Protein AF-A0A1A8ZFX8-F1 (afdb_monomer)

Structure (mmCIF, N/CA/C/O backbone):
data_AF-A0A1A8ZFX8-F1
#
_entry.id   AF-A0A1A8ZFX8-F1
#
loop_
_atom_site.group_PDB
_atom_site.id
_atom_site.type_symbol
_atom_site.label_atom_id
_atom_site.label_alt_id
_atom_site.label_comp_id
_atom_site.label_asym_id
_atom_site.label_entity_id
_atom_site.label_seq_id
_atom_site.pdbx_PDB_ins_code
_atom_site.Cartn_x
_atom_site.Cartn_y
_atom_site.Cartn_z
_atom_site.occupancy
_atom_site.B_iso_or_equiv
_atom_site.auth_seq_id
_atom_site.auth_comp_id
_atom_site.auth_asym_id
_atom_site.auth_atom_id
_atom_site.pdbx_PDB_model_num
ATOM 1 N N . MET A 1 1 ? 15.932 -38.582 -48.845 1.00 49.03 1 MET A N 1
ATOM 2 C CA . MET A 1 1 ? 16.356 -39.029 -47.496 1.00 49.03 1 MET A CA 1
ATOM 3 C C . MET A 1 1 ? 17.459 -38.163 -46.868 1.00 49.03 1 MET A C 1
ATOM 5 O O . MET A 1 1 ? 17.591 -38.204 -45.653 1.00 49.03 1 MET A O 1
ATOM 9 N N . ASP A 1 2 ? 18.178 -37.322 -47.624 1.00 56.41 2 ASP A N 1
ATOM 10 C CA . ASP A 1 2 ? 19.329 -36.543 -47.117 1.00 56.41 2 ASP A CA 1
ATOM 11 C C . ASP A 1 2 ? 19.004 -35.335 -46.215 1.00 56.41 2 ASP A C 1
ATOM 13 O O . ASP A 1 2 ? 19.776 -34.988 -45.321 1.00 56.41 2 ASP A O 1
ATOM 17 N N . PHE A 1 3 ? 17.844 -34.693 -46.388 1.00 50.22 3 PHE A N 1
ATOM 18 C CA . PHE A 1 3 ? 17.509 -33.466 -45.647 1.00 50.22 3 PHE A CA 1
ATOM 19 C C . PHE A 1 3 ? 17.249 -33.721 -44.150 1.00 50.22 3 PHE A C 1
ATOM 21 O O . PHE A 1 3 ? 17.708 -32.981 -43.280 1.00 50.22 3 PHE A O 1
ATOM 28 N N . LEU A 1 4 ? 16.576 -34.831 -43.829 1.00 50.62 4 LEU A N 1
ATOM 29 C CA . LEU A 1 4 ? 16.278 -35.223 -42.446 1.00 50.62 4 LEU A CA 1
ATOM 30 C C . LEU A 1 4 ? 17.517 -35.755 -41.709 1.00 50.62 4 LEU A C 1
ATOM 32 O O . LEU A 1 4 ? 17.640 -35.566 -40.497 1.00 50.62 4 LEU A O 1
ATOM 36 N N . GLN A 1 5 ? 18.473 -36.352 -42.429 1.00 54.62 5 GLN A N 1
ATOM 37 C CA . GLN A 1 5 ? 19.780 -36.701 -41.866 1.00 54.62 5 GLN A CA 1
ATOM 38 C C . GLN A 1 5 ? 20.629 -35.452 -41.594 1.00 54.62 5 GLN A C 1
ATOM 40 O O . GLN A 1 5 ? 21.258 -35.381 -40.538 1.00 54.62 5 GLN A O 1
ATOM 45 N N . GLN A 1 6 ? 20.580 -34.429 -42.456 1.00 50.56 6 GLN A N 1
ATOM 46 C CA . GLN A 1 6 ? 21.235 -33.136 -42.211 1.00 50.56 6 GLN A CA 1
ATOM 47 C C . GLN A 1 6 ? 20.677 -32.410 -40.975 1.00 50.56 6 GLN A C 1
ATOM 49 O O . GLN A 1 6 ? 21.450 -31.855 -40.190 1.00 50.56 6 GLN A O 1
ATOM 54 N N . ILE A 1 7 ? 19.359 -32.459 -40.750 1.00 52.75 7 ILE A N 1
ATOM 55 C CA . ILE A 1 7 ? 18.718 -31.878 -39.557 1.00 52.75 7 ILE A CA 1
ATOM 56 C C . ILE A 1 7 ? 19.105 -32.654 -38.287 1.00 52.75 7 ILE A C 1
ATOM 58 O O . ILE A 1 7 ? 19.490 -32.038 -37.291 1.00 52.75 7 ILE A O 1
ATOM 62 N N . ARG A 1 8 ? 19.114 -33.997 -38.329 1.00 48.16 8 ARG A N 1
ATOM 63 C CA . ARG A 1 8 ? 19.584 -34.828 -37.201 1.00 48.16 8 ARG A CA 1
ATOM 64 C C . ARG A 1 8 ? 21.070 -34.629 -36.888 1.00 48.16 8 ARG A C 1
ATOM 66 O O . ARG A 1 8 ? 21.449 -34.703 -35.721 1.00 48.16 8 ARG A O 1
ATOM 73 N N . LYS A 1 9 ? 21.908 -34.336 -37.891 1.00 48.03 9 LYS A N 1
ATOM 74 C CA . LYS A 1 9 ? 23.333 -34.011 -37.695 1.00 48.03 9 LYS A CA 1
ATOM 75 C C . LYS A 1 9 ? 23.522 -32.615 -37.078 1.00 48.03 9 LYS A C 1
ATOM 77 O O . LYS A 1 9 ? 24.379 -32.461 -36.217 1.00 48.03 9 LYS A O 1
ATOM 82 N N . ARG A 1 10 ? 22.683 -31.625 -37.430 1.00 46.66 10 ARG A N 1
ATOM 83 C CA . ARG A 1 10 ? 22.698 -30.271 -36.826 1.00 46.66 10 ARG A CA 1
ATOM 84 C C . ARG A 1 10 ? 22.196 -30.227 -35.378 1.00 46.66 10 ARG A C 1
ATOM 86 O O . ARG A 1 10 ? 22.658 -29.383 -34.619 1.00 46.66 10 ARG A O 1
ATOM 93 N N . GLN A 1 11 ? 21.292 -31.122 -34.975 1.00 46.84 11 GLN A N 1
ATOM 94 C CA . GLN A 1 11 ? 20.794 -31.184 -33.591 1.00 46.84 11 GLN A CA 1
ATOM 95 C C . GLN A 1 11 ? 21.779 -31.827 -32.595 1.00 46.84 11 GLN A C 1
ATOM 97 O O . GLN A 1 11 ? 21.601 -31.667 -31.391 1.00 46.84 11 GLN A O 1
ATOM 102 N N . LYS A 1 12 ? 22.831 -32.521 -33.060 1.00 44.03 12 LYS A N 1
ATOM 103 C CA . LYS A 1 12 ? 23.765 -33.272 -32.198 1.00 44.03 12 LYS A CA 1
ATOM 104 C C . LYS A 1 12 ? 25.040 -32.533 -31.761 1.00 44.03 12 LYS A C 1
ATOM 106 O O . LYS A 1 12 ? 25.867 -33.138 -31.092 1.00 44.03 12 LYS A O 1
ATOM 111 N N . GLU A 1 13 ? 25.190 -31.236 -32.035 1.00 47.28 13 GLU A N 1
ATOM 112 C CA . GLU A 1 13 ? 26.327 -30.446 -31.521 1.00 47.28 13 GLU A CA 1
ATOM 113 C C . GLU A 1 13 ? 25.918 -29.087 -30.924 1.00 47.28 13 GLU A C 1
ATOM 115 O O . GLU A 1 13 ? 26.490 -28.044 -31.241 1.00 47.28 13 GLU A O 1
ATOM 120 N N . ILE A 1 14 ? 24.982 -29.074 -29.971 1.00 48.88 14 ILE A N 1
ATOM 121 C CA . ILE A 1 14 ? 25.003 -28.015 -28.947 1.00 48.88 14 ILE A CA 1
ATOM 122 C C . ILE A 1 14 ? 26.004 -28.464 -27.881 1.00 48.88 14 ILE A C 1
ATOM 124 O O . ILE A 1 14 ? 25.645 -29.026 -26.849 1.00 48.88 14 ILE A O 1
ATOM 128 N N . LYS A 1 15 ? 27.298 -28.272 -28.156 1.00 42.44 15 LYS A N 1
ATOM 129 C CA . LYS A 1 15 ? 28.329 -28.407 -27.122 1.00 42.44 15 LYS A CA 1
ATOM 130 C C . LYS A 1 15 ? 28.086 -27.306 -26.090 1.00 42.44 15 LYS A C 1
ATOM 132 O O . LYS A 1 15 ? 28.212 -26.128 -26.418 1.00 42.44 15 LYS A O 1
ATOM 137 N N . LEU A 1 16 ? 27.756 -27.679 -24.852 1.00 42.53 16 LEU A N 1
ATOM 138 C CA . LEU A 1 16 ? 27.553 -26.747 -23.732 1.00 42.53 16 LEU A CA 1
ATOM 139 C C . LEU A 1 16 ? 28.787 -25.842 -23.506 1.00 42.53 16 LEU A C 1
ATOM 141 O O . LEU A 1 16 ? 28.659 -24.706 -23.065 1.00 42.53 16 LEU A O 1
ATOM 145 N N . SER A 1 17 ? 29.978 -26.295 -23.915 1.00 39.62 17 SER A N 1
ATOM 146 C CA . SER A 1 17 ? 31.216 -25.505 -23.919 1.00 39.62 17 SER A CA 1
ATOM 147 C C . SER A 1 17 ? 31.215 -24.319 -24.896 1.00 39.62 17 SER A C 1
ATOM 149 O O . SER A 1 17 ? 31.956 -23.364 -24.685 1.00 39.62 17 SER A O 1
ATOM 151 N N . ASN A 1 18 ? 30.361 -24.311 -25.926 1.00 42.50 18 ASN A N 1
ATOM 152 C CA . ASN A 1 18 ? 30.194 -23.165 -26.829 1.00 42.50 18 ASN A CA 1
ATOM 153 C C . ASN A 1 18 ? 29.265 -22.078 -26.266 1.00 42.50 18 ASN A C 1
ATOM 155 O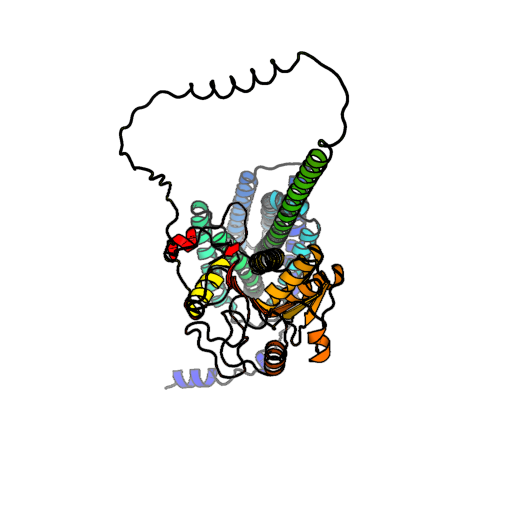 O . ASN A 1 18 ? 29.302 -20.953 -26.762 1.00 42.50 18 ASN A O 1
ATOM 159 N N . VAL A 1 19 ? 28.475 -22.389 -25.230 1.00 45.53 19 VAL A N 1
ATOM 160 C CA . VAL A 1 19 ? 27.639 -21.420 -24.495 1.00 45.53 19 VAL A CA 1
ATOM 161 C C . VAL A 1 19 ? 28.504 -20.520 -23.604 1.00 45.53 19 VAL A C 1
ATOM 163 O O . VAL A 1 19 ? 28.205 -19.343 -23.450 1.00 45.53 19 VAL A O 1
ATOM 166 N N . PHE A 1 20 ? 29.627 -21.043 -23.104 1.00 40.22 20 PHE A N 1
ATOM 167 C CA . PHE A 1 20 ? 30.601 -20.318 -22.274 1.00 40.22 20 PHE A CA 1
ATOM 168 C C . PHE A 1 20 ? 31.845 -19.858 -23.039 1.00 40.22 20 PHE A C 1
ATOM 170 O O . PHE A 1 20 ? 32.847 -19.464 -22.446 1.00 40.22 20 PHE A O 1
ATOM 177 N N . ASN A 1 21 ? 31.819 -19.914 -24.369 1.00 37.97 21 ASN A N 1
ATOM 178 C CA . ASN A 1 21 ? 32.955 -19.494 -25.169 1.00 37.97 21 ASN A CA 1
ATOM 179 C C . ASN A 1 21 ? 32.856 -17.978 -25.410 1.00 37.97 21 ASN A C 1
ATOM 181 O O . ASN A 1 21 ? 32.356 -17.542 -26.443 1.00 37.97 21 ASN A O 1
ATOM 185 N N . PHE A 1 22 ? 33.293 -17.177 -24.441 1.00 45.84 22 PHE A N 1
ATOM 186 C CA . PHE A 1 22 ? 33.405 -15.721 -24.548 1.00 45.84 22 PHE A CA 1
ATOM 187 C C . PHE A 1 22 ? 34.560 -15.367 -25.494 1.00 45.84 22 PHE A C 1
ATOM 189 O O . PHE A 1 22 ? 35.696 -15.184 -25.067 1.00 45.84 22 PHE A O 1
ATOM 196 N N . SER A 1 23 ? 34.308 -15.326 -26.805 1.00 48.19 23 SER A N 1
ATOM 197 C CA . SER A 1 23 ? 35.336 -14.864 -27.743 1.00 48.19 23 SER A CA 1
ATOM 198 C C . SER A 1 23 ? 35.649 -13.390 -27.439 1.00 48.19 23 SER A C 1
ATOM 200 O O . SER A 1 23 ? 34.717 -12.585 -27.419 1.00 48.19 23 SER A O 1
ATOM 202 N N . PRO A 1 24 ? 36.914 -13.025 -27.168 1.00 58.88 24 PRO A N 1
ATOM 203 C CA . PRO A 1 24 ? 37.264 -11.677 -26.747 1.00 58.88 24 PRO A CA 1
ATOM 204 C C . PRO A 1 24 ? 37.009 -10.670 -27.870 1.00 58.88 24 PRO A C 1
ATOM 206 O O . PRO A 1 24 ? 37.294 -10.938 -29.037 1.00 58.88 24 PRO A O 1
ATOM 209 N N . VAL A 1 25 ? 36.483 -9.502 -27.494 1.00 66.31 25 VAL A N 1
ATOM 210 C CA . VAL A 1 25 ? 36.339 -8.333 -28.372 1.00 66.31 25 VAL A CA 1
ATOM 211 C C . VAL A 1 25 ? 37.696 -8.022 -29.004 1.00 66.31 25 VAL A C 1
ATOM 213 O O . VAL A 1 25 ? 38.692 -7.859 -28.293 1.00 66.31 25 VAL A O 1
ATOM 216 N N . THR A 1 26 ? 37.741 -7.943 -30.332 1.00 76.69 26 THR A N 1
ATOM 217 C CA . THR A 1 26 ? 38.959 -7.602 -31.076 1.00 76.69 26 THR A CA 1
ATOM 218 C C . THR A 1 26 ? 39.418 -6.176 -30.747 1.00 76.69 26 THR A C 1
ATOM 220 O O . THR A 1 26 ? 38.623 -5.317 -30.358 1.00 76.69 26 THR A O 1
ATOM 223 N N . ASN A 1 27 ? 40.711 -5.880 -30.922 1.00 77.81 27 ASN A N 1
ATOM 224 C CA . ASN A 1 27 ? 41.240 -4.534 -30.660 1.00 77.81 27 ASN A CA 1
ATOM 225 C C . ASN A 1 27 ? 40.559 -3.453 -31.531 1.00 77.81 27 ASN A C 1
ATOM 227 O O . ASN A 1 27 ? 40.373 -2.326 -31.073 1.00 77.81 27 ASN A O 1
ATOM 231 N N . GLU A 1 28 ? 40.125 -3.794 -32.751 1.00 79.62 28 GLU A N 1
ATOM 232 C CA . GLU A 1 28 ? 39.368 -2.877 -33.614 1.00 79.62 28 GLU A CA 1
ATOM 233 C C . GLU A 1 28 ? 37.943 -2.611 -33.104 1.00 79.62 28 GLU A C 1
ATOM 235 O O . GLU A 1 28 ? 37.520 -1.454 -33.065 1.00 79.62 28 GLU A O 1
ATOM 240 N N . GLU A 1 29 ? 37.221 -3.650 -32.669 1.00 79.06 29 GLU A N 1
ATOM 241 C CA . GLU A 1 29 ? 35.887 -3.509 -32.065 1.00 79.06 29 GLU A CA 1
ATOM 242 C C . GLU A 1 29 ? 35.957 -2.661 -30.785 1.00 79.06 29 GLU A C 1
ATOM 244 O O . GLU A 1 29 ? 35.121 -1.783 -30.572 1.00 79.06 29 GLU A O 1
ATOM 249 N N . ARG A 1 30 ? 36.999 -2.851 -29.961 1.00 78.69 30 ARG A N 1
ATOM 250 C CA . ARG A 1 30 ? 37.230 -2.042 -28.754 1.00 78.69 30 ARG A CA 1
ATOM 251 C C . ARG A 1 30 ? 37.424 -0.564 -29.091 1.00 78.69 30 ARG A C 1
ATOM 253 O O . ARG A 1 30 ? 36.798 0.286 -28.465 1.00 78.69 30 ARG A O 1
ATOM 260 N N . ASN A 1 31 ? 38.247 -0.250 -30.091 1.00 79.19 31 ASN A N 1
ATOM 261 C CA . ASN A 1 31 ? 38.482 1.133 -30.515 1.00 79.19 31 ASN A CA 1
ATOM 262 C C . ASN A 1 31 ? 37.212 1.800 -31.066 1.00 79.19 31 ASN A C 1
ATOM 264 O O . ASN A 1 31 ? 37.011 3.000 -30.874 1.00 79.19 31 ASN A O 1
ATOM 268 N N . HIS A 1 32 ? 36.341 1.035 -31.729 1.00 84.75 32 HIS A N 1
ATOM 269 C CA . HIS A 1 32 ? 35.035 1.516 -32.182 1.00 84.75 32 HIS A CA 1
ATOM 270 C C . HIS A 1 32 ? 34.094 1.809 -31.011 1.00 84.75 32 HIS A C 1
ATOM 272 O O . HIS A 1 32 ? 33.529 2.899 -30.935 1.00 84.75 32 HIS A O 1
ATOM 278 N N . LEU A 1 33 ? 33.995 0.881 -30.055 1.00 83.44 33 LEU A N 1
ATOM 279 C CA . LEU A 1 33 ? 33.203 1.058 -28.837 1.00 83.44 33 LEU A CA 1
ATOM 280 C C . LEU A 1 33 ? 33.673 2.256 -28.007 1.00 83.44 33 LEU A C 1
ATOM 282 O O . LEU A 1 33 ? 32.839 3.012 -27.523 1.00 83.44 33 LEU A O 1
ATOM 286 N N . ILE A 1 34 ? 34.986 2.484 -27.883 1.00 84.50 34 ILE A N 1
ATOM 287 C CA . ILE A 1 34 ? 35.520 3.660 -27.177 1.00 84.50 34 ILE A CA 1
ATOM 288 C C . ILE A 1 34 ? 34.973 4.948 -27.802 1.00 84.50 34 ILE A C 1
ATOM 290 O O . ILE A 1 34 ? 34.453 5.788 -27.077 1.00 84.50 34 ILE A O 1
ATOM 294 N N . LYS A 1 35 ? 34.996 5.088 -29.136 1.00 87.44 35 LYS A N 1
ATOM 295 C CA . LYS A 1 35 ? 34.440 6.275 -29.818 1.00 87.44 35 LYS A CA 1
ATOM 296 C C . LYS A 1 35 ? 32.947 6.458 -29.542 1.00 87.44 35 LYS A C 1
ATOM 298 O O . LYS A 1 35 ? 32.502 7.585 -29.340 1.00 87.44 35 LYS A O 1
ATOM 303 N N . ILE A 1 36 ? 32.196 5.358 -29.527 1.00 89.38 36 ILE A N 1
ATOM 304 C CA . ILE A 1 36 ? 30.759 5.347 -29.239 1.00 89.38 36 ILE A CA 1
ATOM 305 C C . ILE A 1 36 ? 30.495 5.826 -27.810 1.00 89.38 36 ILE A C 1
ATOM 307 O O . ILE A 1 36 ? 29.755 6.786 -27.615 1.00 89.38 36 ILE A O 1
ATOM 311 N N . TYR A 1 37 ? 31.138 5.214 -26.814 1.00 90.19 37 TYR A N 1
ATOM 312 C CA . TYR A 1 37 ? 30.942 5.565 -25.407 1.00 90.19 37 TYR A CA 1
ATOM 313 C C . TYR A 1 37 ? 31.498 6.954 -25.057 1.00 90.19 37 TYR A C 1
ATOM 315 O O . TYR A 1 37 ? 30.923 7.646 -24.220 1.00 90.19 37 TYR A O 1
ATOM 323 N N . SER A 1 38 ? 32.560 7.418 -25.724 1.00 89.94 38 SER A N 1
ATOM 324 C CA . SER A 1 38 ? 33.024 8.806 -25.596 1.00 89.94 38 SER A CA 1
ATOM 325 C C . SER A 1 38 ? 31.985 9.801 -26.116 1.00 89.94 38 SER A C 1
ATOM 327 O O . SER A 1 38 ? 31.740 10.822 -25.474 1.00 89.94 38 SER A O 1
ATOM 329 N N . LEU A 1 39 ? 31.346 9.508 -27.255 1.00 92.00 39 LEU A N 1
ATOM 330 C CA . LEU A 1 39 ? 30.291 10.361 -27.802 1.00 92.00 39 LEU A CA 1
ATOM 331 C C . LEU A 1 39 ? 29.012 10.304 -26.951 1.00 92.00 39 LEU A C 1
ATOM 333 O O . LEU A 1 39 ? 28.379 11.335 -26.745 1.00 92.00 39 LEU A O 1
ATOM 337 N N . LEU A 1 40 ? 28.685 9.136 -26.390 1.00 92.31 40 LEU A N 1
ATOM 338 C CA . LEU A 1 40 ? 27.618 8.952 -25.404 1.00 92.31 40 LEU A CA 1
ATOM 339 C C . LEU A 1 40 ? 27.836 9.849 -24.178 1.00 92.31 40 LEU A C 1
ATOM 341 O O . LEU A 1 40 ? 26.948 10.617 -23.813 1.00 92.31 40 LEU A O 1
ATOM 345 N N . ALA A 1 41 ? 29.034 9.805 -23.584 1.00 92.56 41 ALA A N 1
ATOM 346 C CA . ALA A 1 41 ? 29.398 10.639 -22.441 1.00 92.56 41 ALA A CA 1
ATOM 347 C C . ALA A 1 41 ? 29.278 12.136 -22.775 1.00 92.56 41 ALA A C 1
ATOM 349 O O . ALA A 1 41 ? 28.639 12.887 -22.036 1.00 92.56 41 ALA A O 1
ATOM 350 N N . LEU A 1 42 ? 29.795 12.562 -23.932 1.00 94.88 42 LEU A N 1
ATOM 351 C CA . LEU A 1 42 ? 29.647 13.941 -24.401 1.00 94.88 42 LEU A CA 1
ATOM 352 C C . LEU A 1 42 ? 28.170 14.339 -24.561 1.00 94.88 42 LEU A C 1
ATOM 354 O O . LEU A 1 42 ? 27.775 15.414 -24.114 1.00 94.88 42 LEU A O 1
ATOM 358 N N . GLY A 1 43 ? 27.342 13.470 -25.147 1.00 95.69 43 GLY A N 1
ATOM 359 C CA . GLY A 1 43 ? 25.899 13.683 -25.279 1.00 95.69 43 GLY A CA 1
ATOM 360 C C . GLY A 1 43 ? 25.223 13.880 -23.925 1.00 95.69 43 GLY A C 1
ATOM 361 O O . GLY A 1 43 ? 24.493 14.851 -23.741 1.00 95.69 43 GLY A O 1
ATOM 362 N N . THR A 1 44 ? 25.537 13.034 -22.938 1.00 95.19 44 THR A N 1
ATOM 363 C CA . THR A 1 44 ? 24.995 13.177 -21.575 1.00 95.19 44 THR A CA 1
ATOM 364 C C . THR A 1 44 ? 25.415 14.486 -20.901 1.00 95.19 44 THR A C 1
ATOM 366 O O . THR A 1 44 ? 24.591 15.116 -20.240 1.00 95.19 44 THR A O 1
ATOM 369 N N . MET A 1 45 ? 26.650 14.955 -21.120 1.00 96.75 45 MET A N 1
ATOM 370 C CA . MET A 1 45 ? 27.105 16.257 -20.617 1.00 96.75 45 MET A CA 1
ATOM 371 C C . MET A 1 45 ? 26.349 17.418 -21.270 1.00 96.75 45 MET A C 1
ATOM 373 O O . MET A 1 45 ? 25.943 18.349 -20.578 1.00 96.75 45 MET A O 1
ATOM 377 N N . ILE A 1 46 ? 26.114 17.356 -22.586 1.00 97.44 46 ILE A N 1
ATOM 378 C CA . ILE A 1 46 ? 25.321 18.359 -23.313 1.00 97.44 46 ILE A CA 1
ATOM 379 C C . ILE A 1 46 ? 23.876 18.378 -22.796 1.00 97.44 46 ILE A C 1
ATOM 381 O O . ILE A 1 46 ? 23.315 19.452 -22.576 1.00 97.44 46 ILE A O 1
ATOM 385 N N . THR A 1 47 ? 23.272 17.214 -22.556 1.00 96.88 47 THR A N 1
ATOM 386 C CA . THR A 1 47 ? 21.927 17.099 -21.969 1.00 96.88 47 THR A CA 1
ATOM 387 C C . THR A 1 47 ? 21.864 17.694 -20.565 1.00 96.88 47 THR A C 1
ATOM 389 O O . THR A 1 47 ? 20.943 18.446 -20.260 1.00 96.88 47 THR A O 1
ATOM 392 N N . ALA A 1 48 ? 22.859 17.421 -19.718 1.00 95.62 48 ALA A N 1
ATOM 393 C CA . ALA A 1 48 ? 22.926 17.999 -18.378 1.00 95.62 48 ALA A CA 1
ATOM 394 C C . ALA A 1 48 ? 23.088 19.529 -18.421 1.00 95.62 48 ALA A C 1
ATOM 396 O O . ALA A 1 48 ? 22.368 20.246 -17.727 1.00 95.62 48 ALA A O 1
ATOM 397 N N . LEU A 1 49 ? 23.984 20.036 -19.276 1.00 96.88 49 LEU A N 1
ATOM 398 C CA . LEU A 1 49 ? 24.224 21.471 -19.436 1.00 96.88 49 LEU A CA 1
ATOM 399 C C . LEU A 1 49 ? 22.990 22.201 -19.980 1.00 96.88 49 LEU A C 1
ATOM 401 O O . LEU A 1 49 ? 22.606 23.234 -19.444 1.00 96.88 49 LEU A O 1
ATOM 405 N N . SER A 1 50 ? 22.349 21.663 -21.018 1.00 96.19 50 SER A N 1
ATOM 406 C CA . SER A 1 50 ? 21.128 22.245 -21.598 1.00 96.19 50 SER A CA 1
ATOM 407 C C . SER A 1 50 ? 19.963 22.252 -20.609 1.00 96.19 50 SER A C 1
ATOM 409 O O . SER A 1 50 ? 19.271 23.262 -20.502 1.00 96.19 50 SER A O 1
ATOM 411 N N . CYS A 1 51 ? 19.793 21.185 -19.823 1.00 94.62 51 CYS A N 1
ATOM 412 C CA . CYS A 1 51 ? 18.822 21.145 -18.731 1.00 94.62 51 CYS A CA 1
ATOM 413 C C . CYS A 1 51 ? 19.108 22.229 -17.679 1.00 94.62 51 CYS A C 1
ATOM 415 O O . CYS A 1 51 ? 18.195 22.936 -17.260 1.00 94.62 51 CYS A O 1
ATOM 417 N N . TYR A 1 52 ? 20.367 22.384 -17.258 1.00 94.88 52 TYR A N 1
ATOM 418 C CA . TYR A 1 52 ? 20.767 23.418 -16.301 1.00 94.88 52 TYR A CA 1
ATOM 419 C C . TYR A 1 52 ? 20.498 24.831 -16.842 1.00 94.88 52 TYR A C 1
ATOM 421 O O . TYR A 1 52 ? 19.927 25.671 -16.146 1.00 94.88 52 TYR A O 1
ATOM 429 N N . VAL A 1 53 ? 20.847 25.084 -18.106 1.00 95.69 53 VAL A N 1
ATOM 430 C CA . VAL A 1 53 ? 20.596 26.371 -18.766 1.00 95.69 53 VAL A CA 1
ATOM 431 C C . VAL A 1 53 ? 19.097 26.671 -18.868 1.00 95.69 53 VAL A C 1
ATOM 433 O O . VAL A 1 53 ? 18.703 27.803 -18.587 1.00 95.69 53 VAL A O 1
ATOM 436 N N . ASP A 1 54 ? 18.255 25.688 -19.208 1.00 94.75 54 ASP A N 1
ATOM 437 C CA . ASP A 1 54 ? 16.802 25.902 -19.309 1.00 94.75 54 ASP A CA 1
ATOM 438 C C . ASP A 1 54 ? 16.146 26.200 -17.954 1.00 94.75 54 ASP A C 1
ATOM 440 O O . ASP A 1 54 ? 15.276 27.067 -17.864 1.00 94.75 54 ASP A O 1
ATOM 444 N N . ILE A 1 55 ? 16.600 25.536 -16.884 1.00 92.00 55 ILE A N 1
ATOM 445 C CA . ILE A 1 55 ? 16.062 25.740 -15.531 1.00 92.00 55 ILE A CA 1
ATOM 446 C C . ILE A 1 55 ? 16.391 27.142 -15.000 1.00 92.00 55 ILE A C 1
ATOM 448 O O . ILE A 1 55 ? 15.518 27.786 -14.413 1.00 92.00 55 ILE A O 1
ATOM 452 N N . TYR A 1 56 ? 17.630 27.614 -15.183 1.00 92.38 56 TYR A N 1
ATOM 453 C CA . TYR A 1 56 ? 18.124 28.813 -14.492 1.00 92.38 56 TYR A CA 1
ATOM 454 C C . TYR A 1 56 ? 18.225 30.073 -15.357 1.00 92.38 56 TYR A C 1
ATOM 456 O O . TYR A 1 56 ? 18.127 31.170 -14.813 1.00 92.38 56 TYR A O 1
ATOM 464 N N . PHE A 1 57 ? 18.422 29.950 -16.672 1.00 92.50 57 PHE A N 1
ATOM 465 C CA . PHE A 1 57 ? 18.774 31.094 -17.523 1.00 92.50 57 PHE A CA 1
ATOM 466 C C . PHE A 1 57 ? 17.772 31.353 -18.649 1.00 92.50 57 PHE A C 1
ATOM 468 O O . PHE A 1 57 ? 17.363 32.495 -18.845 1.00 92.50 57 PHE A O 1
ATOM 475 N N . LEU A 1 58 ? 17.381 30.325 -19.409 1.00 87.31 58 LEU A N 1
ATOM 476 C CA . LEU A 1 58 ? 16.621 30.489 -20.652 1.00 87.31 58 LEU A CA 1
ATOM 477 C C . LEU A 1 58 ? 15.479 29.480 -20.747 1.00 87.31 58 LEU A C 1
ATOM 479 O O . LEU A 1 58 ? 15.689 28.364 -21.201 1.00 87.31 58 LEU A O 1
ATOM 483 N N . LYS A 1 59 ? 14.250 29.884 -20.411 1.00 88.38 59 LYS A N 1
ATOM 484 C CA . LYS A 1 59 ? 13.072 29.023 -20.597 1.00 88.38 59 LYS A CA 1
ATOM 485 C C . LYS A 1 59 ? 12.687 28.931 -22.071 1.00 88.38 59 LYS A C 1
ATOM 487 O O . LYS A 1 59 ? 11.969 29.787 -22.590 1.00 88.38 59 LYS A O 1
ATOM 492 N N . ILE A 1 60 ? 13.152 27.885 -22.746 1.00 89.31 60 ILE A N 1
ATOM 493 C CA . ILE A 1 60 ? 12.889 27.661 -24.170 1.00 89.31 60 ILE A CA 1
ATOM 494 C C . ILE A 1 60 ? 11.531 26.963 -24.336 1.00 89.31 60 ILE A C 1
ATOM 496 O O . ILE A 1 60 ? 11.305 25.912 -23.738 1.00 89.31 60 ILE A O 1
ATOM 500 N N . PRO A 1 61 ? 10.603 27.457 -25.174 1.00 90.38 61 PRO A N 1
ATOM 501 C CA . PRO A 1 61 ? 9.329 26.776 -25.387 1.00 90.38 61 PRO A CA 1
ATOM 502 C C . PRO A 1 61 ? 9.521 25.326 -25.860 1.00 90.38 61 PRO A C 1
ATOM 504 O O . PRO A 1 61 ? 10.265 25.052 -26.800 1.00 90.38 61 PRO A O 1
ATOM 507 N N . ARG A 1 62 ? 8.818 24.377 -25.232 1.00 89.44 62 ARG A N 1
ATOM 508 C CA . ARG A 1 62 ? 9.080 22.933 -25.402 1.00 89.44 62 ARG A CA 1
ATOM 509 C C . ARG A 1 62 ? 8.777 22.450 -26.829 1.00 89.44 62 ARG A C 1
ATOM 511 O O . ARG A 1 62 ? 9.431 21.537 -27.334 1.00 89.44 62 ARG A O 1
ATOM 518 N N . PHE A 1 63 ? 7.854 23.117 -27.527 1.00 90.25 63 PHE A N 1
ATOM 519 C CA . PHE A 1 63 ? 7.587 22.853 -28.944 1.00 90.25 63 PHE A CA 1
ATOM 520 C C . PHE A 1 63 ? 8.785 23.213 -29.842 1.00 90.25 63 PHE A C 1
ATOM 522 O O . PHE A 1 63 ? 9.040 22.506 -30.812 1.00 90.25 63 PHE A O 1
ATOM 529 N N . VAL A 1 64 ? 9.565 24.250 -29.501 1.00 92.38 64 VAL A N 1
ATOM 530 C CA . VAL A 1 64 ? 10.779 24.629 -30.246 1.00 92.38 64 VAL A CA 1
ATOM 531 C C . VAL A 1 64 ? 11.834 23.539 -30.100 1.00 92.38 64 VAL A C 1
ATOM 533 O O . VAL A 1 64 ? 12.356 23.065 -31.104 1.00 92.38 64 VAL A O 1
ATOM 536 N N . ALA A 1 65 ? 12.086 23.073 -28.872 1.00 92.19 65 ALA A N 1
ATOM 537 C CA . ALA A 1 65 ? 12.998 21.954 -28.627 1.00 92.19 65 ALA A CA 1
ATOM 538 C C . ALA A 1 65 ? 12.557 20.677 -29.369 1.00 92.19 65 ALA A C 1
ATOM 540 O O . ALA A 1 65 ? 13.383 19.974 -29.947 1.00 92.19 65 ALA A O 1
ATOM 541 N N . SER A 1 66 ? 11.248 20.413 -29.436 1.00 89.44 66 SER A N 1
ATOM 542 C CA . SER A 1 66 ? 10.695 19.275 -30.187 1.00 89.44 66 SER A CA 1
ATOM 543 C C . SER A 1 66 ? 10.957 19.386 -31.695 1.00 89.44 66 SER A C 1
ATOM 545 O O . SER A 1 66 ? 11.382 18.417 -32.321 1.00 89.44 66 SER A O 1
ATOM 547 N N . ILE A 1 67 ? 10.754 20.573 -32.281 1.00 94.06 67 ILE A N 1
ATOM 548 C CA . ILE A 1 67 ? 11.020 20.833 -33.705 1.00 94.06 67 ILE A CA 1
ATOM 549 C C . ILE A 1 67 ? 12.516 20.699 -34.009 1.00 94.06 67 ILE A C 1
ATOM 551 O O . ILE A 1 67 ? 12.882 20.043 -34.983 1.00 94.06 67 ILE A O 1
ATOM 555 N N . VAL A 1 68 ? 13.385 21.273 -33.171 1.00 94.38 68 VAL A N 1
ATOM 556 C CA . VAL A 1 68 ? 14.844 21.169 -33.337 1.00 94.38 68 VAL A CA 1
ATOM 557 C C . VAL A 1 68 ? 15.288 19.709 -33.269 1.00 94.38 68 VAL A C 1
ATOM 559 O O . VAL A 1 68 ? 16.018 19.257 -34.150 1.00 94.38 68 VAL A O 1
ATOM 562 N N . SER A 1 69 ? 14.797 18.947 -32.287 1.00 92.75 69 SER A N 1
ATOM 563 C CA . SER A 1 69 ? 15.074 17.514 -32.176 1.00 92.75 69 SER A CA 1
ATOM 564 C C . SER A 1 69 ? 14.649 16.754 -33.436 1.00 92.75 69 SER A C 1
ATOM 566 O O . SER A 1 69 ? 15.442 15.988 -33.979 1.00 92.75 69 SER A O 1
ATOM 568 N N . LEU A 1 70 ? 13.447 17.016 -33.963 1.00 92.19 70 LEU A N 1
ATOM 569 C CA . LEU A 1 70 ? 12.941 16.369 -35.175 1.00 92.19 70 LEU A CA 1
ATOM 570 C C . LEU A 1 70 ? 13.798 16.692 -36.408 1.00 92.19 70 LEU A C 1
ATOM 572 O O . LEU A 1 70 ? 14.173 15.784 -37.151 1.00 92.19 70 LEU A O 1
ATOM 576 N N . ILE A 1 71 ? 14.146 17.969 -36.607 1.00 94.38 71 ILE A N 1
ATOM 577 C CA . ILE A 1 71 ? 14.993 18.418 -37.720 1.00 94.38 71 ILE A CA 1
ATOM 578 C C . ILE A 1 71 ? 16.376 17.770 -37.631 1.00 94.38 71 ILE A C 1
ATOM 580 O O . ILE A 1 71 ? 16.872 17.243 -38.627 1.00 94.38 71 ILE A O 1
ATOM 584 N N . CYS A 1 72 ? 17.001 17.773 -36.450 1.00 93.50 72 CYS A N 1
ATOM 585 C CA . CYS A 1 72 ? 18.318 17.172 -36.261 1.00 93.50 72 CYS A CA 1
ATOM 586 C C . CYS A 1 72 ? 18.289 15.649 -36.448 1.00 93.50 72 CYS A C 1
ATOM 588 O O . CYS A 1 72 ? 19.190 15.114 -37.091 1.00 93.50 72 CYS A O 1
ATOM 590 N N . SER A 1 73 ? 17.253 14.959 -35.964 1.00 89.50 73 SER A N 1
ATOM 591 C CA . SER A 1 73 ? 17.063 13.518 -36.175 1.00 89.50 73 SER A CA 1
ATOM 592 C C . SER A 1 73 ? 16.885 13.176 -37.654 1.00 89.50 73 SER A C 1
ATOM 594 O O . SER A 1 73 ? 17.551 12.271 -38.158 1.00 89.50 73 SER A O 1
ATOM 596 N N . PHE A 1 74 ? 16.061 13.934 -38.386 1.00 88.25 74 PHE A N 1
ATOM 597 C CA . PHE A 1 74 ? 15.882 13.747 -39.828 1.00 88.25 74 PHE A CA 1
ATOM 598 C C . PHE A 1 74 ? 17.168 14.037 -40.615 1.00 88.25 74 PHE A C 1
ATOM 600 O O . PHE A 1 74 ? 17.537 13.273 -41.511 1.00 88.25 74 PHE A O 1
ATOM 607 N N . ALA A 1 75 ? 17.887 15.109 -40.266 1.00 89.62 75 ALA A N 1
ATOM 608 C CA . ALA A 1 75 ? 19.158 15.467 -40.890 1.00 89.62 75 ALA A CA 1
ATOM 609 C C . ALA A 1 75 ? 20.240 14.407 -40.631 1.00 89.62 75 ALA A C 1
ATOM 611 O O . ALA A 1 75 ? 20.979 14.038 -41.548 1.00 89.62 75 ALA A O 1
ATOM 612 N N . LEU A 1 76 ? 20.307 13.869 -39.408 1.00 86.94 76 LEU A N 1
ATOM 613 C CA . LEU A 1 76 ? 21.231 12.798 -39.054 1.00 86.94 76 LEU A CA 1
ATOM 614 C C . LEU A 1 76 ? 20.892 11.511 -39.817 1.00 86.94 76 LEU A C 1
ATOM 616 O O . LEU A 1 76 ? 21.779 10.968 -40.473 1.00 86.94 76 LEU A O 1
ATOM 620 N N . ALA A 1 77 ? 19.627 11.082 -39.835 1.00 82.81 77 ALA A N 1
ATOM 621 C CA . ALA A 1 77 ? 19.184 9.904 -40.587 1.00 82.81 77 ALA A CA 1
ATOM 622 C C . ALA A 1 77 ? 19.476 10.034 -42.095 1.00 82.81 77 ALA A C 1
ATOM 624 O O . ALA A 1 77 ? 20.078 9.145 -42.698 1.00 82.81 77 ALA A O 1
ATOM 625 N N . SER A 1 78 ? 19.155 11.186 -42.690 1.00 81.69 78 SER A N 1
ATOM 626 C CA . SER A 1 78 ? 19.419 11.466 -44.110 1.00 81.69 78 SER A CA 1
ATOM 627 C C . SER A 1 78 ? 20.917 11.475 -44.436 1.00 81.69 78 SER A C 1
ATOM 629 O O . SER A 1 78 ? 21.336 10.991 -45.489 1.00 81.69 78 SER A O 1
ATOM 631 N N . SER A 1 79 ? 21.755 11.969 -43.517 1.00 80.94 79 SER A N 1
ATOM 632 C CA . SER A 1 79 ? 23.214 11.989 -43.691 1.00 80.94 79 SER A CA 1
ATOM 633 C C . SER A 1 79 ? 23.855 10.595 -43.701 1.00 80.94 79 SER A C 1
ATOM 635 O O . SER A 1 79 ? 24.948 10.433 -44.246 1.00 80.94 79 SER A O 1
ATOM 637 N N . CYS A 1 80 ? 23.180 9.583 -43.149 1.00 71.00 80 CYS A N 1
ATOM 638 C CA . CYS A 1 80 ? 23.686 8.209 -43.106 1.00 71.00 80 CYS A CA 1
ATOM 639 C C . CYS A 1 80 ? 23.617 7.543 -44.476 1.00 71.00 80 CYS A C 1
ATOM 641 O O . CYS A 1 80 ? 24.602 6.953 -44.921 1.00 71.00 80 CYS A O 1
ATOM 643 N N . ASN A 1 81 ? 22.509 7.748 -45.194 1.00 64.06 81 ASN A N 1
ATOM 644 C CA . ASN A 1 81 ? 22.356 7.297 -46.578 1.00 64.06 81 ASN A CA 1
ATOM 645 C C . ASN A 1 81 ? 23.424 7.927 -47.491 1.00 64.06 81 ASN A C 1
ATOM 647 O O . ASN A 1 81 ? 23.997 7.253 -48.344 1.00 64.06 81 ASN A O 1
ATOM 651 N N . TYR A 1 82 ? 23.757 9.201 -47.259 1.00 59.91 82 TYR A N 1
ATOM 652 C CA . TYR A 1 82 ? 24.797 9.912 -48.008 1.00 59.91 82 TYR A CA 1
ATOM 653 C C . TYR A 1 82 ? 26.224 9.442 -47.660 1.00 59.91 82 TYR A C 1
ATOM 655 O O . TYR A 1 82 ? 27.073 9.303 -48.542 1.00 59.91 82 TYR A O 1
ATOM 663 N N . SER A 1 83 ? 26.499 9.156 -46.382 1.00 57.75 83 SER A N 1
ATOM 664 C CA . SER A 1 83 ? 27.806 8.665 -45.919 1.00 57.75 83 SER A CA 1
ATOM 665 C C . SER A 1 83 ? 28.120 7.242 -46.390 1.00 57.75 83 SER A C 1
ATOM 667 O O . SER A 1 83 ? 29.294 6.907 -46.537 1.00 57.75 83 SER A O 1
ATOM 669 N N . HIS A 1 84 ? 27.103 6.408 -46.627 1.00 57.53 84 HIS A N 1
ATOM 670 C CA . HIS A 1 84 ? 27.285 5.067 -47.188 1.00 57.53 84 HIS A CA 1
ATOM 671 C C . HIS A 1 84 ? 27.735 5.115 -48.660 1.00 57.53 84 HIS A C 1
ATOM 673 O O . HIS A 1 84 ? 28.506 4.266 -49.100 1.00 57.53 84 HIS A O 1
ATOM 679 N N . TYR A 1 85 ? 27.308 6.145 -49.398 1.00 54.09 85 TYR A N 1
ATOM 680 C CA . TYR A 1 85 ? 27.621 6.330 -50.816 1.00 54.09 85 TYR A CA 1
ATOM 681 C C . TYR A 1 85 ? 28.972 7.024 -51.063 1.00 54.09 85 TYR A C 1
ATOM 683 O O . TYR A 1 85 ? 29.632 6.752 -52.062 1.00 54.09 85 TYR A O 1
ATOM 691 N N . ASN A 1 86 ? 29.422 7.902 -50.157 1.00 55.69 86 ASN A N 1
ATOM 692 C CA . ASN A 1 86 ? 30.604 8.740 -50.378 1.00 55.69 86 ASN A CA 1
ATOM 693 C C . ASN A 1 86 ? 31.623 8.610 -49.223 1.00 55.69 86 ASN A C 1
ATOM 695 O O . ASN A 1 86 ? 31.550 9.319 -48.219 1.00 55.69 86 ASN A O 1
ATOM 699 N N . ARG A 1 87 ? 32.586 7.683 -49.364 1.00 53.28 87 ARG A N 1
ATOM 700 C CA . ARG A 1 87 ? 33.547 7.250 -48.318 1.00 53.28 87 ARG A CA 1
ATOM 701 C C . ARG A 1 87 ? 34.507 8.338 -47.786 1.00 53.28 87 ARG A C 1
ATOM 703 O O . ARG A 1 87 ? 35.105 8.125 -46.736 1.00 53.28 87 ARG A O 1
ATOM 710 N N . ASN A 1 88 ? 34.642 9.489 -48.455 1.00 49.16 88 ASN A N 1
ATOM 711 C CA . ASN A 1 88 ? 35.708 10.476 -48.202 1.00 49.16 88 ASN A CA 1
ATOM 712 C C . ASN A 1 88 ? 35.203 11.876 -47.796 1.00 49.16 88 ASN A C 1
ATOM 714 O O . ASN A 1 88 ? 35.483 12.856 -48.481 1.00 49.16 88 ASN A O 1
ATOM 718 N N . SER A 1 89 ? 34.491 12.033 -46.674 1.00 49.72 89 SER A N 1
ATOM 719 C CA . SER A 1 89 ? 34.123 13.387 -46.222 1.00 49.72 89 SER A CA 1
ATOM 720 C C . SER A 1 89 ? 34.195 13.587 -44.709 1.00 49.72 89 SER A C 1
ATOM 722 O O . SER A 1 89 ? 33.252 13.337 -43.957 1.00 49.72 89 SER A O 1
ATOM 724 N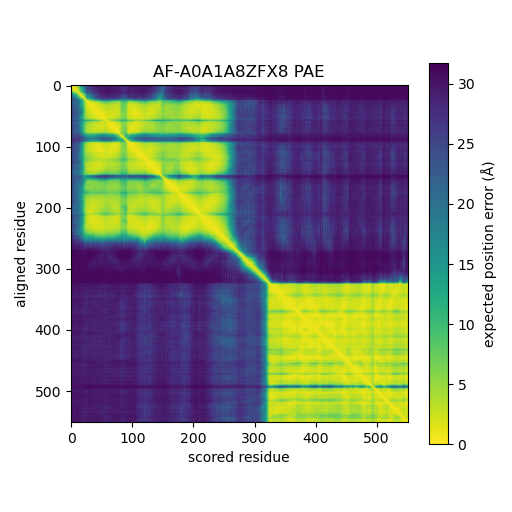 N . VAL A 1 90 ? 35.319 14.158 -44.271 1.00 49.38 90 VAL A N 1
ATOM 725 C CA . VAL A 1 90 ? 35.528 14.718 -42.922 1.00 49.38 90 VAL A CA 1
ATOM 726 C C . VAL A 1 90 ? 34.503 15.829 -42.607 1.00 49.38 90 VAL A C 1
ATOM 728 O O . VAL A 1 90 ? 34.108 16.000 -41.453 1.00 49.38 90 VAL A O 1
ATOM 731 N N . SER A 1 91 ? 34.003 16.543 -43.629 1.00 47.44 91 SER A N 1
ATOM 732 C CA . SER A 1 91 ? 32.949 17.571 -43.505 1.00 47.44 91 SER A CA 1
ATOM 733 C C . SER A 1 91 ? 31.593 16.974 -43.095 1.00 47.44 91 SER A C 1
ATOM 735 O O . SER A 1 91 ? 30.864 17.566 -42.294 1.00 47.44 91 SER A O 1
ATOM 737 N N . THR A 1 92 ? 31.291 15.753 -43.550 1.00 57.62 92 THR A N 1
ATOM 738 C CA . THR A 1 92 ? 30.089 15.007 -43.145 1.00 57.62 92 THR A CA 1
ATOM 739 C C . THR A 1 92 ? 30.148 14.622 -41.661 1.00 57.62 92 THR A C 1
ATOM 741 O O . THR A 1 92 ? 29.126 14.668 -40.987 1.00 57.62 92 THR A O 1
ATOM 744 N N . SER A 1 93 ? 31.333 14.345 -41.102 1.00 69.06 93 SER A N 1
ATOM 745 C CA . SER A 1 93 ? 31.490 14.008 -39.674 1.00 69.06 93 SER A CA 1
ATOM 746 C C . SER A 1 93 ? 31.178 15.191 -38.739 1.00 69.06 93 SER A C 1
ATOM 748 O O . SER A 1 93 ? 30.407 15.045 -37.791 1.00 69.06 93 SER A O 1
ATOM 750 N N . LYS A 1 94 ? 31.673 16.404 -39.044 1.00 82.38 94 LYS A N 1
ATOM 751 C CA . LYS A 1 94 ? 31.430 17.602 -38.209 1.00 82.38 94 LYS A CA 1
ATOM 752 C C . LYS A 1 94 ? 29.955 18.022 -38.174 1.00 82.38 94 LYS A C 1
ATOM 754 O O . LYS A 1 94 ? 29.434 18.325 -37.104 1.00 82.38 94 LYS A O 1
ATOM 759 N N . LYS A 1 95 ? 29.261 18.000 -39.321 1.00 86.94 95 LYS A N 1
ATOM 760 C CA . LYS A 1 95 ? 27.817 18.308 -39.388 1.00 86.94 95 LYS A CA 1
ATOM 761 C C . LYS A 1 95 ? 26.981 17.303 -38.589 1.00 86.94 95 LYS A C 1
ATOM 763 O O . LYS A 1 95 ? 26.039 17.689 -37.909 1.00 86.94 95 LYS A O 1
ATOM 768 N N . ARG A 1 96 ? 27.357 16.023 -38.615 1.00 88.69 96 ARG A N 1
ATOM 769 C CA . ARG A 1 96 ? 26.671 14.960 -37.864 1.00 88.69 96 ARG A CA 1
ATOM 770 C C . ARG A 1 96 ? 26.863 15.082 -36.356 1.00 88.69 96 ARG A C 1
ATOM 772 O O . ARG A 1 96 ? 25.902 14.894 -35.618 1.00 88.69 96 ARG A O 1
ATOM 779 N N . LEU A 1 97 ? 28.055 15.476 -35.905 1.00 91.75 97 LEU A N 1
ATOM 780 C CA . LEU A 1 97 ? 28.292 15.819 -34.499 1.00 91.75 97 LEU A CA 1
ATOM 781 C C . LEU A 1 97 ? 27.438 17.014 -34.052 1.00 91.75 97 LEU A C 1
ATOM 783 O O . LEU A 1 97 ? 26.911 17.001 -32.943 1.00 91.75 97 LEU A O 1
ATOM 787 N N . PHE A 1 98 ? 27.240 18.009 -34.923 1.00 92.62 98 PHE A N 1
ATOM 788 C CA . PHE A 1 98 ? 26.330 19.122 -34.648 1.00 92.62 98 PHE A CA 1
ATOM 789 C C . PHE A 1 98 ? 24.872 18.658 -34.515 1.00 92.62 98 PHE A C 1
ATOM 791 O O . PHE A 1 98 ? 24.199 19.041 -33.562 1.00 92.62 98 PHE A O 1
ATOM 798 N N . TYR A 1 99 ? 24.388 17.784 -35.406 1.00 93.69 99 TYR A N 1
ATOM 799 C CA . TYR A 1 99 ? 23.041 17.214 -35.281 1.00 93.69 99 TYR A CA 1
ATOM 800 C C . TYR A 1 99 ? 22.883 16.379 -34.003 1.00 93.69 99 TYR A C 1
ATOM 802 O O . TYR A 1 99 ? 21.883 16.525 -33.306 1.00 93.69 99 TYR A O 1
ATOM 810 N N . PHE A 1 100 ? 23.884 15.569 -33.645 1.00 94.06 100 PHE A N 1
ATOM 811 C CA . PHE A 1 100 ? 23.908 14.819 -32.385 1.00 94.06 100 PHE A CA 1
ATOM 812 C C . PHE A 1 100 ? 23.833 15.743 -31.157 1.00 94.06 100 PHE A C 1
ATOM 814 O O . PHE A 1 100 ? 23.040 15.502 -30.244 1.00 94.06 100 PHE A O 1
ATOM 821 N N . ALA A 1 101 ? 24.603 16.835 -31.148 1.00 95.94 101 ALA A N 1
ATOM 822 C CA . ALA A 1 101 ? 24.546 17.843 -30.092 1.00 95.94 101 ALA A CA 1
ATOM 823 C C . ALA A 1 101 ? 23.179 18.550 -30.040 1.00 95.94 101 ALA A C 1
ATOM 825 O O . ALA A 1 101 ? 22.647 18.771 -28.954 1.00 95.94 101 ALA A O 1
ATOM 826 N N . GLY A 1 102 ? 22.582 18.851 -31.199 1.00 95.62 102 GLY A N 1
ATOM 827 C CA . GLY A 1 102 ? 21.240 19.427 -31.306 1.00 95.62 102 GLY A CA 1
ATOM 828 C C . GLY A 1 102 ? 20.156 18.520 -30.720 1.00 95.62 102 GLY A C 1
ATOM 829 O O . GLY A 1 102 ? 19.324 18.990 -29.941 1.00 95.62 102 GLY A O 1
ATOM 830 N N . ILE A 1 103 ? 20.207 17.215 -31.011 1.00 95.12 103 ILE A N 1
ATOM 831 C CA . ILE A 1 103 ? 19.322 16.211 -30.397 1.00 95.12 103 ILE A CA 1
ATOM 832 C C . ILE A 1 103 ? 19.545 16.177 -28.880 1.00 95.12 103 ILE A C 1
ATOM 834 O O . ILE A 1 103 ? 18.588 16.314 -28.119 1.00 95.12 103 ILE A O 1
ATOM 838 N N . SER A 1 104 ? 20.804 16.072 -28.444 1.00 96.31 104 SER A N 1
ATOM 839 C CA . SER A 1 104 ? 21.153 15.924 -27.024 1.00 96.31 104 SER A CA 1
ATOM 840 C C . SER A 1 104 ? 20.754 17.134 -26.174 1.00 96.31 104 SER A C 1
ATOM 842 O O . SER A 1 104 ? 20.287 16.978 -25.044 1.00 96.31 104 SER A O 1
ATOM 844 N N . SER A 1 105 ? 20.913 18.340 -26.728 1.00 96.88 105 SER A N 1
ATOM 845 C CA . SER A 1 105 ? 20.509 19.602 -26.102 1.00 96.88 105 SER A CA 1
ATOM 846 C C . SER A 1 105 ? 18.986 19.734 -26.030 1.00 96.88 105 SER A C 1
ATOM 848 O O . SER A 1 105 ? 18.426 20.050 -24.981 1.00 96.88 105 SER A O 1
ATOM 850 N N . SER A 1 106 ? 18.292 19.406 -27.126 1.00 95.75 106 SER A N 1
ATOM 851 C CA . SER A 1 106 ? 16.827 19.458 -27.177 1.00 95.75 106 SER A CA 1
ATOM 852 C C . SER A 1 106 ? 16.191 18.518 -26.158 1.00 95.75 106 SER A C 1
ATOM 854 O O . SER A 1 106 ? 15.232 18.894 -25.492 1.00 95.75 106 SER A O 1
ATOM 856 N N . ILE A 1 107 ? 16.746 17.316 -25.984 1.00 94.75 107 ILE A N 1
ATOM 857 C CA . ILE A 1 107 ? 16.250 16.367 -24.986 1.00 94.75 107 ILE A CA 1
ATOM 858 C C . ILE A 1 107 ? 16.454 16.892 -23.556 1.00 94.75 107 ILE A C 1
ATOM 860 O O . ILE A 1 107 ? 15.553 16.754 -22.730 1.00 94.75 107 ILE A O 1
ATOM 864 N N . GLY A 1 108 ? 17.577 17.559 -23.267 1.00 94.31 108 GLY A N 1
ATOM 865 C CA . GLY A 1 108 ? 17.795 18.199 -21.965 1.00 94.31 108 GLY A CA 1
ATOM 866 C C . GLY A 1 108 ? 16.738 19.257 -21.644 1.00 94.31 108 GLY A C 1
ATOM 867 O O . GLY A 1 108 ? 16.209 19.275 -20.535 1.00 94.31 108 GLY A O 1
ATOM 868 N N . ILE A 1 109 ? 16.355 20.066 -22.636 1.00 94.75 109 ILE A N 1
ATOM 869 C CA . ILE A 1 109 ? 15.269 21.055 -22.516 1.00 94.75 109 ILE A CA 1
ATOM 870 C C . ILE A 1 109 ? 13.897 20.379 -22.347 1.00 94.75 109 ILE A C 1
ATOM 872 O O . ILE A 1 109 ? 13.051 20.876 -21.614 1.00 94.75 109 ILE A O 1
ATOM 876 N N . LEU A 1 110 ? 13.640 19.246 -23.007 1.00 93.12 110 LEU A N 1
ATOM 877 C CA . LEU A 1 110 ? 12.346 18.554 -22.903 1.00 93.12 110 LEU A CA 1
ATOM 878 C C . LEU A 1 110 ? 12.114 17.915 -21.526 1.00 93.12 110 LEU A C 1
ATOM 880 O O . LEU A 1 110 ? 10.970 17.811 -21.087 1.00 93.12 110 LEU A O 1
ATOM 884 N N . ILE A 1 111 ? 13.179 17.480 -20.849 1.00 93.25 111 ILE A N 1
ATOM 885 C CA . ILE A 1 111 ? 13.097 16.800 -19.545 1.00 93.25 111 ILE A CA 1
ATOM 886 C C . ILE A 1 111 ? 13.233 17.801 -18.375 1.00 93.25 111 ILE A C 1
ATOM 888 O O . ILE A 1 111 ? 12.895 17.468 -17.236 1.00 93.25 111 ILE A O 1
ATOM 892 N N . SER A 1 112 ? 13.682 19.035 -18.630 1.00 92.38 112 SER A N 1
ATOM 893 C CA . SER A 1 112 ? 14.066 20.019 -17.605 1.00 92.38 112 SER A CA 1
ATOM 894 C C . SER A 1 112 ? 12.980 20.309 -16.561 1.00 92.38 112 SER A C 1
ATOM 896 O O . SER A 1 112 ? 13.270 20.272 -15.366 1.00 92.38 112 SER A O 1
ATOM 898 N N . ASP A 1 113 ? 11.725 20.518 -16.977 1.00 89.88 113 ASP A N 1
ATOM 899 C CA . ASP A 1 113 ? 10.597 20.773 -16.065 1.00 89.88 113 ASP A CA 1
ATOM 900 C C . ASP A 1 113 ? 10.381 19.614 -15.096 1.00 89.88 113 ASP A C 1
ATOM 902 O O . ASP A 1 113 ? 10.120 19.809 -13.907 1.00 89.88 113 ASP A O 1
ATOM 906 N N . TYR A 1 114 ? 10.509 18.390 -15.608 1.00 90.62 114 TYR A N 1
ATOM 907 C CA . TYR A 1 114 ? 10.323 17.201 -14.799 1.00 90.62 114 TYR A CA 1
ATOM 908 C C . TYR A 1 114 ? 11.475 17.012 -13.812 1.00 90.62 114 TYR A C 1
ATOM 910 O O . TYR A 1 114 ? 11.236 16.709 -12.644 1.00 90.62 114 TYR A O 1
ATOM 918 N N . ILE A 1 115 ? 12.718 17.254 -14.242 1.00 93.00 115 ILE A N 1
ATOM 919 C CA . ILE A 1 115 ? 13.878 17.251 -13.342 1.00 93.00 115 ILE A CA 1
ATOM 920 C C . ILE A 1 115 ? 13.717 18.315 -12.252 1.00 93.00 115 ILE A C 1
ATOM 922 O O . ILE A 1 115 ? 13.940 18.009 -11.082 1.00 93.00 115 ILE A O 1
ATOM 926 N N . ALA A 1 116 ? 13.281 19.530 -12.596 1.00 92.06 116 ALA A N 1
ATOM 927 C CA . ALA A 1 116 ? 13.038 20.593 -11.623 1.00 92.06 116 ALA A CA 1
ATOM 928 C C . ALA A 1 116 ? 11.955 20.198 -10.603 1.00 92.06 116 ALA A C 1
ATOM 930 O O . ALA A 1 116 ? 12.138 20.394 -9.400 1.00 92.06 116 ALA A O 1
ATOM 931 N N . TYR A 1 117 ? 10.865 19.578 -11.066 1.00 92.31 117 TYR A N 1
ATOM 932 C CA . TYR A 1 117 ? 9.804 19.060 -10.203 1.00 92.31 117 TYR A CA 1
ATOM 933 C C . TYR A 1 117 ? 10.304 17.960 -9.253 1.00 92.31 117 TYR A C 1
ATOM 935 O O . TYR A 1 117 ? 10.066 18.026 -8.048 1.00 92.31 117 TYR A O 1
ATOM 943 N N . VAL A 1 118 ? 11.041 16.969 -9.761 1.00 91.75 118 VAL A N 1
ATOM 944 C CA . VAL A 1 118 ? 11.581 15.880 -8.932 1.00 91.75 118 VAL A CA 1
ATOM 945 C C . VAL A 1 118 ? 12.624 16.397 -7.939 1.00 91.75 118 VAL A C 1
ATOM 947 O O . VAL A 1 118 ? 12.629 15.970 -6.787 1.00 91.75 118 VAL A O 1
ATOM 950 N N . ASN A 1 119 ? 13.457 17.357 -8.343 1.00 91.75 119 ASN A N 1
ATOM 951 C CA . ASN A 1 119 ? 14.423 18.002 -7.456 1.00 91.75 119 ASN A CA 1
ATOM 952 C C . ASN A 1 119 ? 13.735 18.780 -6.320 1.00 91.75 119 ASN A C 1
ATOM 954 O O . ASN A 1 119 ? 14.220 18.775 -5.192 1.00 91.75 119 ASN A O 1
ATOM 958 N N . TYR A 1 120 ? 12.580 19.397 -6.597 1.00 91.44 120 TYR A N 1
ATOM 959 C CA . TYR A 1 120 ? 11.741 20.029 -5.576 1.00 91.44 120 TYR A CA 1
ATOM 960 C C . TYR A 1 120 ? 11.100 19.011 -4.619 1.00 91.44 120 TYR A C 1
ATOM 962 O O . TYR A 1 120 ? 10.943 19.295 -3.431 1.00 91.44 120 TYR A O 1
ATOM 970 N N . LEU A 1 121 ? 10.725 17.825 -5.112 1.00 88.94 121 LEU A N 1
ATOM 971 C CA . LEU A 1 121 ? 10.197 16.757 -4.260 1.00 88.94 121 LEU A CA 1
ATOM 972 C C . LEU A 1 121 ? 11.269 16.204 -3.321 1.00 88.94 121 LEU A C 1
ATOM 974 O O . LEU A 1 121 ? 11.063 16.175 -2.109 1.00 88.94 121 LEU A O 1
ATOM 978 N N . ASN A 1 122 ? 12.386 15.740 -3.883 1.00 91.25 122 ASN A N 1
ATOM 979 C CA . ASN A 1 122 ? 13.510 15.203 -3.131 1.00 91.25 122 ASN A CA 1
ATOM 980 C C . ASN A 1 122 ? 14.784 15.205 -4.007 1.00 91.25 122 ASN A C 1
ATOM 982 O O . ASN A 1 122 ? 14.861 14.443 -4.978 1.00 91.25 122 ASN A O 1
ATOM 986 N N . PRO A 1 123 ? 15.823 15.984 -3.647 1.00 93.12 123 PRO A N 1
ATOM 987 C CA . PRO A 1 123 ? 17.034 16.119 -4.458 1.00 93.12 123 PRO A CA 1
ATOM 988 C C . PRO A 1 123 ? 17.850 14.821 -4.568 1.00 93.12 123 PRO A C 1
ATOM 990 O O . PRO A 1 123 ? 18.647 14.680 -5.491 1.00 93.12 123 PRO A O 1
ATOM 993 N N . SER A 1 124 ? 17.643 13.839 -3.679 1.00 93.56 124 SER A N 1
ATOM 994 C CA . SER A 1 124 ? 18.346 12.544 -3.736 1.00 93.56 124 SER A CA 1
ATOM 995 C C . SER A 1 124 ? 17.885 11.635 -4.883 1.00 93.56 124 SER A C 1
ATOM 997 O O . SER A 1 124 ? 18.610 10.718 -5.273 1.00 93.56 124 SER A O 1
ATOM 999 N N . ILE A 1 125 ? 16.709 11.893 -5.466 1.00 94.06 125 ILE A N 1
ATOM 1000 C CA . ILE A 1 125 ? 16.154 11.062 -6.542 1.00 94.06 125 ILE A CA 1
ATOM 1001 C C . ILE A 1 125 ? 16.959 11.211 -7.834 1.00 94.06 125 ILE A C 1
ATOM 1003 O O . ILE A 1 125 ? 17.179 10.225 -8.534 1.00 94.06 125 ILE A O 1
ATOM 1007 N N . LEU A 1 126 ? 17.415 12.424 -8.149 1.00 93.06 126 LEU A N 1
ATOM 1008 C CA . LEU A 1 126 ? 18.160 12.705 -9.374 1.00 93.06 126 LEU A CA 1
ATOM 1009 C C . LEU A 1 126 ? 19.475 11.901 -9.477 1.00 93.06 126 LEU A C 1
ATOM 1011 O O . LEU A 1 126 ? 19.637 11.183 -10.469 1.00 93.06 126 LEU A O 1
ATOM 1015 N N . PRO A 1 127 ? 20.392 11.931 -8.483 1.00 94.00 127 PRO A N 1
ATOM 1016 C CA . PRO A 1 127 ? 21.595 11.104 -8.525 1.00 94.00 127 PRO A CA 1
ATOM 1017 C C . PRO A 1 127 ? 21.267 9.605 -8.476 1.00 94.00 127 PRO A C 1
ATOM 1019 O O . PRO A 1 127 ? 21.925 8.824 -9.160 1.00 94.00 127 PRO A O 1
ATOM 1022 N N . LEU A 1 128 ? 20.225 9.188 -7.745 1.00 92.44 128 LEU A N 1
ATOM 1023 C CA . LEU A 1 128 ? 19.799 7.786 -7.699 1.00 92.44 128 LEU A CA 1
ATOM 1024 C C . LEU A 1 128 ? 19.333 7.276 -9.072 1.00 92.44 128 LEU A C 1
ATOM 1026 O O . LEU A 1 128 ? 19.732 6.191 -9.494 1.00 92.44 128 LEU A O 1
ATOM 1030 N N . ALA A 1 129 ? 18.522 8.059 -9.785 1.00 93.62 129 ALA A N 1
ATOM 1031 C CA . ALA A 1 129 ? 18.075 7.734 -11.135 1.00 93.62 129 ALA A CA 1
ATOM 1032 C C . ALA A 1 129 ? 19.251 7.702 -12.121 1.00 93.62 129 ALA A C 1
ATOM 1034 O O . ALA A 1 129 ? 19.348 6.785 -12.935 1.00 93.62 129 ALA A O 1
ATOM 1035 N N . PHE A 1 130 ? 20.177 8.659 -12.018 1.00 94.12 130 PHE A N 1
ATOM 1036 C CA . PHE A 1 130 ? 21.365 8.711 -12.866 1.00 94.12 130 PHE A CA 1
ATOM 1037 C C . PHE A 1 130 ? 22.256 7.475 -12.676 1.00 94.12 130 PHE A C 1
ATOM 1039 O O . PHE A 1 130 ? 22.440 6.702 -13.618 1.00 94.12 130 PHE A O 1
ATOM 1046 N N . PHE A 1 131 ? 22.740 7.217 -11.457 1.00 93.62 131 PHE A N 1
ATOM 1047 C CA . PHE A 1 131 ? 23.618 6.072 -11.191 1.00 93.62 131 PHE A CA 1
ATOM 1048 C C . PHE A 1 131 ? 22.905 4.727 -11.367 1.00 93.62 131 PHE A C 1
ATOM 1050 O O . PHE A 1 131 ? 23.523 3.765 -11.827 1.00 93.62 131 PHE A O 1
ATOM 1057 N N . GLY A 1 132 ? 21.605 4.656 -11.069 1.00 89.75 132 GLY A N 1
ATOM 1058 C CA . GLY A 1 132 ? 20.785 3.478 -11.340 1.00 89.75 132 GLY A CA 1
ATOM 1059 C C . GLY A 1 132 ? 20.698 3.170 -12.836 1.00 89.75 132 GLY A C 1
ATOM 1060 O O . GLY A 1 132 ? 20.966 2.041 -13.244 1.00 89.75 132 GLY A O 1
ATOM 1061 N N . SER A 1 133 ? 20.408 4.178 -13.667 1.00 92.62 133 SER A N 1
ATOM 1062 C CA . SER A 1 133 ? 20.364 4.015 -15.127 1.00 92.62 133 SER A CA 1
ATOM 1063 C C . SER A 1 133 ? 21.727 3.636 -15.710 1.00 92.62 133 SER A C 1
ATOM 1065 O O . SER A 1 133 ? 21.790 2.726 -16.531 1.00 92.62 133 SER A O 1
ATOM 1067 N N . LEU A 1 134 ? 22.823 4.229 -15.220 1.00 91.81 134 LEU A N 1
ATOM 1068 C CA . LEU A 1 134 ? 24.183 3.894 -15.647 1.00 91.81 134 LEU A CA 1
ATOM 1069 C C . LEU A 1 134 ? 24.570 2.459 -15.267 1.00 91.81 134 LEU A C 1
ATOM 1071 O O . LEU A 1 134 ? 25.189 1.756 -16.065 1.00 91.81 134 LEU A O 1
ATOM 1075 N N . SER A 1 135 ? 24.184 2.012 -14.069 1.00 87.81 135 SER A N 1
ATOM 1076 C CA . SER A 1 135 ? 24.433 0.645 -13.598 1.00 87.81 135 SER A CA 1
ATOM 1077 C C . SER A 1 135 ? 23.688 -0.375 -14.457 1.00 87.81 135 SER A C 1
ATOM 1079 O O . SER A 1 135 ? 24.293 -1.323 -14.952 1.00 87.81 135 SER A O 1
ATOM 1081 N N . ILE A 1 136 ? 22.391 -0.152 -14.696 1.00 89.31 136 ILE A N 1
ATOM 1082 C CA . ILE A 1 136 ? 21.573 -1.006 -15.566 1.00 89.31 136 ILE A CA 1
ATOM 1083 C C . ILE A 1 136 ? 22.163 -1.011 -16.980 1.00 89.31 136 ILE A C 1
ATOM 1085 O O . ILE A 1 136 ? 22.488 -2.074 -17.504 1.00 89.31 136 ILE A O 1
ATOM 1089 N N . PHE A 1 137 ? 22.381 0.163 -17.571 1.00 91.31 137 PHE A N 1
ATOM 1090 C CA . PHE A 1 137 ? 22.936 0.293 -18.915 1.00 91.31 137 PHE A CA 1
ATOM 1091 C C . PHE A 1 137 ? 24.272 -0.447 -19.061 1.00 91.31 137 PHE A C 1
ATOM 1093 O O . PHE A 1 137 ? 24.450 -1.203 -20.014 1.00 91.31 137 PHE A O 1
ATOM 1100 N N . SER A 1 138 ? 25.183 -0.306 -18.093 1.00 84.00 138 SER A N 1
ATOM 1101 C CA . SER A 1 138 ? 26.486 -0.984 -18.099 1.00 84.00 138 SER A CA 1
ATOM 1102 C C . SER A 1 138 ? 26.344 -2.503 -18.001 1.00 84.00 138 SER A C 1
ATOM 1104 O O . SER A 1 138 ? 26.960 -3.224 -18.783 1.00 84.00 138 SER A O 1
ATOM 1106 N N . CYS A 1 139 ? 25.501 -3.005 -17.092 1.00 82.38 139 CYS A N 1
ATOM 1107 C CA . CYS A 1 139 ? 25.250 -4.439 -16.934 1.00 82.38 139 CYS A CA 1
ATOM 1108 C C . CYS A 1 139 ? 24.682 -5.069 -18.212 1.00 82.38 139 CYS A C 1
ATOM 1110 O O . CYS A 1 139 ? 25.166 -6.110 -18.662 1.00 82.38 139 CYS A O 1
ATOM 1112 N N . PHE A 1 140 ? 23.677 -4.434 -18.819 1.00 83.25 140 PHE A N 1
ATOM 1113 C CA . PHE A 1 140 ? 23.054 -4.934 -20.043 1.00 83.25 140 PHE A CA 1
ATOM 1114 C C . PHE A 1 140 ? 23.989 -4.797 -21.254 1.00 83.25 140 PHE A C 1
ATOM 1116 O O . PHE A 1 140 ? 24.118 -5.751 -22.019 1.00 83.25 140 PHE A O 1
ATOM 1123 N N . SER A 1 141 ? 24.734 -3.695 -21.377 1.00 84.44 141 SER A N 1
ATOM 1124 C CA . SER A 1 141 ? 25.735 -3.522 -22.440 1.00 84.44 141 SER A CA 1
ATOM 1125 C C . SER A 1 141 ? 26.856 -4.565 -22.347 1.00 84.44 141 SER A C 1
ATOM 1127 O O . SER A 1 141 ? 27.206 -5.189 -23.347 1.00 84.44 141 SER A O 1
ATOM 1129 N N . LEU A 1 142 ? 27.389 -4.831 -21.147 1.00 80.81 142 LEU A N 1
ATOM 1130 C CA . LEU A 1 142 ? 28.398 -5.876 -20.928 1.00 80.81 142 LEU A CA 1
ATOM 1131 C C . LEU A 1 142 ? 27.845 -7.265 -21.270 1.00 80.81 142 LEU A C 1
ATOM 1133 O O . LEU A 1 142 ? 28.483 -8.015 -22.006 1.00 80.81 142 LEU A O 1
ATOM 1137 N N . SER A 1 143 ? 26.638 -7.590 -20.803 1.00 78.69 143 SER A N 1
ATOM 1138 C CA . SER A 1 143 ? 25.964 -8.854 -21.130 1.00 78.69 143 SER A CA 1
ATOM 1139 C C . SER A 1 143 ? 25.793 -9.044 -22.644 1.00 78.69 143 SER A C 1
ATOM 1141 O O . SER A 1 143 ? 26.102 -10.108 -23.184 1.00 78.69 143 SER A O 1
ATOM 1143 N N . ALA A 1 144 ? 25.383 -7.990 -23.355 1.00 79.62 144 ALA A N 1
ATOM 1144 C CA . ALA A 1 144 ? 25.266 -7.993 -24.809 1.00 79.62 144 ALA A CA 1
ATOM 1145 C C . ALA A 1 144 ? 26.614 -8.217 -25.513 1.00 79.62 144 ALA A C 1
ATOM 1147 O O . ALA A 1 144 ? 26.669 -9.015 -26.450 1.00 79.62 144 ALA A O 1
ATOM 1148 N N . ILE A 1 145 ? 27.689 -7.569 -25.046 1.00 74.81 145 ILE A N 1
ATOM 1149 C CA . ILE A 1 145 ? 29.052 -7.717 -25.586 1.00 74.81 145 ILE A CA 1
ATOM 1150 C C . ILE A 1 145 ? 29.571 -9.154 -25.425 1.00 74.81 145 ILE A C 1
ATOM 1152 O O . ILE A 1 145 ? 30.223 -9.680 -26.327 1.00 74.81 145 ILE A O 1
ATOM 1156 N N . PHE A 1 146 ? 29.277 -9.798 -24.295 1.00 71.62 146 PHE A N 1
ATOM 1157 C CA . PHE A 1 146 ? 29.763 -11.143 -23.979 1.00 71.62 146 PHE A CA 1
ATOM 1158 C C . PHE A 1 146 ? 28.893 -12.281 -24.548 1.00 71.62 146 PHE A C 1
ATOM 1160 O O . PHE A 1 146 ? 29.332 -13.432 -24.578 1.00 71.62 146 PHE A O 1
ATOM 1167 N N . SER A 1 147 ? 27.683 -11.990 -25.032 1.00 69.00 147 SER A N 1
ATOM 1168 C CA . SER A 1 147 ? 26.751 -12.994 -25.560 1.00 69.00 147 SER A CA 1
ATOM 1169 C C . SER A 1 147 ? 27.052 -13.378 -27.018 1.00 69.00 147 SER A C 1
ATOM 1171 O O . SER A 1 147 ? 27.227 -12.524 -27.890 1.00 69.00 147 SER A O 1
ATOM 1173 N N . LYS A 1 148 ? 27.088 -14.685 -27.328 1.00 59.03 148 LYS A N 1
ATOM 1174 C CA . LYS A 1 148 ? 27.324 -15.184 -28.695 1.00 59.03 148 LYS A CA 1
ATOM 1175 C C . LYS A 1 148 ? 26.050 -15.170 -29.553 1.00 59.03 148 LYS A C 1
ATOM 1177 O O . LYS A 1 148 ? 25.083 -15.870 -29.272 1.00 59.03 148 LYS A O 1
ATOM 1182 N N . ASN A 1 149 ? 26.126 -14.400 -30.644 1.00 62.84 149 ASN A N 1
ATOM 1183 C CA . ASN A 1 149 ? 25.219 -14.269 -31.795 1.00 62.84 149 ASN A CA 1
ATOM 1184 C C . ASN A 1 149 ? 24.144 -15.366 -31.936 1.00 62.84 149 ASN A C 1
ATOM 1186 O O . ASN A 1 149 ? 24.473 -16.469 -32.378 1.00 62.84 149 ASN A O 1
ATOM 1190 N N . ARG A 1 150 ? 22.869 -15.021 -31.669 1.00 53.12 150 ARG A N 1
ATOM 1191 C CA . ARG A 1 150 ? 21.671 -15.555 -32.374 1.00 53.12 150 ARG A CA 1
ATOM 1192 C C . ARG A 1 150 ? 20.307 -15.008 -31.905 1.00 53.12 150 ARG A C 1
ATOM 1194 O O . ARG A 1 150 ? 19.310 -15.326 -32.542 1.00 53.12 150 ARG A O 1
ATOM 1201 N N . ILE A 1 151 ? 20.239 -14.189 -30.849 1.00 55.88 151 ILE A N 1
ATOM 1202 C CA . ILE A 1 151 ? 18.954 -13.704 -30.289 1.00 55.88 151 ILE A CA 1
ATOM 1203 C C . ILE A 1 151 ? 18.491 -12.367 -30.908 1.00 55.88 151 ILE A C 1
ATOM 1205 O O . ILE A 1 151 ? 17.300 -12.061 -30.889 1.00 55.88 151 ILE A O 1
ATOM 1209 N N . SER A 1 152 ? 19.397 -11.596 -31.523 1.00 57.34 152 SER A N 1
ATOM 1210 C CA . SER A 1 152 ? 19.142 -10.204 -31.921 1.00 57.34 152 SER A CA 1
ATOM 1211 C C . SER A 1 152 ? 17.970 -10.023 -32.895 1.00 57.34 152 SER A C 1
ATOM 1213 O O . SER A 1 152 ? 17.132 -9.164 -32.662 1.00 57.34 152 SER A O 1
ATOM 1215 N N . ILE A 1 153 ? 17.829 -10.849 -33.938 1.00 56.34 153 ILE A N 1
ATOM 1216 C CA . ILE A 1 153 ? 16.797 -10.623 -34.976 1.00 56.34 153 ILE A CA 1
ATOM 1217 C C . ILE A 1 153 ? 15.366 -10.802 -34.433 1.00 56.34 153 ILE A C 1
ATOM 1219 O O . ILE A 1 153 ? 14.492 -9.995 -34.741 1.00 56.34 153 ILE A O 1
ATOM 1223 N N . PHE A 1 154 ? 15.118 -11.827 -33.607 1.00 61.88 154 PHE A N 1
ATOM 1224 C CA . PHE A 1 154 ? 13.789 -12.052 -33.020 1.00 61.88 154 PHE A CA 1
ATOM 1225 C C . PHE A 1 154 ? 13.466 -11.003 -31.950 1.00 61.88 154 PHE A C 1
ATOM 1227 O O . PHE A 1 154 ? 12.342 -10.508 -31.885 1.00 61.88 154 PHE A O 1
ATOM 1234 N N . LEU A 1 155 ? 14.469 -10.616 -31.155 1.00 72.44 155 LEU A N 1
ATOM 1235 C CA . LEU A 1 155 ? 14.314 -9.602 -30.118 1.00 72.44 155 LEU A CA 1
ATOM 1236 C C . LEU A 1 155 ? 13.943 -8.231 -30.708 1.00 72.44 155 LEU A C 1
ATOM 1238 O O . LEU A 1 155 ? 13.053 -7.574 -30.179 1.00 72.44 155 LEU A O 1
ATOM 1242 N N . GLY A 1 156 ? 14.538 -7.839 -31.840 1.00 68.25 156 GLY A N 1
ATOM 1243 C CA . GLY A 1 156 ? 14.216 -6.581 -32.521 1.00 68.25 156 GLY A CA 1
ATOM 1244 C C . GLY A 1 156 ? 12.760 -6.493 -32.984 1.00 68.25 156 GLY A C 1
ATOM 1245 O O . GLY A 1 156 ? 12.087 -5.506 -32.706 1.00 68.25 156 GLY A O 1
ATOM 1246 N N . ALA A 1 157 ? 12.231 -7.543 -33.623 1.00 69.69 157 ALA A N 1
ATOM 1247 C CA . ALA A 1 157 ? 10.837 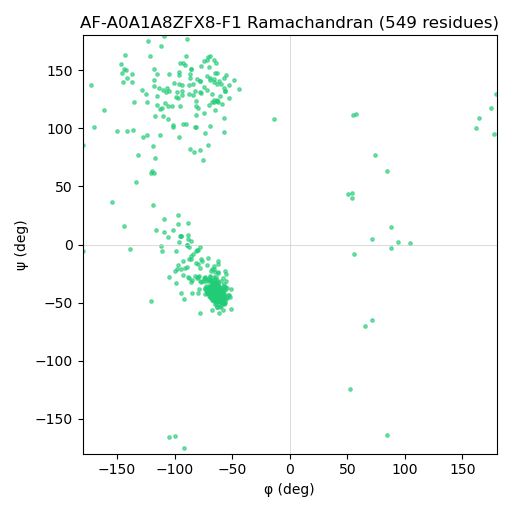-7.562 -34.079 1.00 69.69 157 ALA A CA 1
ATOM 1248 C C . ALA A 1 157 ? 9.841 -7.460 -32.910 1.00 69.69 157 ALA A C 1
ATOM 1250 O O . ALA A 1 157 ? 8.852 -6.727 -32.996 1.00 69.69 157 ALA A O 1
ATOM 1251 N N . VAL A 1 158 ? 10.124 -8.151 -31.801 1.00 77.56 158 VAL A N 1
ATOM 1252 C CA . VAL A 1 158 ? 9.314 -8.073 -30.578 1.00 77.56 158 VAL A CA 1
ATOM 1253 C C . VAL A 1 158 ? 9.374 -6.666 -29.981 1.00 77.56 158 VAL A C 1
ATOM 1255 O O . VAL A 1 158 ? 8.326 -6.081 -29.719 1.00 77.56 158 VAL A O 1
ATOM 1258 N N . LEU A 1 159 ? 10.566 -6.085 -29.822 1.00 80.06 159 LEU A N 1
ATOM 1259 C CA . LEU A 1 159 ? 10.732 -4.746 -29.247 1.00 80.06 159 LEU A CA 1
ATOM 1260 C C . LEU A 1 159 ? 10.103 -3.650 -30.117 1.00 80.06 159 LEU A C 1
ATOM 1262 O O . LEU A 1 159 ? 9.408 -2.784 -29.592 1.00 80.06 159 LEU A O 1
ATOM 1266 N N . CYS A 1 160 ? 10.258 -3.709 -31.442 1.00 74.62 160 CYS A N 1
ATOM 1267 C CA . CYS A 1 160 ? 9.601 -2.777 -32.361 1.00 74.62 160 CYS A CA 1
ATOM 1268 C C . CYS A 1 160 ? 8.070 -2.909 -32.323 1.00 74.62 160 CYS A C 1
ATOM 1270 O O . CYS A 1 160 ? 7.364 -1.899 -32.377 1.00 74.62 160 CYS A O 1
ATOM 1272 N N . SER A 1 161 ? 7.546 -4.132 -32.182 1.00 78.94 161 SER A N 1
ATOM 1273 C CA . SER A 1 161 ? 6.105 -4.366 -32.020 1.00 78.94 161 SER A CA 1
ATOM 1274 C C . SER A 1 161 ? 5.599 -3.774 -30.704 1.00 78.94 161 SER A C 1
ATOM 1276 O O . SER A 1 161 ? 4.619 -3.033 -30.701 1.00 78.94 161 SER A O 1
ATOM 1278 N N . VAL A 1 162 ? 6.300 -4.028 -29.593 1.00 84.38 162 VAL A N 1
ATOM 1279 C CA . VAL A 1 162 ? 5.981 -3.448 -28.277 1.00 84.38 162 VAL A CA 1
ATOM 1280 C C . VAL A 1 162 ? 6.028 -1.922 -28.331 1.00 84.38 162 VAL A C 1
ATOM 1282 O O . VAL A 1 162 ? 5.082 -1.284 -27.885 1.00 84.38 162 VAL A O 1
ATOM 1285 N N . CYS A 1 163 ? 7.057 -1.332 -28.941 1.00 79.00 163 CYS A N 1
ATOM 1286 C CA . CYS A 1 163 ? 7.173 0.116 -29.123 1.00 79.00 163 CYS A CA 1
ATOM 1287 C C . CYS A 1 163 ? 5.984 0.692 -29.911 1.00 79.00 163 CYS A C 1
ATOM 1289 O O . CYS A 1 163 ? 5.396 1.695 -29.507 1.00 79.00 163 CYS A O 1
ATOM 1291 N N . SER A 1 164 ? 5.560 0.009 -30.978 1.00 77.94 164 SER A N 1
ATOM 1292 C CA . SER A 1 164 ? 4.397 0.409 -31.782 1.00 77.94 164 SER A CA 1
ATOM 1293 C C . SER A 1 164 ? 3.095 0.371 -30.971 1.00 77.94 164 SER A C 1
ATOM 1295 O O . SER A 1 164 ? 2.305 1.314 -31.025 1.00 77.94 164 SER A O 1
ATOM 1297 N N . TYR A 1 165 ? 2.883 -0.675 -30.164 1.00 85.31 165 TYR A N 1
ATOM 1298 C CA . TYR A 1 165 ? 1.731 -0.758 -29.260 1.00 85.31 165 TYR A CA 1
ATOM 1299 C C . TYR A 1 165 ? 1.785 0.291 -28.148 1.00 85.31 165 TYR A C 1
ATOM 1301 O O . TYR A 1 165 ? 0.767 0.911 -27.854 1.00 85.31 165 TYR A O 1
ATOM 1309 N N . VAL A 1 166 ? 2.955 0.531 -27.555 1.00 85.44 166 VAL A N 1
ATOM 1310 C CA . VAL A 1 166 ? 3.160 1.582 -26.549 1.00 85.44 166 VAL A CA 1
ATOM 1311 C C . VAL A 1 166 ? 2.821 2.950 -27.137 1.00 85.44 166 VAL A C 1
ATOM 1313 O O . VAL A 1 166 ? 2.103 3.714 -26.494 1.00 85.44 166 VAL A O 1
ATOM 1316 N N . ALA A 1 167 ? 3.253 3.250 -28.365 1.00 77.00 167 ALA A N 1
ATOM 1317 C CA . ALA A 1 167 ? 2.915 4.495 -29.051 1.00 77.00 167 ALA A CA 1
ATOM 1318 C C . ALA A 1 167 ? 1.404 4.625 -29.305 1.00 77.00 167 ALA A C 1
ATOM 1320 O O . ALA A 1 167 ? 0.815 5.666 -29.007 1.00 77.00 167 ALA A O 1
ATOM 1321 N N . LEU A 1 168 ? 0.758 3.555 -29.781 1.00 87.12 168 LEU A N 1
ATOM 1322 C CA . LEU A 1 168 ? -0.688 3.530 -30.011 1.00 87.12 168 LEU A CA 1
ATOM 1323 C C . LEU A 1 168 ? -1.477 3.729 -28.709 1.00 87.12 168 LEU A C 1
ATOM 1325 O O . LEU A 1 168 ? -2.372 4.569 -28.647 1.00 87.12 168 LEU A O 1
ATOM 1329 N N . ILE A 1 169 ? -1.133 2.990 -27.653 1.00 86.31 169 ILE A N 1
ATOM 1330 C CA . ILE A 1 169 ? -1.791 3.095 -26.347 1.00 86.31 169 ILE A CA 1
ATOM 1331 C C . ILE A 1 169 ? -1.521 4.470 -25.727 1.00 86.31 169 ILE A C 1
ATOM 1333 O O . ILE A 1 169 ? -2.427 5.035 -25.127 1.00 86.31 169 ILE A O 1
ATOM 1337 N N . SER A 1 170 ? -0.333 5.055 -25.915 1.00 83.44 170 SER A N 1
ATOM 1338 C CA . SER A 1 170 ? -0.034 6.427 -25.472 1.00 83.44 170 SER A CA 1
ATOM 1339 C C . SER A 1 170 ? -0.916 7.455 -26.182 1.00 83.44 170 SER A C 1
ATOM 1341 O O . SER A 1 170 ? -1.457 8.352 -25.538 1.00 83.44 170 SER A O 1
ATOM 1343 N N . PHE A 1 171 ? -1.120 7.298 -27.494 1.00 84.94 171 PHE A N 1
ATOM 1344 C CA . PHE A 1 171 ? -2.027 8.145 -28.268 1.00 84.94 171 PHE A CA 1
ATOM 1345 C C . PHE A 1 171 ? -3.480 8.000 -27.806 1.00 84.94 171 PHE A C 1
ATOM 1347 O O . PHE A 1 171 ? -4.175 8.994 -27.628 1.00 84.94 171 PHE A O 1
ATOM 1354 N N . VAL A 1 172 ? -3.941 6.777 -27.542 1.00 87.62 172 VAL A N 1
ATOM 1355 C CA . VAL A 1 172 ? -5.283 6.544 -26.990 1.00 87.62 172 VAL A CA 1
ATOM 1356 C C . VAL A 1 172 ? -5.401 7.132 -25.576 1.00 87.62 172 VAL A C 1
ATOM 1358 O O . VAL A 1 172 ? -6.387 7.803 -25.259 1.00 87.62 172 VAL A O 1
ATOM 1361 N N . ASN A 1 173 ? -4.382 6.955 -24.730 1.00 89.94 173 ASN A N 1
ATOM 1362 C CA . ASN A 1 173 ? -4.395 7.456 -23.359 1.00 89.94 173 ASN A CA 1
ATOM 1363 C C . ASN A 1 173 ? -4.338 8.983 -23.277 1.00 89.94 173 ASN A C 1
ATOM 1365 O O . ASN A 1 173 ? -4.810 9.552 -22.298 1.00 89.94 173 ASN A O 1
ATOM 1369 N N . PHE A 1 174 ? -3.841 9.663 -24.309 1.00 82.75 174 PHE A N 1
ATOM 1370 C CA . PHE A 1 174 ? -3.931 11.119 -24.406 1.00 82.75 174 PHE A CA 1
ATOM 1371 C C . PHE A 1 174 ? -5.388 11.618 -24.321 1.00 82.75 174 PHE A C 1
ATOM 1373 O O . PHE A 1 174 ? -5.658 12.640 -23.684 1.00 82.75 174 PHE A O 1
ATOM 1380 N N . PHE A 1 175 ? -6.338 10.871 -24.897 1.00 88.56 175 PHE A N 1
ATOM 1381 C CA . PHE A 1 175 ? -7.768 11.187 -24.831 1.00 88.56 175 PHE A CA 1
ATOM 1382 C C . PHE A 1 175 ? -8.431 10.649 -23.560 1.00 88.56 175 PHE A C 1
ATOM 1384 O O . PHE A 1 175 ? -9.226 11.355 -22.943 1.00 88.56 175 PHE A O 1
ATOM 1391 N N . ILE A 1 176 ? -8.095 9.419 -23.154 1.00 88.69 176 ILE A N 1
ATOM 1392 C CA . ILE A 1 176 ? -8.728 8.739 -22.007 1.00 88.69 176 ILE A CA 1
ATOM 1393 C C . ILE A 1 176 ? -8.232 9.291 -20.659 1.00 88.69 176 ILE A C 1
ATOM 1395 O O . ILE A 1 176 ? -8.987 9.325 -19.690 1.00 88.69 176 ILE A O 1
ATOM 1399 N N . ARG A 1 177 ? -6.974 9.747 -20.590 1.00 90.25 177 ARG A N 1
ATOM 1400 C CA . ARG A 1 177 ? -6.294 10.267 -19.388 1.00 90.25 177 ARG A CA 1
ATOM 1401 C C . ARG A 1 177 ? -6.334 9.305 -18.194 1.00 90.25 177 ARG A C 1
ATOM 1403 O O . ARG A 1 177 ? -6.514 9.722 -17.048 1.00 90.25 177 ARG A O 1
ATOM 1410 N N . SER A 1 178 ? -6.168 8.007 -18.448 1.00 91.06 178 SER A N 1
ATOM 1411 C CA . SER A 1 178 ? -6.167 6.988 -17.397 1.00 91.06 178 SER A CA 1
ATOM 1412 C C . SER A 1 178 ? -4.809 6.905 -16.702 1.00 91.06 178 SER A C 1
ATOM 1414 O O . SER A 1 178 ? -3.787 6.608 -17.325 1.00 91.06 178 SER A O 1
ATOM 1416 N N . ARG A 1 179 ? -4.816 7.075 -15.372 1.00 86.12 179 ARG A N 1
ATOM 1417 C CA . ARG A 1 179 ? -3.620 6.914 -14.525 1.00 86.12 179 ARG A CA 1
ATOM 1418 C C . ARG A 1 179 ? -3.085 5.484 -14.539 1.00 86.12 179 ARG A C 1
ATOM 1420 O O . ARG A 1 179 ? -1.876 5.290 -14.507 1.00 86.12 179 ARG A O 1
ATOM 1427 N N . PHE A 1 180 ? -3.976 4.495 -14.603 1.00 87.69 180 PHE A N 1
ATOM 1428 C CA . PHE A 1 180 ? -3.588 3.087 -14.668 1.00 87.69 180 PHE A CA 1
ATOM 1429 C C . PHE A 1 180 ? -2.811 2.787 -15.953 1.00 87.69 180 PHE A C 1
ATOM 1431 O O . PHE A 1 180 ? -1.766 2.133 -15.915 1.00 87.69 180 PHE A O 1
ATOM 1438 N N . ILE A 1 181 ? -3.286 3.318 -17.085 1.00 86.69 181 ILE A N 1
ATOM 1439 C CA . ILE A 1 181 ? -2.606 3.167 -18.372 1.00 86.69 181 ILE A CA 1
ATOM 1440 C C . ILE A 1 181 ? -1.257 3.890 -18.338 1.00 86.69 181 ILE A C 1
ATOM 1442 O O . ILE A 1 181 ? -0.261 3.293 -18.728 1.00 86.69 181 ILE A O 1
ATOM 1446 N N . ASP A 1 182 ? -1.178 5.106 -17.787 1.00 83.38 182 ASP A N 1
ATOM 1447 C CA . ASP A 1 182 ? 0.097 5.828 -17.644 1.00 83.38 182 ASP A CA 1
ATOM 1448 C C . ASP A 1 182 ? 1.124 5.063 -16.798 1.00 83.38 182 ASP A C 1
ATOM 1450 O O . ASP A 1 182 ? 2.299 4.990 -17.161 1.00 83.38 182 ASP A O 1
ATOM 1454 N N . THR A 1 183 ? 0.702 4.474 -15.675 1.00 87.56 183 THR A N 1
ATOM 1455 C CA . THR A 1 183 ? 1.581 3.642 -14.841 1.00 87.56 183 THR A CA 1
ATOM 1456 C C . THR A 1 183 ? 2.007 2.374 -15.579 1.00 87.56 183 THR A C 1
ATOM 1458 O O . THR A 1 183 ? 3.180 2.010 -15.545 1.00 87.56 183 THR A O 1
ATOM 1461 N N . THR A 1 184 ? 1.090 1.726 -16.295 1.00 88.94 184 THR A N 1
ATOM 1462 C CA . THR A 1 184 ? 1.400 0.526 -17.084 1.00 88.94 184 THR A CA 1
ATOM 1463 C C . THR A 1 184 ? 2.400 0.841 -18.197 1.00 88.94 184 THR A C 1
ATOM 1465 O O . THR A 1 184 ? 3.412 0.154 -18.323 1.00 88.94 184 THR A O 1
ATOM 1468 N N . LEU A 1 185 ? 2.173 1.918 -18.954 1.00 87.56 185 LEU A N 1
ATOM 1469 C CA . LEU A 1 185 ? 3.074 2.390 -20.007 1.00 87.56 185 LEU A CA 1
ATOM 1470 C C . LEU A 1 185 ? 4.459 2.739 -19.459 1.00 87.56 185 LEU A C 1
ATOM 1472 O O . LEU A 1 185 ? 5.456 2.427 -20.103 1.00 87.56 185 LEU A O 1
ATOM 1476 N N . LEU A 1 186 ? 4.535 3.323 -18.260 1.00 90.00 186 LEU A N 1
ATOM 1477 C CA . LEU A 1 186 ? 5.802 3.629 -17.601 1.00 90.00 186 LEU A CA 1
ATOM 1478 C C . LEU A 1 186 ? 6.624 2.364 -17.307 1.00 90.00 186 LEU A C 1
ATOM 1480 O O . LEU A 1 186 ? 7.813 2.320 -17.618 1.00 90.00 186 LEU A O 1
ATOM 1484 N N . TYR A 1 187 ? 6.019 1.323 -16.732 1.00 92.38 187 TYR A N 1
ATOM 1485 C CA . TYR A 1 187 ? 6.752 0.086 -16.435 1.00 92.38 187 TYR A CA 1
ATOM 1486 C C . TYR A 1 187 ? 7.080 -0.716 -17.697 1.00 92.38 187 TYR A C 1
ATOM 1488 O O . TYR A 1 187 ? 8.205 -1.192 -17.836 1.00 92.38 187 TYR A O 1
ATOM 1496 N N . VAL A 1 188 ? 6.138 -0.826 -18.639 1.00 90.69 188 VAL A N 1
ATOM 1497 C CA . VAL A 1 188 ? 6.381 -1.485 -19.933 1.00 90.69 188 VAL A CA 1
ATOM 1498 C C . VAL A 1 188 ? 7.496 -0.767 -20.694 1.00 90.69 188 VAL A C 1
ATOM 1500 O O . VAL A 1 188 ? 8.414 -1.423 -21.181 1.00 90.69 188 VAL A O 1
ATOM 1503 N N . GLY A 1 189 ? 7.471 0.568 -20.733 1.00 88.56 189 GLY A N 1
ATOM 1504 C CA . GLY A 1 189 ? 8.516 1.388 -21.342 1.00 88.56 189 GLY A CA 1
ATOM 1505 C C . GLY A 1 189 ? 9.882 1.176 -20.691 1.00 88.56 189 GLY A C 1
ATOM 1506 O O . GLY A 1 189 ? 10.866 0.969 -21.394 1.00 88.56 189 GLY A O 1
ATOM 1507 N N . PHE A 1 190 ? 9.949 1.128 -19.356 1.00 92.44 190 PHE A N 1
ATOM 1508 C CA . PHE A 1 190 ? 11.196 0.868 -18.630 1.00 92.44 190 PHE A CA 1
ATOM 1509 C C . PHE A 1 190 ? 11.844 -0.467 -19.036 1.00 92.44 190 PHE A C 1
ATOM 1511 O O . PHE A 1 190 ? 13.016 -0.494 -19.412 1.00 92.44 190 PHE A O 1
ATOM 1518 N N . PHE A 1 191 ? 11.079 -1.565 -19.030 1.00 90.06 191 PHE A N 1
ATOM 1519 C CA . PHE A 1 191 ? 11.592 -2.876 -19.449 1.00 90.06 191 PHE A CA 1
ATOM 1520 C C . PHE A 1 191 ? 11.908 -2.937 -20.947 1.00 90.06 191 PHE A C 1
ATOM 1522 O O . PHE A 1 191 ? 12.869 -3.592 -21.347 1.00 90.06 191 PHE A O 1
ATOM 1529 N N . MET A 1 192 ? 11.136 -2.232 -21.775 1.00 90.00 192 MET A N 1
ATOM 1530 C CA . MET A 1 192 ? 11.402 -2.109 -23.205 1.00 90.00 192 MET A CA 1
ATOM 1531 C C . MET A 1 192 ? 12.757 -1.435 -23.464 1.00 90.00 192 MET A C 1
ATOM 1533 O O . MET A 1 192 ? 13.543 -1.974 -24.236 1.00 90.00 192 MET A O 1
ATOM 1537 N N . TYR A 1 193 ? 13.078 -0.329 -22.781 1.00 88.31 193 TYR A N 1
ATOM 1538 C CA . TYR A 1 193 ? 14.385 0.331 -22.907 1.00 88.31 193 TYR A CA 1
ATOM 1539 C C . TYR A 1 193 ? 15.542 -0.548 -22.417 1.00 88.31 193 TYR A C 1
ATOM 1541 O O . TYR A 1 193 ? 16.594 -0.562 -23.046 1.00 88.31 193 TYR A O 1
ATOM 1549 N N . MET A 1 194 ? 15.355 -1.357 -21.366 1.00 89.62 194 MET A N 1
ATOM 1550 C CA . MET A 1 194 ? 16.353 -2.376 -20.988 1.00 89.62 194 MET A CA 1
ATOM 1551 C C . MET A 1 194 ? 16.582 -3.397 -22.117 1.00 89.62 194 MET A C 1
ATOM 1553 O O . MET A 1 194 ? 17.710 -3.830 -22.354 1.00 89.62 194 MET A O 1
ATOM 1557 N N . GLY A 1 195 ? 15.514 -3.764 -22.832 1.00 86.81 195 GLY A N 1
ATOM 1558 C CA . GLY A 1 195 ? 15.579 -4.601 -24.027 1.00 86.81 195 GLY A CA 1
ATOM 1559 C C . GLY A 1 195 ? 16.294 -3.927 -25.201 1.00 86.81 195 GLY A C 1
ATOM 1560 O O . GLY A 1 195 ? 17.103 -4.584 -25.856 1.00 86.81 195 GLY A O 1
ATOM 1561 N N . PHE A 1 196 ? 16.053 -2.635 -25.446 1.00 88.31 196 PHE A N 1
ATOM 1562 C CA . PHE A 1 196 ? 16.752 -1.887 -26.495 1.00 88.31 196 PHE A CA 1
ATOM 1563 C C . PHE A 1 196 ? 18.250 -1.761 -26.215 1.00 88.31 196 PHE A C 1
ATOM 1565 O O . PHE A 1 196 ? 19.028 -2.089 -27.102 1.00 88.31 196 PHE A O 1
ATOM 1572 N N . VAL A 1 197 ? 18.671 -1.505 -24.967 1.00 89.06 197 VAL A N 1
ATOM 1573 C CA . VAL A 1 197 ? 20.105 -1.496 -24.604 1.00 89.06 197 VAL A CA 1
ATOM 1574 C C . VAL A 1 197 ? 20.794 -2.804 -25.010 1.00 89.06 197 VAL A C 1
ATOM 1576 O O . VAL A 1 197 ? 21.897 -2.787 -25.563 1.00 89.06 197 VAL A O 1
ATOM 1579 N N . LEU A 1 198 ? 20.152 -3.954 -24.764 1.00 84.88 198 LEU A N 1
ATOM 1580 C CA . LEU A 1 198 ? 20.659 -5.254 -25.218 1.00 84.88 198 LEU A CA 1
ATOM 1581 C C . LEU A 1 198 ? 20.708 -5.350 -26.740 1.00 84.88 198 LEU A C 1
ATOM 1583 O O . LEU A 1 198 ? 21.724 -5.762 -27.303 1.00 84.88 198 LEU A O 1
ATOM 1587 N N . PHE A 1 199 ? 19.596 -5.023 -27.391 1.00 84.75 199 PHE A N 1
ATOM 1588 C CA . PHE A 1 199 ? 19.431 -5.176 -28.828 1.00 84.75 199 PHE A CA 1
ATOM 1589 C C . PHE A 1 199 ? 20.392 -4.267 -29.607 1.00 84.75 199 PHE A C 1
ATOM 1591 O O . PHE A 1 199 ? 21.163 -4.771 -30.425 1.00 84.75 199 PHE A O 1
ATOM 1598 N N . ASP A 1 200 ? 20.442 -2.975 -29.297 1.00 86.56 200 ASP A N 1
ATOM 1599 C CA . ASP A 1 200 ? 21.253 -1.984 -30.004 1.00 86.56 200 ASP A CA 1
ATOM 1600 C C . ASP A 1 200 ? 22.749 -2.165 -29.733 1.00 86.56 200 ASP A C 1
ATOM 1602 O O . ASP A 1 200 ? 23.562 -1.981 -30.643 1.00 86.56 200 ASP A O 1
ATOM 1606 N N . THR A 1 201 ? 23.142 -2.640 -28.543 1.00 88.06 201 THR A N 1
ATOM 1607 C CA . THR A 1 201 ? 24.543 -3.018 -28.282 1.00 88.06 201 THR A CA 1
ATOM 1608 C C . THR A 1 201 ? 24.957 -4.214 -29.149 1.00 88.06 201 THR A C 1
ATOM 1610 O O . THR A 1 201 ? 26.055 -4.228 -29.712 1.00 88.06 201 THR A O 1
ATOM 1613 N N . GLN A 1 202 ? 24.080 -5.211 -29.325 1.00 84.88 202 GLN A N 1
ATOM 1614 C CA . GLN A 1 202 ? 24.355 -6.354 -30.204 1.00 84.88 202 GLN A CA 1
ATOM 1615 C C . GLN A 1 202 ? 24.373 -5.958 -31.684 1.00 84.88 202 GLN A C 1
ATOM 1617 O O . GLN A 1 202 ? 25.269 -6.391 -32.414 1.00 84.88 202 GLN A O 1
ATOM 1622 N N . ILE A 1 203 ? 23.419 -5.140 -32.135 1.00 81.06 203 ILE A N 1
ATOM 1623 C CA . ILE A 1 203 ? 23.367 -4.650 -33.518 1.00 81.06 203 ILE A CA 1
ATOM 1624 C C . ILE A 1 203 ? 24.596 -3.798 -33.833 1.00 81.06 203 ILE A C 1
ATOM 1626 O O . ILE A 1 203 ? 25.236 -4.036 -34.850 1.00 81.06 203 ILE A O 1
ATOM 1630 N N . THR A 1 204 ? 25.015 -2.921 -32.921 1.00 83.00 204 THR A N 1
ATOM 1631 C CA . THR A 1 204 ? 26.241 -2.115 -33.042 1.00 83.00 204 THR A CA 1
ATOM 1632 C C . THR A 1 204 ? 27.476 -2.970 -33.352 1.00 83.00 204 THR A C 1
ATOM 1634 O O . THR A 1 204 ? 28.276 -2.628 -34.228 1.00 83.00 204 THR A O 1
ATOM 1637 N N . LEU A 1 205 ? 27.641 -4.097 -32.650 1.00 83.06 205 LEU A N 1
ATOM 1638 C CA . LEU A 1 205 ? 28.755 -5.025 -32.871 1.00 83.06 205 LEU A CA 1
ATOM 1639 C C . LEU A 1 205 ? 28.601 -5.817 -34.174 1.00 83.06 205 LEU A C 1
ATOM 1641 O O . LEU A 1 205 ? 29.584 -6.059 -34.877 1.00 83.06 205 LEU A O 1
ATOM 1645 N N . LEU A 1 206 ? 27.378 -6.231 -34.509 1.00 80.62 206 LEU A N 1
ATOM 1646 C CA . LEU A 1 206 ? 27.088 -6.954 -35.748 1.00 80.62 206 LEU A CA 1
ATOM 1647 C C . LEU A 1 206 ? 27.316 -6.083 -36.985 1.00 80.62 206 LEU A C 1
ATOM 1649 O O . LEU A 1 206 ? 27.922 -6.547 -37.950 1.00 80.62 206 LEU A O 1
ATOM 1653 N N . ASP A 1 207 ? 26.884 -4.829 -36.951 1.00 78.12 207 ASP A N 1
ATOM 1654 C CA . ASP A 1 207 ? 27.060 -3.872 -38.039 1.00 78.12 207 ASP A CA 1
ATOM 1655 C C . ASP A 1 207 ? 28.533 -3.517 -38.230 1.00 78.12 207 ASP A C 1
ATOM 1657 O O . ASP A 1 207 ? 29.012 -3.492 -39.367 1.00 78.12 207 ASP A O 1
ATOM 1661 N N . PHE A 1 208 ? 29.295 -3.395 -37.138 1.00 81.88 208 PHE A N 1
ATOM 1662 C CA . PHE A 1 208 ? 30.749 -3.265 -37.216 1.00 81.88 208 PHE A CA 1
ATOM 1663 C C . PHE A 1 208 ? 31.399 -4.463 -37.925 1.00 81.88 208 PHE A C 1
ATOM 1665 O O . PHE A 1 208 ? 32.199 -4.277 -38.845 1.00 81.88 208 PHE A O 1
ATOM 1672 N N . ARG A 1 209 ? 31.013 -5.697 -37.567 1.00 81.62 209 ARG A N 1
ATOM 1673 C CA . ARG A 1 209 ? 31.508 -6.929 -38.216 1.00 81.62 209 ARG A CA 1
ATOM 1674 C C . ARG A 1 209 ? 31.104 -7.041 -39.687 1.00 81.62 209 ARG A C 1
ATOM 1676 O O . ARG A 1 209 ? 31.827 -7.653 -40.466 1.00 81.62 209 ARG A O 1
ATOM 1683 N N . ARG A 1 210 ? 29.976 -6.440 -40.077 1.00 78.62 210 ARG A N 1
ATOM 1684 C CA . ARG A 1 210 ? 29.523 -6.318 -41.476 1.00 78.62 210 ARG A CA 1
ATOM 1685 C C . ARG A 1 210 ? 30.250 -5.213 -42.254 1.00 78.62 210 ARG A C 1
ATOM 1687 O O . ARG A 1 210 ? 30.001 -5.049 -43.443 1.00 78.62 210 ARG A O 1
ATOM 1694 N N . GLY A 1 211 ? 31.148 -4.469 -41.606 1.00 76.12 211 GLY A N 1
ATOM 1695 C CA . GLY A 1 211 ? 31.943 -3.404 -42.217 1.00 76.12 211 GLY A CA 1
ATOM 1696 C C . GLY A 1 211 ? 31.345 -2.001 -42.084 1.00 76.12 211 GLY A C 1
ATOM 1697 O O . GLY A 1 211 ? 31.952 -1.046 -42.571 1.00 76.12 211 GLY A O 1
ATOM 1698 N N . ASN A 1 212 ? 30.203 -1.841 -41.406 1.00 76.19 212 ASN A N 1
ATOM 1699 C CA . ASN A 1 212 ? 29.640 -0.531 -41.094 1.00 76.19 212 ASN A CA 1
ATOM 1700 C C . ASN A 1 212 ? 30.320 0.059 -39.846 1.00 76.19 212 ASN A C 1
ATOM 1702 O O . ASN A 1 212 ? 30.027 -0.310 -38.710 1.00 76.19 212 ASN A O 1
ATOM 1706 N N . LYS A 1 213 ? 31.253 0.991 -40.064 1.00 81.50 213 LYS A N 1
ATOM 1707 C CA . LYS A 1 213 ? 32.042 1.648 -39.006 1.00 81.50 213 LYS A CA 1
ATOM 1708 C C . LYS A 1 213 ? 31.467 3.015 -38.593 1.00 81.50 213 LYS A C 1
ATOM 1710 O O . LYS A 1 213 ? 32.206 3.871 -38.102 1.00 81.50 213 LYS A O 1
ATOM 1715 N N . ASP A 1 214 ? 30.166 3.241 -38.779 1.00 84.25 214 ASP A N 1
ATOM 1716 C CA . ASP A 1 214 ? 29.507 4.505 -38.437 1.00 84.25 214 ASP A CA 1
ATOM 1717 C C . ASP A 1 214 ? 29.229 4.648 -36.930 1.00 84.25 214 ASP A C 1
ATOM 1719 O O . ASP A 1 214 ? 28.128 4.421 -36.427 1.00 84.25 214 ASP A O 1
ATOM 1723 N N . TYR A 1 215 ? 30.259 5.057 -36.189 1.00 86.81 215 TYR A N 1
ATOM 1724 C CA . TYR A 1 215 ? 30.186 5.187 -34.733 1.00 86.81 215 TYR A CA 1
ATOM 1725 C C . TYR A 1 215 ? 29.197 6.264 -34.262 1.00 86.81 215 TYR A C 1
ATOM 1727 O O . TYR A 1 215 ? 28.724 6.176 -33.135 1.00 86.81 215 TYR A O 1
ATOM 1735 N N . ILE A 1 216 ? 28.868 7.268 -35.088 1.00 89.31 216 ILE A N 1
ATOM 1736 C CA . ILE A 1 216 ? 27.923 8.329 -34.700 1.00 89.31 216 ILE A CA 1
ATOM 1737 C C . ILE A 1 216 ? 26.498 7.768 -34.660 1.00 89.31 216 ILE A C 1
ATOM 1739 O O . ILE A 1 216 ? 25.763 8.059 -33.719 1.00 89.31 216 ILE A O 1
ATOM 1743 N N . MET A 1 217 ? 26.121 6.927 -35.634 1.00 85.44 217 MET A N 1
ATOM 1744 C CA . MET A 1 217 ? 24.808 6.271 -35.608 1.00 85.44 217 MET A CA 1
ATOM 1745 C C . MET A 1 217 ? 24.680 5.259 -34.482 1.00 85.44 217 MET A C 1
ATOM 1747 O O . MET A 1 217 ? 23.666 5.222 -33.795 1.00 85.44 217 MET A O 1
ATOM 1751 N N . HIS A 1 218 ? 25.723 4.470 -34.246 1.00 88.12 218 HIS A N 1
ATOM 1752 C CA . HIS A 1 218 ? 25.693 3.524 -33.136 1.00 88.12 218 HIS A CA 1
ATOM 1753 C C . HIS A 1 218 ? 25.622 4.263 -31.784 1.00 88.12 218 HIS A C 1
ATOM 1755 O O . HIS A 1 218 ? 24.923 3.828 -30.872 1.00 88.12 218 HIS A O 1
ATOM 1761 N N . ALA A 1 219 ? 26.281 5.424 -31.665 1.00 90.12 219 ALA A N 1
ATOM 1762 C CA . ALA A 1 219 ? 26.215 6.257 -30.468 1.00 90.12 219 ALA A CA 1
ATOM 1763 C C . ALA A 1 219 ? 24.846 6.899 -30.236 1.00 90.12 219 ALA A C 1
ATOM 1765 O O . ALA A 1 219 ? 24.419 6.938 -29.087 1.00 90.12 219 ALA A O 1
ATOM 1766 N N . ILE A 1 220 ? 24.149 7.393 -31.271 1.00 89.00 220 ILE A N 1
ATOM 1767 C CA . ILE A 1 220 ? 22.821 7.998 -31.067 1.00 89.00 220 ILE A CA 1
ATOM 1768 C C . ILE A 1 220 ? 21.794 6.959 -30.602 1.00 89.00 220 ILE A C 1
ATOM 1770 O O . ILE A 1 220 ? 21.028 7.265 -29.696 1.00 89.00 220 ILE A O 1
ATOM 1774 N N . CYS A 1 221 ? 21.816 5.736 -31.143 1.00 89.00 221 CYS A N 1
ATOM 1775 C CA . CYS A 1 221 ? 20.933 4.647 -30.708 1.00 89.00 221 CYS A CA 1
ATOM 1776 C C . CYS A 1 221 ? 21.117 4.347 -29.213 1.00 89.00 221 CYS A C 1
ATOM 1778 O O . CYS A 1 221 ? 20.197 4.532 -28.418 1.00 89.00 221 CYS A O 1
ATOM 1780 N N . LEU A 1 222 ? 22.355 4.049 -28.802 1.00 90.31 222 LEU A N 1
ATOM 1781 C CA . LEU A 1 222 ? 22.675 3.771 -27.398 1.00 90.31 222 LEU A CA 1
ATOM 1782 C C . LEU A 1 222 ? 22.438 4.976 -26.471 1.00 90.31 222 LEU A C 1
ATOM 1784 O O . LEU A 1 222 ? 22.112 4.806 -25.296 1.00 90.31 222 LEU A O 1
ATOM 1788 N N . TYR A 1 223 ? 22.592 6.199 -26.980 1.00 94.62 223 TYR A N 1
ATOM 1789 C CA . TYR A 1 223 ? 22.281 7.422 -26.243 1.00 94.62 223 TYR A CA 1
ATOM 1790 C C . TYR A 1 223 ? 20.785 7.578 -25.975 1.00 94.62 223 TYR A C 1
ATOM 1792 O O . TYR A 1 223 ? 20.401 7.878 -24.843 1.00 94.62 223 TYR A O 1
ATOM 1800 N N . LEU A 1 224 ? 19.940 7.343 -26.979 1.00 91.75 224 LEU A N 1
ATOM 1801 C CA . LEU A 1 224 ? 18.489 7.398 -26.815 1.00 91.75 224 LEU A CA 1
ATOM 1802 C C . LEU A 1 224 ? 17.996 6.322 -25.843 1.00 91.75 224 LEU A C 1
ATOM 1804 O O . LEU A 1 224 ? 17.105 6.604 -25.041 1.00 91.75 224 LEU A O 1
ATOM 1808 N N . ASP A 1 225 ? 18.623 5.147 -25.840 1.00 92.50 225 ASP A N 1
ATOM 1809 C CA . ASP A 1 225 ? 18.331 4.095 -24.867 1.00 92.50 225 ASP A CA 1
ATOM 1810 C C . ASP A 1 225 ? 18.704 4.491 -23.441 1.00 92.50 225 ASP A C 1
ATOM 1812 O O . ASP A 1 225 ? 17.902 4.326 -22.520 1.00 92.50 225 ASP A O 1
ATOM 1816 N N . LEU A 1 226 ? 19.901 5.053 -23.245 1.00 93.69 226 LEU A N 1
ATOM 1817 C CA . LEU A 1 226 ? 20.353 5.519 -21.936 1.00 93.69 226 LEU A CA 1
ATOM 1818 C C . LEU A 1 226 ? 19.430 6.613 -21.384 1.00 93.69 226 LEU A C 1
ATOM 1820 O O . LEU A 1 226 ? 19.031 6.567 -20.219 1.00 93.69 226 LEU A O 1
ATOM 1824 N N . VAL A 1 227 ? 19.063 7.586 -22.218 1.00 92.94 227 VAL A N 1
ATOM 1825 C CA . VAL A 1 227 ? 18.161 8.675 -21.826 1.00 92.94 227 VAL A CA 1
ATOM 1826 C C . VAL A 1 227 ? 16.737 8.171 -21.589 1.00 92.94 227 VAL A C 1
ATOM 1828 O O . VAL A 1 227 ? 16.091 8.575 -20.617 1.00 92.94 227 VAL A O 1
ATOM 1831 N N . GLY A 1 228 ? 16.243 7.261 -22.429 1.00 89.62 228 GLY A N 1
ATOM 1832 C CA . GLY A 1 228 ? 14.954 6.599 -22.243 1.00 89.62 228 GLY A CA 1
ATOM 1833 C C . GLY A 1 228 ? 14.897 5.849 -20.914 1.00 89.62 228 GLY A C 1
ATOM 1834 O O . GLY A 1 228 ? 13.988 6.062 -20.112 1.00 89.62 228 GLY A O 1
ATOM 1835 N N . LEU A 1 229 ? 15.926 5.062 -20.611 1.00 93.00 229 LEU A N 1
ATOM 1836 C CA . LEU A 1 229 ? 16.057 4.352 -19.343 1.00 93.00 229 LEU A CA 1
ATOM 1837 C C . LEU A 1 229 ? 16.115 5.310 -18.141 1.00 93.00 229 LEU A C 1
ATOM 1839 O O . LEU A 1 229 ? 15.401 5.107 -17.156 1.00 93.00 229 LEU A O 1
ATOM 1843 N N . PHE A 1 230 ? 16.928 6.368 -18.227 1.00 95.62 230 PHE A N 1
ATOM 1844 C CA . PHE A 1 230 ? 17.048 7.392 -17.187 1.00 95.62 230 PHE A CA 1
ATOM 1845 C C . PHE A 1 230 ? 15.710 8.080 -16.901 1.00 95.62 230 PHE A C 1
ATOM 1847 O O . PHE A 1 230 ? 15.292 8.153 -15.747 1.00 95.62 230 PHE A O 1
ATOM 1854 N N . THR A 1 231 ? 15.010 8.550 -17.935 1.00 93.38 231 THR A N 1
ATOM 1855 C CA . THR A 1 231 ? 13.730 9.263 -17.784 1.00 93.38 231 THR A CA 1
ATOM 1856 C C . THR A 1 231 ? 12.639 8.385 -17.180 1.00 93.38 231 THR A C 1
ATOM 1858 O O . THR A 1 231 ? 11.882 8.852 -16.326 1.00 93.38 231 THR A O 1
ATOM 1861 N N . HIS A 1 232 ? 12.581 7.104 -17.552 1.00 93.88 232 HIS A N 1
ATOM 1862 C CA . HIS A 1 232 ? 11.629 6.159 -16.970 1.00 93.88 232 HIS A CA 1
ATOM 1863 C C . HIS A 1 232 ? 11.954 5.871 -15.504 1.00 93.88 232 HIS A C 1
ATOM 1865 O O . HIS A 1 232 ? 11.061 5.926 -14.658 1.00 93.88 232 HIS A O 1
ATOM 1871 N N . LEU A 1 233 ? 13.228 5.636 -15.172 1.00 94.06 233 LEU A N 1
ATOM 1872 C CA . LEU A 1 233 ? 13.642 5.406 -13.788 1.00 94.06 233 LEU A CA 1
ATOM 1873 C C . LEU A 1 233 ? 13.393 6.639 -12.907 1.00 94.06 233 LEU A C 1
ATOM 1875 O O . LEU A 1 233 ? 12.838 6.513 -11.815 1.00 94.06 233 LEU A O 1
ATOM 1879 N N . LEU A 1 234 ? 13.733 7.831 -13.403 1.00 94.31 234 LEU A N 1
ATOM 1880 C CA . LEU A 1 234 ? 13.455 9.106 -12.744 1.00 94.31 234 LEU A CA 1
ATOM 1881 C C . LEU A 1 234 ? 11.954 9.267 -12.479 1.00 94.31 234 LEU A C 1
ATOM 1883 O O . LEU A 1 234 ? 11.566 9.658 -11.379 1.00 94.31 234 LEU A O 1
ATOM 1887 N N . ARG A 1 235 ? 11.104 8.905 -13.450 1.00 92.88 235 ARG A N 1
ATOM 1888 C CA . ARG A 1 235 ? 9.647 9.002 -13.309 1.00 92.88 235 ARG A CA 1
ATOM 1889 C C . ARG A 1 235 ? 9.061 8.004 -12.316 1.00 92.88 235 ARG A C 1
ATOM 1891 O O . ARG A 1 235 ? 8.190 8.377 -11.533 1.00 92.88 235 ARG A O 1
ATOM 1898 N N . ILE A 1 236 ? 9.572 6.774 -12.289 1.00 93.88 236 ILE A N 1
ATOM 1899 C CA . ILE A 1 236 ? 9.184 5.755 -11.302 1.00 93.88 236 ILE A CA 1
ATOM 1900 C C . ILE A 1 236 ? 9.528 6.225 -9.883 1.00 93.88 236 ILE A C 1
ATOM 1902 O O . ILE A 1 236 ? 8.687 6.162 -8.983 1.00 93.88 236 ILE A O 1
ATOM 1906 N N . LEU A 1 237 ? 10.754 6.715 -9.675 1.00 92.94 237 LEU A N 1
ATOM 1907 C CA . LEU A 1 237 ? 11.203 7.194 -8.367 1.00 92.94 237 LEU A CA 1
ATOM 1908 C C . LEU A 1 237 ? 10.449 8.462 -7.939 1.00 92.94 237 LEU A C 1
ATOM 1910 O O . LEU A 1 237 ? 10.017 8.549 -6.789 1.00 92.94 237 LEU A O 1
ATOM 1914 N N . GLY A 1 238 ? 10.216 9.394 -8.867 1.00 92.44 238 GLY A N 1
ATOM 1915 C CA . GLY A 1 238 ? 9.435 10.608 -8.631 1.00 92.44 238 GLY A CA 1
ATOM 1916 C C . GLY A 1 238 ? 7.995 10.314 -8.204 1.00 92.44 238 GLY A C 1
ATOM 1917 O O . GLY A 1 238 ? 7.554 10.812 -7.171 1.00 92.44 238 GLY A O 1
ATOM 1918 N N . GLN A 1 239 ? 7.279 9.441 -8.926 1.00 90.19 239 GLN A N 1
ATOM 1919 C CA . GLN A 1 239 ? 5.906 9.047 -8.569 1.00 90.19 239 GLN A CA 1
ATOM 1920 C C . GLN A 1 239 ? 5.826 8.348 -7.207 1.00 90.19 239 GLN A C 1
ATOM 1922 O O . GLN A 1 239 ? 4.845 8.503 -6.475 1.00 90.19 239 GLN A O 1
ATOM 1927 N N . LYS A 1 240 ? 6.847 7.558 -6.855 1.00 91.06 240 LYS A N 1
ATOM 1928 C CA . LYS A 1 240 ? 6.912 6.888 -5.554 1.00 91.06 240 LYS A CA 1
ATOM 1929 C C . LYS A 1 240 ? 7.058 7.895 -4.413 1.00 91.06 240 LYS A C 1
ATOM 1931 O O . LYS A 1 240 ? 6.367 7.761 -3.403 1.00 91.06 240 LYS A O 1
ATOM 1936 N N . GLU A 1 241 ? 7.916 8.898 -4.577 1.00 91.00 241 GLU A N 1
ATOM 1937 C CA . GLU A 1 241 ? 8.120 9.926 -3.555 1.00 91.00 241 GLU A CA 1
ATOM 1938 C C . GLU A 1 241 ? 6.926 10.879 -3.448 1.00 91.00 241 GLU A C 1
ATOM 1940 O O . GLU A 1 241 ? 6.508 11.213 -2.342 1.00 91.00 241 GLU A O 1
ATOM 1945 N N . GLU A 1 242 ? 6.304 11.244 -4.570 1.00 88.12 242 GLU A N 1
ATOM 1946 C CA . GLU A 1 242 ? 5.078 12.048 -4.583 1.00 88.12 242 GLU A CA 1
ATOM 1947 C C . GLU A 1 242 ? 3.951 11.365 -3.792 1.00 88.12 242 GLU A C 1
ATOM 1949 O O . GLU A 1 242 ? 3.327 11.984 -2.929 1.00 88.12 242 GLU A O 1
ATOM 1954 N N . LYS A 1 243 ? 3.730 10.059 -4.008 1.00 87.44 243 LYS A N 1
ATOM 1955 C CA . LYS A 1 243 ? 2.752 9.278 -3.229 1.00 87.44 243 LYS A CA 1
ATOM 1956 C C . LYS A 1 243 ? 3.064 9.312 -1.733 1.00 87.44 243 LYS A C 1
ATOM 1958 O O . LYS A 1 243 ? 2.155 9.506 -0.927 1.00 87.44 243 LYS A O 1
ATOM 1963 N N . LYS A 1 244 ? 4.337 9.163 -1.361 1.00 87.56 244 LYS A N 1
ATOM 1964 C CA . LYS A 1 244 ? 4.787 9.212 0.036 1.00 87.56 244 LYS A CA 1
ATOM 1965 C C . LYS A 1 244 ? 4.570 10.597 0.658 1.00 87.56 244 LYS A C 1
ATOM 1967 O O . LYS A 1 244 ? 4.098 10.684 1.793 1.00 87.56 244 LYS A O 1
ATOM 1972 N N . LYS A 1 245 ? 4.861 11.675 -0.078 1.00 83.56 245 LYS A N 1
ATOM 1973 C CA . LYS A 1 245 ? 4.628 13.058 0.364 1.00 83.56 245 LYS A CA 1
ATOM 1974 C C . LYS A 1 245 ? 3.136 13.341 0.533 1.00 83.56 245 LYS A C 1
ATOM 1976 O O . LYS A 1 245 ? 2.744 13.797 1.598 1.00 83.56 245 LYS A O 1
ATOM 1981 N N . ASN A 1 246 ? 2.299 12.959 -0.431 1.00 82.31 246 ASN A N 1
ATOM 1982 C CA . ASN A 1 246 ? 0.845 13.129 -0.350 1.00 82.31 246 ASN A CA 1
ATOM 1983 C C . ASN A 1 246 ? 0.231 12.359 0.830 1.00 82.31 246 ASN A C 1
ATOM 1985 O O . ASN A 1 246 ? -0.643 12.882 1.518 1.00 82.31 246 ASN A O 1
ATOM 1989 N N . GLN A 1 247 ? 0.710 11.142 1.112 1.00 83.69 247 GLN A N 1
ATOM 1990 C CA . GLN A 1 247 ? 0.312 10.393 2.310 1.00 83.69 247 GLN A CA 1
ATOM 1991 C C . GLN A 1 247 ? 0.725 11.120 3.597 1.00 83.69 247 GLN A C 1
ATOM 1993 O O . GLN A 1 247 ? -0.063 11.214 4.536 1.00 83.69 247 GLN A O 1
ATOM 1998 N N . SER A 1 248 ? 1.939 11.670 3.627 1.00 79.12 248 SER A N 1
ATOM 1999 C CA . SER A 1 248 ? 2.465 12.415 4.778 1.00 79.12 248 SER A CA 1
ATOM 2000 C C . SER A 1 248 ? 1.708 13.730 5.007 1.00 79.12 248 SER A C 1
ATOM 2002 O O . SER A 1 248 ? 1.361 14.054 6.137 1.00 79.12 248 SER A O 1
ATOM 2004 N N . GLU A 1 249 ? 1.389 14.469 3.945 1.00 75.69 249 GLU A N 1
ATOM 2005 C CA . GLU A 1 249 ? 0.598 15.702 4.006 1.00 75.69 249 GLU A CA 1
ATOM 2006 C C . GLU A 1 249 ? -0.861 15.440 4.390 1.00 75.69 249 GLU A C 1
ATOM 2008 O O . GLU A 1 249 ? -1.439 16.215 5.148 1.00 75.69 249 GLU A O 1
ATOM 2013 N N . ALA A 1 250 ? -1.461 14.339 3.926 1.00 74.62 250 ALA A N 1
ATOM 2014 C CA . ALA A 1 250 ? -2.789 13.923 4.372 1.00 74.62 250 ALA A CA 1
ATOM 2015 C C . ALA A 1 250 ? -2.798 13.610 5.878 1.00 74.62 250 ALA A C 1
ATOM 2017 O O . ALA A 1 250 ? -3.704 14.035 6.594 1.00 74.62 250 ALA A O 1
ATOM 2018 N N . LEU A 1 251 ? -1.756 12.936 6.378 1.00 73.38 251 LEU A N 1
ATOM 2019 C CA . LEU A 1 251 ? -1.564 12.695 7.810 1.00 73.38 251 LEU A CA 1
ATOM 2020 C C . LEU A 1 251 ? -1.406 14.009 8.591 1.00 73.38 251 LEU A C 1
ATOM 2022 O O . LEU A 1 251 ? -2.062 14.184 9.615 1.00 73.38 251 LEU A O 1
ATOM 2026 N N . LEU A 1 252 ? -0.597 14.951 8.098 1.00 71.44 252 LEU A N 1
ATOM 2027 C CA . LEU A 1 252 ? -0.397 16.255 8.739 1.00 71.44 252 LEU A CA 1
ATOM 2028 C C . LEU A 1 252 ? -1.668 17.108 8.749 1.00 71.44 252 LEU A C 1
ATOM 2030 O O . LEU A 1 252 ? -1.997 17.665 9.789 1.00 71.44 252 LEU A O 1
ATOM 2034 N N . LYS A 1 253 ? -2.436 17.153 7.655 1.00 67.81 253 LYS A N 1
ATOM 2035 C CA . LYS A 1 253 ? -3.734 17.852 7.621 1.00 67.81 253 LYS A CA 1
ATOM 2036 C C . LYS A 1 253 ? -4.729 17.259 8.613 1.00 67.81 253 LYS A C 1
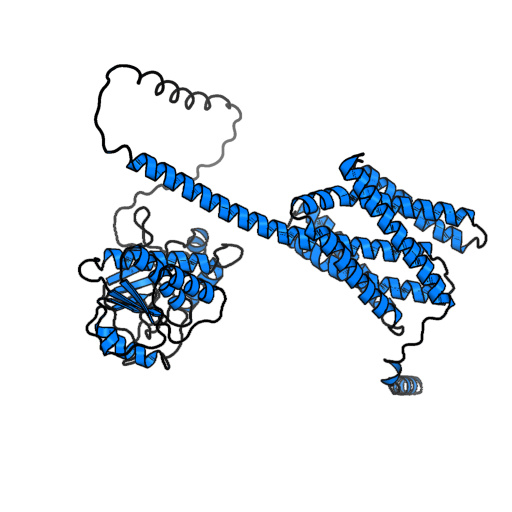ATOM 2038 O O . LYS A 1 253 ? -5.433 18.007 9.286 1.00 67.81 253 LYS A O 1
ATOM 2043 N N . ASN A 1 254 ? -4.748 15.935 8.761 1.00 70.69 254 ASN A N 1
ATOM 2044 C CA . ASN A 1 254 ? -5.575 15.277 9.771 1.00 70.69 254 ASN A CA 1
ATOM 2045 C C . ASN A 1 254 ? -5.130 15.650 11.198 1.00 70.69 254 ASN A C 1
ATOM 2047 O O . ASN A 1 254 ? -5.976 15.869 12.066 1.00 70.69 254 ASN A O 1
ATOM 2051 N N . LEU A 1 255 ? -3.822 15.789 11.438 1.00 66.62 255 LEU A N 1
ATOM 2052 C CA . LEU A 1 255 ? -3.265 16.221 12.725 1.00 66.62 255 LEU A CA 1
ATOM 2053 C C . LEU A 1 255 ? -3.497 17.713 13.012 1.00 66.62 255 LEU A C 1
ATOM 2055 O O . LEU A 1 255 ? -3.834 18.060 14.142 1.00 66.62 255 LEU A O 1
ATOM 2059 N N . GLU A 1 256 ? -3.379 18.600 12.022 1.00 63.69 256 GLU A N 1
ATOM 2060 C CA . GLU A 1 256 ? -3.691 20.031 12.154 1.00 63.69 256 GLU A CA 1
ATOM 2061 C C . GLU A 1 256 ? -5.186 20.262 12.381 1.00 63.69 256 GLU A C 1
ATOM 2063 O O . GLU A 1 256 ? -5.567 21.059 13.237 1.00 63.69 256 GLU A O 1
ATOM 2068 N N . GLN A 1 257 ? -6.051 19.513 11.693 1.00 52.38 257 GLN A N 1
ATOM 2069 C CA . GLN A 1 257 ? -7.493 19.541 11.926 1.00 52.38 257 GLN A CA 1
ATOM 2070 C C . GLN A 1 257 ? -7.848 19.025 13.331 1.00 52.38 257 GLN A C 1
ATOM 2072 O O . GLN A 1 257 ? -8.758 19.558 13.969 1.00 52.38 257 GLN A O 1
ATOM 2077 N N . TYR A 1 258 ? -7.108 18.039 13.849 1.00 55.72 258 TYR A N 1
ATOM 2078 C CA . TYR A 1 258 ? -7.245 17.553 15.224 1.00 55.72 258 TYR A CA 1
ATOM 2079 C C . TYR A 1 258 ? -6.726 18.568 16.258 1.00 55.72 258 TYR A C 1
ATOM 2081 O O . TYR A 1 258 ? -7.388 18.819 17.263 1.00 55.72 258 TYR A O 1
ATOM 2089 N N . SER A 1 259 ? -5.590 19.215 15.986 1.00 51.78 259 SER A N 1
ATOM 2090 C CA . SER A 1 259 ? -4.997 20.294 16.787 1.00 51.78 259 SER A CA 1
ATOM 2091 C C . SER A 1 259 ? -5.914 21.519 16.875 1.00 51.78 259 SER A C 1
ATOM 2093 O O . SER A 1 259 ? -6.219 21.973 17.975 1.00 51.78 259 SER A O 1
ATOM 2095 N N . MET A 1 260 ? -6.445 21.997 15.744 1.00 49.41 260 MET A N 1
ATOM 2096 C CA . MET A 1 260 ? -7.394 23.114 15.686 1.00 49.41 260 MET A CA 1
ATOM 2097 C C . MET A 1 260 ? -8.719 22.782 16.375 1.00 49.41 260 MET A C 1
ATOM 2099 O O . MET A 1 260 ? -9.266 23.632 17.074 1.00 49.41 260 MET A O 1
ATOM 2103 N N . ARG A 1 261 ? -9.220 21.542 16.258 1.00 51.62 261 ARG A N 1
ATOM 2104 C CA . ARG A 1 261 ? -10.386 21.082 17.036 1.00 51.62 261 ARG A CA 1
ATOM 2105 C C . ARG A 1 261 ? -10.089 21.032 18.532 1.00 51.62 261 ARG A C 1
ATOM 2107 O O . ARG A 1 261 ? -10.935 21.434 19.319 1.00 51.62 261 ARG A O 1
ATOM 2114 N N . LYS A 1 262 ? -8.885 20.616 18.932 1.00 47.91 262 LYS A N 1
ATOM 2115 C CA . LYS A 1 262 ? -8.455 20.613 20.335 1.00 47.91 262 LYS A CA 1
ATOM 2116 C C . LYS A 1 262 ? -8.283 22.034 20.885 1.00 47.91 262 LYS A C 1
ATOM 2118 O O . LYS A 1 262 ? -8.690 22.267 22.014 1.00 47.91 262 LYS A O 1
ATOM 2123 N N . TYR A 1 263 ? -7.762 22.980 20.098 1.00 44.75 263 TYR A N 1
ATOM 2124 C CA . TYR A 1 263 ? -7.649 24.402 20.460 1.00 44.75 263 TYR A CA 1
ATOM 2125 C C . TYR A 1 263 ? -9.021 25.085 20.563 1.00 44.75 263 TYR A C 1
ATOM 2127 O O . TYR A 1 263 ? -9.272 25.785 21.541 1.00 44.75 263 TYR A O 1
ATOM 2135 N N . LEU A 1 264 ? -9.942 24.831 19.619 1.00 47.78 264 LEU A N 1
ATOM 2136 C CA . LEU A 1 264 ? -11.331 25.302 19.718 1.00 47.78 264 LEU A CA 1
ATOM 2137 C C . LEU A 1 264 ? -12.064 24.675 20.912 1.00 47.78 264 LEU A C 1
ATOM 2139 O O . LEU A 1 264 ? -12.801 25.381 21.591 1.00 47.78 264 LEU A O 1
ATOM 2143 N N . CYS A 1 265 ? -11.844 23.390 21.209 1.00 47.75 265 CYS A N 1
ATOM 2144 C CA . CYS A 1 265 ? -12.392 22.758 22.409 1.00 47.75 265 CYS A CA 1
ATOM 2145 C C . CYS A 1 265 ? -11.767 23.324 23.692 1.00 47.75 265 CYS A C 1
ATOM 2147 O O . CYS A 1 265 ? -12.507 23.628 24.609 1.00 47.75 265 CYS A O 1
ATOM 2149 N N . LEU A 1 266 ? -10.450 23.549 23.763 1.00 47.12 266 LEU A N 1
ATOM 2150 C CA . LEU A 1 266 ? -9.779 24.135 24.936 1.00 47.12 266 LEU A CA 1
ATOM 2151 C C . LEU A 1 266 ? -10.189 25.596 25.193 1.00 47.12 266 LEU A C 1
ATOM 2153 O O . LEU A 1 266 ? -10.299 25.995 26.349 1.00 47.12 266 LEU A O 1
ATOM 2157 N N . HIS A 1 267 ? -10.464 26.389 24.151 1.00 42.66 267 HIS A N 1
ATOM 2158 C CA . HIS A 1 267 ? -11.037 27.731 24.315 1.00 42.66 267 HIS A CA 1
ATOM 2159 C C . HIS A 1 267 ? -12.544 27.721 24.601 1.00 42.66 267 HIS A C 1
ATOM 2161 O O . HIS A 1 267 ? -13.004 28.560 25.369 1.00 42.66 267 HIS A O 1
ATOM 2167 N N . ALA A 1 268 ? -13.306 26.751 24.087 1.00 44.34 268 ALA A N 1
ATOM 2168 C CA . ALA A 1 268 ? -14.705 26.569 24.477 1.00 44.34 268 ALA A CA 1
ATOM 2169 C C . ALA A 1 268 ? -14.846 26.105 25.942 1.00 44.34 268 ALA A C 1
ATOM 2171 O O . ALA A 1 268 ? -15.763 26.543 26.633 1.00 44.34 268 ALA A O 1
ATOM 2172 N N . SER A 1 269 ? -13.910 25.290 26.444 1.00 41.62 269 SER A N 1
ATOM 2173 C CA . SER A 1 269 ? -13.882 24.818 27.837 1.00 41.62 269 SER A CA 1
ATOM 2174 C C . SER A 1 269 ? -13.457 25.890 28.844 1.00 41.62 269 SER A C 1
ATOM 2176 O O . SER A 1 269 ? -13.892 25.846 29.990 1.00 41.62 269 SER A O 1
ATOM 2178 N N . ASN A 1 270 ? -12.648 26.874 28.433 1.00 35.00 270 ASN A N 1
ATOM 2179 C CA . ASN A 1 270 ? -12.181 27.955 29.312 1.00 35.00 270 ASN A CA 1
ATOM 2180 C C . ASN A 1 270 ? -13.115 29.182 29.354 1.00 35.00 270 ASN A C 1
ATOM 2182 O O . ASN A 1 270 ? -12.840 30.124 30.092 1.00 35.00 270 ASN A O 1
ATOM 2186 N N . CYS A 1 271 ? -14.233 29.178 28.620 1.00 32.31 271 CYS A N 1
ATOM 2187 C CA . CYS A 1 271 ? -15.230 30.257 28.658 1.00 32.31 271 CYS A CA 1
ATOM 2188 C C . CYS A 1 271 ? -16.404 30.010 29.628 1.00 32.31 271 CYS A C 1
ATOM 2190 O O . CYS A 1 271 ? -17.345 30.800 29.642 1.00 32.31 271 CYS A O 1
ATOM 2192 N N . LEU A 1 272 ? -16.369 28.956 30.454 1.00 37.25 272 LEU A N 1
ATOM 2193 C CA . LEU A 1 272 ? -17.475 28.589 31.357 1.00 37.25 272 LEU A CA 1
ATOM 2194 C C . LEU A 1 272 ? -17.221 28.828 32.853 1.00 37.25 272 LEU A C 1
ATOM 2196 O O . LEU A 1 272 ? -18.047 28.458 33.683 1.00 37.25 272 LEU A O 1
ATOM 2200 N N . SER A 1 273 ? -16.148 29.525 33.222 1.00 36.03 273 SER A N 1
ATOM 2201 C CA . SER A 1 273 ? -15.955 29.953 34.610 1.00 36.03 273 SER A CA 1
ATOM 2202 C C . SER A 1 273 ? -15.161 31.250 34.680 1.00 36.03 273 SER A C 1
ATOM 2204 O O . SER A 1 273 ? -13.937 31.211 34.582 1.00 36.03 273 SER A O 1
ATOM 2206 N N . SER A 1 274 ? -15.859 32.382 34.824 1.00 29.72 274 SER A N 1
ATOM 2207 C CA . SER A 1 274 ? -15.476 33.579 35.602 1.00 29.72 274 SER A CA 1
ATOM 2208 C C . SER A 1 274 ? -16.359 34.761 35.196 1.00 29.72 274 SER A C 1
ATOM 2210 O O . SER A 1 274 ? -16.244 35.311 34.106 1.00 29.72 274 SER A O 1
ATOM 2212 N N . SER A 1 275 ? -17.249 35.151 36.097 1.00 30.80 275 SER A N 1
ATOM 2213 C CA . SER A 1 275 ? -17.967 36.424 36.122 1.00 30.80 275 SER A CA 1
ATOM 2214 C C . SER A 1 275 ? -17.017 37.631 36.149 1.00 30.80 275 SER A C 1
ATOM 2216 O O . SER A 1 275 ? -16.095 37.617 36.958 1.00 30.80 275 SER A O 1
ATOM 2218 N N . CYS A 1 276 ? -17.277 38.670 35.334 1.00 23.86 276 CYS A N 1
ATOM 2219 C CA . CYS A 1 276 ? -17.322 40.091 35.746 1.00 23.86 276 CYS A CA 1
ATOM 2220 C C . CYS A 1 276 ? -17.524 41.070 34.560 1.00 23.86 276 CYS A C 1
ATOM 2222 O O . CYS A 1 276 ? -16.671 41.189 33.693 1.00 23.86 276 CYS A O 1
ATOM 2224 N N . LEU A 1 277 ? -18.656 41.795 34.619 1.00 28.22 277 LEU A N 1
ATOM 2225 C CA . LEU A 1 277 ? -18.883 43.222 34.299 1.00 28.22 277 LEU A CA 1
ATOM 2226 C C . LEU A 1 277 ? -18.495 43.788 32.912 1.00 28.22 277 LEU A C 1
ATOM 2228 O O . LEU A 1 277 ? -17.322 43.998 32.650 1.00 28.22 277 LEU A O 1
ATOM 2232 N N . VAL A 1 278 ? -19.509 44.158 32.102 1.00 26.42 278 VAL A N 1
ATOM 2233 C CA . VAL A 1 278 ? -19.864 45.534 31.625 1.00 26.42 278 VAL A CA 1
ATOM 2234 C C . VAL A 1 278 ? -21.112 45.454 30.695 1.00 26.42 278 VAL A C 1
ATOM 2236 O O . VAL A 1 278 ? -21.098 44.661 29.755 1.00 26.42 278 VAL A O 1
ATOM 2239 N N . PRO A 1 279 ? -22.184 46.260 30.886 1.00 29.30 279 PRO A N 1
ATOM 2240 C CA . PRO A 1 279 ? -23.233 46.516 29.878 1.00 29.30 279 PRO A CA 1
ATOM 2241 C C . PRO A 1 279 ? -23.138 47.966 29.327 1.00 29.30 279 PRO A C 1
ATOM 2243 O O . PRO A 1 279 ? -22.352 48.745 29.863 1.00 29.30 279 PRO A O 1
ATOM 2246 N N . PRO A 1 280 ? -23.987 48.444 28.389 1.00 40.03 280 PRO A N 1
ATOM 2247 C CA . PRO A 1 280 ? -24.777 47.800 27.333 1.00 40.03 280 PRO A CA 1
ATOM 2248 C C . PRO A 1 280 ? -24.449 48.380 25.922 1.00 40.03 280 PRO A C 1
ATOM 2250 O O . PRO A 1 280 ? -23.753 49.377 25.780 1.00 40.03 280 PRO A O 1
ATOM 2253 N N . ASN A 1 281 ? -25.037 47.801 24.868 1.00 37.03 281 ASN A N 1
ATOM 2254 C CA . ASN A 1 281 ? -25.105 48.331 23.489 1.00 37.03 281 ASN A CA 1
ATOM 2255 C C . ASN A 1 281 ? -23.836 48.300 22.617 1.00 37.03 281 ASN A C 1
ATOM 2257 O O . ASN A 1 281 ? -23.281 49.336 22.264 1.00 37.03 281 ASN A O 1
ATOM 2261 N N . THR A 1 282 ? -23.494 47.123 22.076 1.00 33.00 282 THR A N 1
ATOM 2262 C CA . THR A 1 282 ? -22.952 47.032 20.696 1.00 33.00 282 THR A CA 1
ATOM 2263 C C . THR A 1 282 ? -23.201 45.670 20.028 1.00 33.00 282 THR A C 1
ATOM 2265 O O . THR A 1 282 ? -22.388 45.177 19.255 1.00 33.00 282 THR A O 1
ATOM 2268 N N . ILE A 1 283 ? -24.355 45.042 20.280 1.00 36.25 283 ILE A N 1
ATOM 2269 C CA . ILE A 1 283 ? -24.788 43.818 19.576 1.00 36.25 283 ILE A CA 1
ATOM 2270 C C . ILE A 1 283 ? -26.082 44.118 18.815 1.00 36.25 283 ILE A C 1
ATOM 2272 O O . ILE A 1 283 ? -27.132 43.556 19.081 1.00 36.25 283 ILE A O 1
ATOM 2276 N N . TYR A 1 284 ? -26.006 45.053 17.869 1.00 35.16 284 TYR A N 1
ATOM 2277 C CA . TYR A 1 284 ? -27.021 45.210 16.817 1.00 35.16 284 TYR A CA 1
ATOM 2278 C C . TYR A 1 284 ? -26.427 45.498 15.427 1.00 35.16 284 TYR A C 1
ATOM 2280 O O . TYR A 1 284 ? -27.160 45.482 14.445 1.00 35.16 284 TYR A O 1
ATOM 2288 N N . LEU A 1 285 ? -25.103 45.664 15.288 1.00 35.66 285 LEU A N 1
ATOM 2289 C CA . LEU A 1 285 ? -24.495 46.023 13.997 1.00 35.66 285 LEU A CA 1
ATOM 2290 C C . LEU A 1 285 ? -23.877 44.837 13.230 1.00 35.66 285 LEU A C 1
ATOM 2292 O O . LEU A 1 285 ? -23.784 44.879 12.007 1.00 35.66 285 LEU A O 1
ATOM 2296 N N . LEU A 1 286 ? -23.520 43.740 13.905 1.00 31.83 286 LEU A N 1
ATOM 2297 C CA . LEU A 1 286 ? -22.836 42.601 13.264 1.00 31.83 286 LEU A CA 1
ATOM 2298 C C . LEU A 1 286 ? -23.765 41.439 12.869 1.00 31.83 286 LEU A C 1
ATOM 2300 O O . LEU A 1 286 ? -23.463 40.724 11.917 1.00 31.83 286 LEU A O 1
ATOM 2304 N N . ASN A 1 287 ? -24.951 41.326 13.479 1.00 32.16 287 ASN A N 1
ATOM 2305 C CA . ASN A 1 287 ? -25.981 40.367 13.045 1.00 32.16 287 ASN A CA 1
ATOM 2306 C C . ASN A 1 287 ? -26.894 40.906 11.924 1.00 32.16 287 ASN A C 1
ATOM 2308 O O . ASN A 1 287 ? -27.615 40.133 11.296 1.00 32.16 287 ASN A O 1
ATOM 2312 N N . PHE A 1 288 ? -26.818 42.203 11.603 1.00 34.59 288 PHE A N 1
ATOM 2313 C CA . PHE A 1 288 ? -27.588 42.824 10.517 1.00 34.59 288 PHE A CA 1
ATOM 2314 C C . PHE A 1 288 ? -26.868 42.759 9.150 1.00 34.59 288 PHE A C 1
ATOM 2316 O O . PHE A 1 288 ? -27.515 42.646 8.110 1.00 34.59 288 PHE A O 1
ATOM 2323 N N . LEU A 1 289 ? -25.529 42.712 9.123 1.00 33.78 289 LEU A N 1
ATOM 2324 C CA . LEU A 1 289 ? -24.742 42.694 7.876 1.00 33.78 289 LEU A CA 1
ATOM 2325 C C . LEU A 1 289 ? -24.465 41.284 7.311 1.00 33.78 289 LEU A C 1
ATOM 2327 O O . LEU A 1 289 ? -24.220 41.134 6.113 1.00 33.78 289 LEU A O 1
ATOM 2331 N N . GLY A 1 290 ? -24.587 40.229 8.123 1.00 34.53 290 GLY A N 1
ATOM 2332 C CA . GLY A 1 290 ? -24.496 38.836 7.654 1.00 34.53 290 GLY A CA 1
ATOM 2333 C C . GLY A 1 290 ? -25.783 38.307 7.005 1.00 34.53 290 GLY A C 1
ATOM 2334 O O . GLY A 1 290 ? -25.735 37.461 6.109 1.00 34.53 290 GLY A O 1
ATOM 2335 N N . PHE A 1 291 ? -26.940 38.841 7.408 1.00 36.84 291 PHE A N 1
ATOM 2336 C CA . PHE A 1 291 ? -28.257 38.413 6.924 1.00 36.84 291 PHE A CA 1
ATOM 2337 C C . PHE A 1 291 ? -28.617 39.014 5.549 1.00 36.84 291 PHE A C 1
ATOM 2339 O O . PHE A 1 291 ? -29.277 38.361 4.740 1.00 36.84 291 PHE A O 1
ATOM 2346 N N . LEU A 1 292 ? -28.105 40.207 5.215 1.00 34.25 292 LEU A N 1
ATOM 234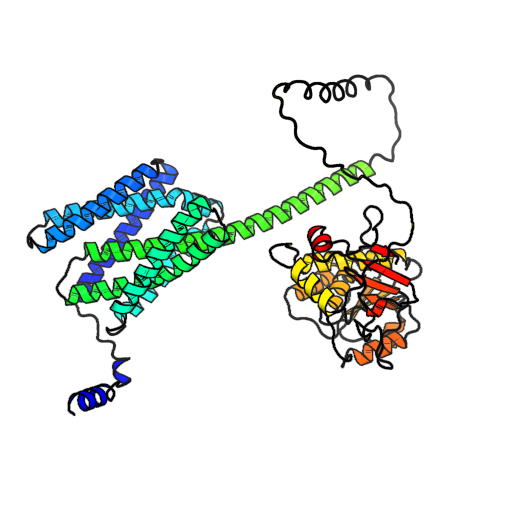7 C CA . LEU A 1 292 ? -28.316 40.845 3.905 1.00 34.25 292 LEU A CA 1
ATOM 2348 C C . LEU A 1 292 ? -27.427 40.280 2.780 1.00 34.25 292 LEU A C 1
ATOM 2350 O O . LEU A 1 292 ? -27.846 40.256 1.623 1.00 34.25 292 LEU A O 1
ATOM 2354 N N . ASN A 1 293 ? -26.244 39.736 3.088 1.00 32.72 293 ASN A N 1
ATOM 2355 C CA . ASN A 1 293 ? -25.317 39.243 2.057 1.00 32.72 293 ASN A CA 1
ATOM 2356 C C . ASN A 1 293 ? -25.686 37.841 1.516 1.00 32.72 293 ASN A C 1
ATOM 2358 O O . ASN A 1 293 ? -25.264 37.453 0.426 1.00 32.72 293 ASN A O 1
ATOM 2362 N N . ARG A 1 294 ? -26.542 37.088 2.228 1.00 36.44 294 ARG A N 1
ATOM 2363 C CA . ARG A 1 294 ? -27.117 35.817 1.738 1.00 36.44 294 ARG A CA 1
ATOM 2364 C C . ARG A 1 294 ? -28.405 35.992 0.928 1.00 36.44 294 ARG A C 1
ATOM 2366 O O . ARG A 1 294 ? -28.798 35.062 0.231 1.00 36.44 294 ARG A O 1
ATOM 2373 N N . ARG A 1 295 ? -29.028 37.179 0.949 1.00 35.69 295 ARG A N 1
ATOM 2374 C CA . ARG A 1 295 ? -30.275 37.469 0.214 1.00 35.69 295 ARG A CA 1
ATOM 2375 C C . ARG A 1 295 ? -30.068 38.205 -1.120 1.00 35.69 295 ARG A C 1
ATOM 2377 O O . ARG A 1 295 ? -31.022 38.334 -1.877 1.00 35.69 295 ARG A O 1
ATOM 2384 N N . LEU A 1 296 ? -28.836 38.617 -1.450 1.00 35.31 296 LEU A N 1
ATOM 2385 C CA . LEU A 1 296 ? -28.518 39.378 -2.675 1.00 35.31 296 LEU A CA 1
ATOM 2386 C C . LEU A 1 296 ? -27.696 38.627 -3.743 1.00 35.31 296 LEU A C 1
ATOM 2388 O O . LEU A 1 296 ? -27.571 39.123 -4.858 1.00 35.31 296 LEU A O 1
ATOM 2392 N N . ARG A 1 297 ? -27.222 37.397 -3.494 1.00 31.06 297 ARG A N 1
ATOM 2393 C CA . ARG A 1 297 ? -26.597 36.543 -4.540 1.00 31.06 297 ARG A CA 1
ATOM 2394 C C . ARG A 1 297 ? -27.546 35.517 -5.172 1.00 31.06 297 ARG A C 1
ATOM 2396 O O . ARG A 1 297 ? -27.097 34.574 -5.811 1.00 31.06 297 ARG A O 1
ATOM 2403 N N . GLY A 1 298 ? -28.855 35.716 -5.012 1.00 33.72 298 GLY A N 1
ATOM 2404 C CA . GLY A 1 298 ? -29.911 34.923 -5.657 1.00 33.72 298 GLY A CA 1
ATOM 2405 C C . GLY A 1 298 ? -30.632 35.629 -6.815 1.00 33.72 298 GLY A C 1
ATOM 2406 O O . GLY A 1 298 ? -31.627 35.100 -7.298 1.00 33.72 298 GLY A O 1
ATOM 2407 N N . ILE A 1 299 ? -30.183 36.819 -7.247 1.00 37.81 299 ILE A N 1
ATOM 2408 C CA . ILE A 1 299 ? -30.915 37.667 -8.218 1.00 37.81 299 ILE A CA 1
ATOM 2409 C C . ILE A 1 299 ? -30.218 37.794 -9.591 1.00 37.81 299 ILE A C 1
ATOM 2411 O O . ILE A 1 299 ? -30.795 38.351 -10.518 1.00 37.81 299 ILE A O 1
ATOM 2415 N N . ILE A 1 300 ? -29.045 37.190 -9.816 1.00 38.44 300 ILE A N 1
ATOM 2416 C CA . ILE A 1 300 ? -28.366 37.249 -11.129 1.00 38.44 300 ILE A CA 1
ATOM 2417 C C . ILE A 1 300 ? -28.250 35.849 -11.740 1.00 38.44 300 ILE A C 1
ATOM 2419 O O . ILE A 1 300 ? -27.195 35.228 -11.709 1.00 38.44 300 ILE A O 1
ATOM 2423 N N . ASN A 1 301 ? -29.379 35.333 -12.237 1.00 31.61 301 ASN A N 1
ATOM 2424 C CA . ASN A 1 301 ? -29.469 34.567 -13.490 1.00 31.61 301 ASN A CA 1
ATOM 2425 C C . ASN A 1 301 ? -30.923 34.139 -13.748 1.00 31.61 301 ASN A C 1
ATOM 2427 O O . ASN A 1 301 ? -31.351 33.031 -13.425 1.00 31.61 301 ASN A O 1
ATOM 2431 N N . ARG A 1 302 ? -31.698 35.032 -14.370 1.00 30.19 302 ARG A N 1
ATOM 2432 C CA . ARG A 1 302 ? -32.902 34.675 -15.129 1.00 30.19 302 ARG A CA 1
ATOM 2433 C C . ARG A 1 302 ? -32.605 34.920 -16.602 1.00 30.19 302 ARG A C 1
ATOM 2435 O O . ARG A 1 302 ? -32.459 36.069 -16.996 1.00 30.19 302 ARG A O 1
ATOM 2442 N N . ASN A 1 303 ? -32.494 33.840 -17.374 1.00 29.36 303 ASN A N 1
ATOM 2443 C CA . ASN A 1 303 ? -33.186 33.627 -18.654 1.00 29.36 303 ASN A CA 1
ATOM 2444 C C . ASN A 1 303 ? -32.494 32.518 -19.460 1.00 29.36 303 ASN A C 1
ATOM 2446 O O . ASN A 1 303 ? -31.521 32.770 -20.162 1.00 29.36 303 ASN A O 1
ATOM 2450 N N . LYS A 1 304 ? -33.052 31.303 -19.430 1.00 32.53 304 LYS A N 1
ATOM 2451 C CA . LYS A 1 304 ? -33.596 30.645 -20.631 1.00 32.53 304 LYS A CA 1
ATOM 2452 C C . LYS A 1 304 ? -34.322 29.353 -20.258 1.00 32.53 304 LYS A C 1
ATOM 2454 O O . LYS A 1 304 ? -33.921 28.598 -19.381 1.00 32.53 304 LYS A O 1
ATOM 2459 N N . VAL A 1 305 ? -35.461 29.201 -20.915 1.00 30.38 305 VAL A N 1
ATOM 2460 C CA . VAL A 1 305 ? -36.531 28.227 -20.718 1.00 30.38 305 VAL A CA 1
ATOM 2461 C C . VAL A 1 305 ? -36.153 26.870 -21.314 1.00 30.38 305 VAL A C 1
ATOM 2463 O O . VAL A 1 305 ? -35.625 26.813 -22.419 1.00 30.38 305 VAL A O 1
ATOM 2466 N N . GLY A 1 306 ? -36.514 25.785 -20.624 1.00 30.06 306 GLY A N 1
ATOM 2467 C CA . GLY A 1 306 ? -36.510 24.423 -21.162 1.00 30.06 306 GLY A CA 1
ATOM 2468 C C . GLY A 1 306 ? -37.208 23.450 -20.210 1.00 30.06 306 GLY A C 1
ATOM 2469 O O . GLY A 1 306 ? -36.650 23.066 -19.190 1.00 30.06 306 GLY A O 1
ATOM 2470 N N . LYS A 1 307 ? -38.463 23.099 -20.514 1.00 31.12 307 LYS A N 1
ATOM 2471 C CA . LYS A 1 307 ? -39.311 22.153 -19.766 1.00 31.12 307 LYS A CA 1
ATOM 2472 C C . LYS A 1 307 ? -38.706 20.739 -19.766 1.00 31.12 307 LYS A C 1
ATOM 2474 O O . LYS A 1 307 ? -38.346 20.249 -20.829 1.00 31.12 307 LYS A O 1
ATOM 2479 N N . GLY A 1 308 ? -38.740 20.031 -18.631 1.00 29.00 308 GLY A N 1
ATOM 2480 C CA . GLY A 1 308 ? -38.470 18.586 -18.619 1.00 29.00 308 GLY A CA 1
ATOM 2481 C C . GLY A 1 308 ? -38.483 17.901 -17.248 1.00 29.00 308 GLY A C 1
ATOM 2482 O O . GLY A 1 308 ? -37.465 17.854 -16.584 1.00 29.00 308 GLY A O 1
ATOM 2483 N N . ARG A 1 309 ? -39.642 17.320 -16.899 1.00 31.09 309 ARG A N 1
ATOM 2484 C CA . ARG A 1 309 ? -39.895 16.166 -15.997 1.00 31.09 309 ARG A CA 1
ATOM 2485 C C . ARG A 1 309 ? -39.412 16.211 -14.528 1.00 31.09 309 ARG A C 1
ATOM 2487 O O . ARG A 1 309 ? -38.243 16.079 -14.200 1.00 31.09 309 ARG A O 1
ATOM 2494 N N . ARG A 1 310 ? -40.413 16.268 -13.635 1.00 30.62 310 ARG A N 1
ATOM 2495 C CA . ARG A 1 310 ? -40.349 16.063 -12.177 1.00 30.62 310 ARG A CA 1
ATOM 2496 C C . ARG A 1 310 ? -39.898 14.635 -11.826 1.00 30.62 310 ARG A C 1
ATOM 2498 O O . ARG A 1 310 ? -40.607 13.690 -12.162 1.00 30.62 310 ARG A O 1
ATOM 2505 N N . GLY A 1 311 ? -38.815 14.502 -11.063 1.00 29.70 311 GLY A N 1
ATOM 2506 C CA . GLY A 1 311 ? -38.538 13.342 -10.209 1.00 29.70 311 GLY A CA 1
ATOM 2507 C C . GLY A 1 311 ? -38.765 13.737 -8.749 1.00 29.70 311 GLY A C 1
ATOM 2508 O O . GLY A 1 311 ? -38.153 14.687 -8.272 1.00 29.70 311 GLY A O 1
ATOM 2509 N N . ARG A 1 312 ? -39.705 13.073 -8.068 1.00 29.12 312 ARG A N 1
ATOM 2510 C CA . ARG A 1 312 ? -40.018 13.278 -6.644 1.00 29.12 312 ARG A CA 1
ATOM 2511 C C . ARG A 1 312 ? -38.870 12.749 -5.781 1.00 29.12 312 ARG A C 1
ATOM 2513 O O . ARG A 1 312 ? -38.616 11.550 -5.796 1.00 29.12 312 ARG A O 1
ATOM 2520 N N . THR A 1 313 ? -38.246 13.606 -4.982 1.00 28.22 313 THR A N 1
ATOM 2521 C CA . THR A 1 313 ? -37.400 13.195 -3.855 1.00 28.22 313 THR A CA 1
ATOM 2522 C C . THR A 1 313 ? -38.308 12.881 -2.666 1.00 28.22 313 THR A C 1
ATOM 2524 O O . THR A 1 313 ? -38.972 13.772 -2.136 1.00 28.22 313 THR A O 1
ATOM 2527 N N . TYR A 1 314 ? -38.386 11.608 -2.279 1.00 30.42 314 TYR A N 1
ATOM 2528 C CA . TYR A 1 314 ? -39.023 11.185 -1.033 1.00 30.42 314 TYR A CA 1
ATOM 2529 C C . TYR A 1 314 ? -38.093 11.533 0.133 1.00 30.42 314 TYR A C 1
ATOM 2531 O O . TYR A 1 314 ? -37.014 10.964 0.260 1.00 30.42 314 TYR A O 1
ATOM 2539 N N . CYS A 1 315 ? -38.518 12.465 0.981 1.00 29.38 315 CYS A N 1
ATOM 2540 C CA . CYS A 1 315 ? -38.013 12.596 2.341 1.00 29.38 315 CYS A CA 1
ATOM 2541 C C . CYS A 1 315 ? -39.078 11.966 3.241 1.00 29.38 315 CYS A C 1
ATOM 2543 O O . CYS A 1 315 ? -40.151 12.542 3.415 1.00 29.38 315 CYS A O 1
ATOM 2545 N N . SER A 1 316 ? -38.834 10.749 3.724 1.00 33.16 316 SER A N 1
ATOM 2546 C CA . SER A 1 316 ? -39.701 10.092 4.700 1.00 33.16 316 SER A CA 1
ATOM 2547 C C . SER A 1 316 ? -39.026 10.116 6.063 1.00 33.16 316 SER A C 1
ATOM 2549 O O . SER A 1 316 ? -38.065 9.391 6.311 1.00 33.16 316 SER A O 1
ATOM 2551 N N . THR A 1 317 ? -39.567 10.939 6.951 1.00 36.41 317 THR A N 1
ATOM 2552 C CA . THR A 1 317 ? -39.531 10.717 8.393 1.00 36.41 317 THR A CA 1
ATOM 2553 C C . THR A 1 317 ? -40.217 9.380 8.688 1.00 36.41 317 THR A C 1
ATOM 2555 O O . THR A 1 317 ? -41.382 9.198 8.338 1.00 36.41 317 THR A O 1
ATOM 2558 N N . VAL A 1 318 ? -39.514 8.422 9.298 1.00 35.06 318 VAL A N 1
ATOM 2559 C CA . VAL A 1 318 ? -40.099 7.127 9.688 1.00 35.06 318 VAL A CA 1
ATOM 2560 C C . VAL A 1 318 ? -39.887 6.901 11.179 1.00 35.06 318 VAL A C 1
ATOM 2562 O O . VAL A 1 318 ? -38.768 6.947 11.683 1.00 35.06 318 VAL A O 1
ATOM 2565 N N . GLY A 1 319 ? -41.009 6.703 11.872 1.00 31.47 319 GLY A N 1
ATOM 2566 C CA . GLY A 1 319 ? -41.080 6.335 13.277 1.00 31.47 319 GLY A CA 1
ATOM 2567 C C . GLY A 1 319 ? -40.626 4.898 13.546 1.00 31.47 319 GLY A C 1
ATOM 2568 O O . GLY A 1 319 ? -40.565 4.052 12.656 1.00 31.47 319 GLY A O 1
ATOM 2569 N N . LYS A 1 320 ? -40.313 4.652 14.819 1.00 42.25 320 LYS A N 1
ATOM 2570 C CA . LYS A 1 320 ? -39.823 3.390 15.382 1.00 42.25 320 LYS A CA 1
ATOM 2571 C C . LYS A 1 320 ? -40.790 2.222 15.120 1.00 42.25 320 LYS A C 1
ATOM 2573 O O . LYS A 1 320 ? -41.830 2.116 15.761 1.00 42.25 320 LYS A O 1
ATOM 2578 N N . SER A 1 321 ? -40.388 1.314 14.234 1.00 31.78 321 SER A N 1
ATOM 2579 C CA . SER A 1 321 ? -40.726 -0.118 14.259 1.00 31.78 321 SER A CA 1
ATOM 2580 C C . SER A 1 321 ? -39.436 -0.891 13.932 1.00 31.78 321 SER A C 1
ATOM 2582 O O . SER A 1 321 ? -38.611 -0.341 13.195 1.00 31.78 321 SER A O 1
ATOM 2584 N N . PRO A 1 322 ? -39.190 -2.093 14.487 1.00 42.78 322 PRO A N 1
ATOM 2585 C CA . PRO A 1 322 ? -37.914 -2.779 14.314 1.00 42.78 322 PRO A CA 1
ATOM 2586 C C . PRO A 1 322 ? -37.787 -3.241 12.861 1.00 42.78 322 PRO A C 1
ATOM 2588 O O . PRO A 1 322 ? -38.411 -4.209 12.426 1.00 42.78 322 PRO A O 1
ATOM 2591 N N . THR A 1 323 ? -37.004 -2.512 12.072 1.00 49.53 323 THR A N 1
ATOM 2592 C CA . THR A 1 323 ? -36.683 -2.896 10.700 1.00 49.53 323 THR A CA 1
ATOM 2593 C C . THR A 1 323 ? -35.857 -4.174 10.734 1.00 49.53 323 THR A C 1
ATOM 2595 O O . THR A 1 323 ? -34.796 -4.205 11.351 1.00 49.53 323 THR A O 1
ATOM 2598 N N . LYS A 1 324 ? -36.345 -5.224 10.066 1.00 74.44 324 LYS A N 1
ATOM 2599 C CA . LYS A 1 324 ? -35.663 -6.514 9.893 1.00 74.44 324 LYS A CA 1
ATOM 2600 C C . LYS A 1 324 ? -34.299 -6.282 9.223 1.00 74.44 324 LYS A C 1
ATOM 2602 O O . LYS A 1 324 ? -34.256 -6.103 8.007 1.00 74.44 324 LYS A O 1
ATOM 2607 N N . MET A 1 325 ? -33.236 -6.206 10.022 1.00 89.19 325 MET A N 1
ATOM 2608 C CA . MET A 1 325 ? -31.855 -6.065 9.553 1.00 89.19 325 MET A CA 1
ATOM 2609 C C . MET A 1 325 ? -31.337 -7.384 8.977 1.00 89.19 325 MET A C 1
ATOM 2611 O O . MET A 1 325 ? -31.854 -8.460 9.303 1.00 89.19 325 MET A O 1
ATOM 2615 N N . ASP A 1 326 ? -30.313 -7.293 8.135 1.00 93.69 326 ASP A N 1
ATOM 2616 C CA . ASP A 1 326 ? -29.690 -8.471 7.543 1.00 93.69 326 ASP A CA 1
ATOM 2617 C C . ASP A 1 326 ? -28.617 -9.068 8.455 1.00 93.69 326 ASP A C 1
ATOM 2619 O O . ASP A 1 326 ? -27.964 -8.379 9.240 1.00 93.69 326 ASP A O 1
ATOM 2623 N N . TYR A 1 327 ? -28.449 -10.380 8.318 1.00 96.06 327 TYR A N 1
ATOM 2624 C CA . TYR A 1 327 ? -27.370 -11.145 8.921 1.00 96.06 327 TYR A CA 1
ATOM 2625 C C . TYR A 1 327 ? -26.517 -11.702 7.781 1.00 96.06 327 TYR A C 1
ATOM 2627 O O . TYR A 1 327 ? -27.017 -11.964 6.686 1.00 96.06 327 TYR A O 1
ATOM 2635 N N . LEU A 1 328 ? -25.215 -11.819 8.009 1.00 97.00 328 LEU A N 1
ATOM 2636 C CA . LEU A 1 328 ? -24.267 -12.223 6.979 1.00 97.00 328 LEU A CA 1
ATOM 2637 C C . LEU A 1 328 ? -23.818 -13.659 7.197 1.00 97.00 328 LEU A C 1
ATOM 2639 O O . LEU A 1 328 ? -23.384 -14.017 8.293 1.00 97.00 328 LEU A O 1
ATOM 2643 N N . SER A 1 329 ? -23.849 -14.464 6.138 1.00 96.88 329 SER A N 1
ATOM 2644 C CA . SER A 1 329 ? -23.112 -15.724 6.149 1.00 96.88 329 SER A CA 1
ATOM 2645 C C . SER A 1 329 ? -21.606 -15.459 6.205 1.00 96.88 329 SER A C 1
ATOM 2647 O O . SER A 1 329 ? -21.133 -14.391 5.802 1.00 96.88 329 SER A O 1
ATOM 2649 N N . GLN A 1 330 ? -20.826 -16.443 6.646 1.00 95.81 330 GLN A N 1
ATOM 2650 C CA . GLN A 1 330 ? -19.368 -16.383 6.689 1.00 95.81 330 GLN A CA 1
ATOM 2651 C C . GLN A 1 330 ? -18.788 -16.000 5.320 1.00 95.81 330 GLN A C 1
ATOM 2653 O O . GLN A 1 330 ? -17.887 -15.163 5.235 1.00 95.81 330 GLN A O 1
ATOM 2658 N N . SER A 1 331 ? -19.316 -16.587 4.239 1.00 96.62 331 SER A N 1
ATOM 2659 C CA . SER A 1 331 ? -18.862 -16.294 2.877 1.00 96.62 331 SER A CA 1
ATOM 2660 C C . SER A 1 331 ? -19.165 -14.856 2.461 1.00 96.62 331 SER A C 1
ATOM 2662 O O . SER A 1 331 ? -18.309 -14.199 1.872 1.00 96.62 331 SER A O 1
ATOM 2664 N N . LEU A 1 332 ? -20.364 -14.356 2.778 1.00 97.12 332 LEU A N 1
ATOM 2665 C CA . LEU A 1 332 ? -20.775 -13.005 2.408 1.00 97.12 332 LEU A CA 1
ATOM 2666 C C . LEU A 1 332 ? -20.023 -11.951 3.227 1.00 97.12 332 LEU A C 1
ATOM 2668 O O . LEU A 1 332 ? -19.578 -10.950 2.671 1.00 97.12 332 LEU A O 1
ATOM 2672 N N . ALA A 1 333 ? -19.810 -12.203 4.521 1.00 97.25 333 ALA A N 1
ATOM 2673 C CA . ALA A 1 333 ? -18.984 -11.354 5.372 1.00 97.25 333 ALA A CA 1
ATOM 2674 C C . ALA A 1 333 ? -17.558 -11.228 4.814 1.00 97.25 333 ALA A C 1
ATOM 2676 O O . ALA A 1 333 ? -17.053 -10.118 4.686 1.00 97.25 333 ALA A O 1
ATOM 2677 N N . GLN A 1 334 ? -16.944 -12.339 4.388 1.00 96.75 334 GLN A N 1
ATOM 2678 C CA . GLN A 1 334 ? -15.608 -12.319 3.784 1.00 96.75 334 GLN A CA 1
ATOM 2679 C C . GLN A 1 334 ? -15.574 -11.580 2.441 1.00 96.75 334 GLN A C 1
ATOM 2681 O O . GLN A 1 334 ? -14.600 -10.892 2.136 1.00 96.75 334 GLN A O 1
ATOM 2686 N N . GLN A 1 335 ? -16.627 -11.712 1.634 1.00 97.75 335 GLN A N 1
ATOM 2687 C CA . GLN A 1 335 ? -16.739 -11.000 0.366 1.00 97.75 335 GLN A CA 1
ATOM 2688 C C . GLN A 1 335 ? -16.824 -9.482 0.576 1.00 97.75 335 GLN A C 1
ATOM 2690 O O . GLN A 1 335 ? -16.092 -8.742 -0.079 1.00 97.75 335 GLN A O 1
ATOM 2695 N N . ILE A 1 336 ? -17.675 -9.025 1.500 1.00 97.31 336 ILE A N 1
ATOM 2696 C CA . ILE A 1 336 ? -17.826 -7.599 1.810 1.00 97.31 336 ILE A CA 1
ATOM 2697 C C . ILE A 1 336 ? -16.541 -7.045 2.438 1.00 97.31 336 ILE A C 1
ATOM 2699 O O . ILE A 1 336 ? -16.098 -5.976 2.031 1.00 97.31 336 ILE A O 1
ATOM 2703 N N . ASP A 1 337 ? -15.908 -7.773 3.362 1.00 96.75 337 ASP A N 1
ATOM 2704 C CA . ASP A 1 337 ? -14.651 -7.359 4.004 1.00 96.75 337 ASP A CA 1
ATOM 2705 C C . ASP A 1 337 ? -13.533 -7.131 2.968 1.00 96.75 337 ASP A C 1
ATOM 2707 O O . ASP A 1 337 ? -12.898 -6.075 2.937 1.00 96.75 337 ASP A O 1
ATOM 2711 N N . ASN A 1 338 ? -13.366 -8.067 2.025 1.00 97.00 338 ASN A N 1
ATOM 2712 C CA . ASN A 1 338 ? -12.424 -7.914 0.913 1.00 97.00 338 ASN A CA 1
ATOM 2713 C C . ASN A 1 338 ? -12.763 -6.718 0.010 1.00 97.00 338 ASN A C 1
ATOM 2715 O O . ASN A 1 338 ? -11.857 -6.052 -0.490 1.00 97.00 338 ASN A O 1
ATOM 2719 N N . GLU A 1 339 ? -14.048 -6.442 -0.219 1.00 97.38 339 GLU A N 1
ATOM 2720 C CA . GLU A 1 339 ? -14.471 -5.322 -1.059 1.00 97.38 339 GLU A CA 1
ATOM 2721 C C . GLU A 1 339 ? -14.283 -3.966 -0.374 1.00 97.38 339 GLU A C 1
ATOM 2723 O O . GLU A 1 339 ? -13.857 -3.016 -1.029 1.00 97.38 339 GLU A O 1
ATOM 2728 N N . LEU A 1 340 ? -14.517 -3.870 0.938 1.00 97.06 340 LEU A N 1
ATOM 2729 C CA . LEU A 1 340 ? -14.208 -2.663 1.709 1.00 97.06 340 LEU A CA 1
ATOM 2730 C C . LEU A 1 340 ? -12.728 -2.284 1.567 1.00 97.06 340 LEU A C 1
ATOM 2732 O O . LEU A 1 340 ? -12.404 -1.102 1.458 1.00 97.06 340 LEU A O 1
ATOM 2736 N N . MET A 1 341 ? -11.848 -3.287 1.502 1.00 96.75 341 MET A N 1
ATOM 2737 C CA . MET A 1 341 ? -10.403 -3.119 1.327 1.00 96.75 341 MET A CA 1
ATOM 2738 C C . MET A 1 341 ? -9.931 -3.054 -0.135 1.00 96.75 341 MET A C 1
ATOM 2740 O O . MET A 1 341 ? -8.726 -3.011 -0.396 1.00 96.75 341 MET A O 1
ATOM 2744 N N . SER A 1 342 ? -10.853 -3.064 -1.101 1.00 94.44 342 SER A N 1
ATOM 2745 C CA . SER A 1 342 ? -10.517 -2.902 -2.518 1.00 94.44 342 SER A CA 1
ATOM 2746 C C . SER A 1 342 ? -10.042 -1.480 -2.826 1.00 94.44 342 SER A C 1
ATOM 2748 O O . SER A 1 342 ? -10.317 -0.546 -2.074 1.00 94.44 342 SER A O 1
ATOM 2750 N N . GLU A 1 343 ? -9.372 -1.286 -3.966 1.00 90.44 343 GLU A N 1
ATOM 2751 C CA . GLU A 1 343 ? -8.984 0.058 -4.426 1.00 90.44 343 GLU A CA 1
ATOM 2752 C C . GLU A 1 343 ? -10.196 0.966 -4.705 1.00 90.44 343 GLU A C 1
ATOM 2754 O O . GLU A 1 343 ? -10.069 2.186 -4.612 1.00 90.44 343 GLU A O 1
ATOM 2759 N N . ASP A 1 344 ? -11.364 0.381 -5.002 1.00 91.25 344 ASP A N 1
ATOM 2760 C CA . ASP A 1 344 ? -12.592 1.115 -5.323 1.00 91.25 344 ASP A CA 1
ATOM 2761 C C . ASP A 1 344 ? -13.227 1.764 -4.085 1.00 91.25 344 ASP A C 1
ATOM 2763 O O . ASP A 1 344 ? -13.739 2.882 -4.165 1.00 91.25 344 ASP A O 1
ATOM 2767 N N . ILE A 1 345 ? -13.199 1.075 -2.936 1.00 95.00 345 ILE A N 1
ATOM 2768 C CA . ILE A 1 345 ? -13.705 1.610 -1.662 1.00 95.00 345 ILE A CA 1
ATOM 2769 C C . ILE A 1 345 ? -12.588 2.313 -0.883 1.00 95.00 345 ILE A C 1
ATOM 2771 O O . ILE A 1 345 ? -12.772 3.433 -0.407 1.00 95.00 345 ILE A O 1
ATOM 2775 N N . GLY A 1 346 ? -11.422 1.676 -0.778 1.00 94.56 346 GLY A N 1
ATOM 2776 C CA . GLY A 1 346 ? -10.197 2.290 -0.279 1.00 94.56 346 GLY A CA 1
ATOM 2777 C C . GLY A 1 346 ? -9.980 2.239 1.234 1.00 94.56 346 GLY A C 1
ATOM 2778 O O . GLY A 1 346 ? -9.105 2.962 1.716 1.00 94.56 346 GLY A O 1
ATOM 2779 N N . TYR A 1 347 ? -10.715 1.416 1.996 1.00 97.50 347 TYR A N 1
ATOM 2780 C CA . TYR A 1 347 ? -10.350 1.194 3.398 1.00 97.50 347 TYR A CA 1
ATOM 2781 C C . TYR A 1 347 ? -9.053 0.395 3.497 1.00 97.50 347 TYR A C 1
ATOM 2783 O O . TYR A 1 347 ? -8.829 -0.567 2.767 1.00 97.50 347 TYR A O 1
ATOM 2791 N N . THR A 1 348 ? -8.204 0.743 4.457 1.00 97.31 348 THR A N 1
ATOM 2792 C CA . THR A 1 348 ? -7.122 -0.153 4.872 1.00 97.31 348 THR A CA 1
ATOM 2793 C C . THR A 1 348 ? -7.576 -1.027 6.037 1.00 97.31 348 THR A C 1
ATOM 2795 O O . THR A 1 348 ? -8.464 -0.655 6.809 1.00 97.31 348 THR A O 1
ATOM 2798 N N . ILE A 1 349 ? -6.928 -2.181 6.209 1.00 96.12 349 ILE A N 1
ATOM 2799 C CA . ILE A 1 349 ? -7.183 -3.063 7.354 1.00 96.12 349 ILE A CA 1
ATOM 2800 C C . ILE A 1 349 ? -6.940 -2.342 8.689 1.00 96.12 349 ILE A C 1
ATOM 2802 O O . ILE A 1 349 ? -7.683 -2.550 9.640 1.00 96.12 349 ILE A O 1
ATOM 2806 N N . GLU A 1 350 ? -5.949 -1.446 8.748 1.00 97.69 350 GLU A N 1
ATOM 2807 C CA . GLU A 1 350 ? -5.680 -0.593 9.907 1.00 97.69 350 GLU A CA 1
ATOM 2808 C C . GLU A 1 350 ? -6.887 0.276 10.257 1.00 97.69 350 GLU A C 1
ATOM 2810 O O . GLU A 1 350 ? -7.228 0.392 11.427 1.00 97.69 350 GLU A O 1
ATOM 2815 N N . GLN A 1 351 ? -7.530 0.891 9.258 1.00 98.00 351 GLN A N 1
ATOM 2816 C CA . GLN A 1 351 ? -8.664 1.786 9.482 1.00 98.00 351 GLN A CA 1
ATOM 2817 C C . GLN A 1 351 ? -9.887 1.025 9.989 1.00 98.00 351 GLN A C 1
ATOM 2819 O O . GLN A 1 351 ? -10.513 1.461 10.953 1.00 98.00 351 GLN A O 1
ATOM 2824 N N . LEU A 1 352 ? -10.212 -0.111 9.366 1.00 97.75 352 LEU A N 1
ATOM 2825 C CA . LEU A 1 352 ? -11.343 -0.941 9.790 1.00 97.75 352 LEU A CA 1
ATOM 2826 C C . LEU A 1 352 ? -11.132 -1.466 11.213 1.00 97.75 352 LEU A C 1
ATOM 2828 O O . LEU A 1 352 ? -12.019 -1.326 12.052 1.00 97.75 352 LEU A O 1
ATOM 2832 N N . MET A 1 353 ? -9.932 -1.975 11.503 1.00 98.12 353 MET A N 1
ATOM 2833 C CA . MET A 1 353 ? -9.553 -2.490 12.822 1.00 98.12 353 MET A CA 1
ATOM 2834 C C . MET A 1 353 ? -9.554 -1.394 13.896 1.00 98.12 353 MET A C 1
ATOM 2836 O O . MET A 1 353 ? -10.024 -1.606 15.011 1.00 98.12 353 MET A O 1
ATOM 2840 N N . GLU A 1 354 ? -9.084 -0.188 13.561 1.00 98.56 354 GLU A N 1
ATOM 2841 C CA . GLU A 1 354 ? -9.098 0.961 14.470 1.00 98.56 354 GLU A CA 1
ATOM 2842 C C . GLU A 1 354 ? -10.533 1.374 14.847 1.00 98.56 354 GLU A C 1
ATOM 2844 O O . GLU A 1 354 ? -10.829 1.624 16.018 1.00 98.56 354 GLU A O 1
ATOM 2849 N N . LEU A 1 355 ? -11.444 1.398 13.867 1.00 98.19 355 LEU A N 1
ATOM 2850 C CA . LEU A 1 355 ? -12.858 1.730 14.075 1.00 98.19 355 LEU A CA 1
ATOM 2851 C C . LEU A 1 355 ? -13.625 0.618 14.809 1.00 98.19 355 LEU A C 1
ATOM 2853 O O . LEU A 1 355 ? -14.492 0.910 15.642 1.00 98.19 355 LEU A O 1
ATOM 2857 N N . ALA A 1 356 ? -13.316 -0.646 14.515 1.00 98.31 356 ALA A N 1
ATOM 2858 C CA . ALA A 1 356 ? -13.873 -1.804 15.204 1.00 98.31 356 ALA A CA 1
ATOM 2859 C C . ALA A 1 356 ? -13.459 -1.812 16.680 1.00 98.31 356 ALA A C 1
ATOM 2861 O O . ALA A 1 356 ? -14.324 -1.799 17.557 1.00 98.31 356 ALA A O 1
ATOM 2862 N N . GLY A 1 357 ? -12.155 -1.719 16.955 1.00 98.56 357 GLY A N 1
ATOM 2863 C CA . GLY A 1 357 ? -11.612 -1.652 18.310 1.00 98.56 357 GLY A CA 1
ATOM 2864 C C . GLY A 1 357 ? -12.162 -0.480 19.123 1.00 98.56 357 GLY A C 1
ATOM 2865 O O . GLY A 1 357 ? -12.566 -0.674 20.267 1.00 98.56 357 GLY A O 1
ATOM 2866 N N . LEU A 1 358 ? -12.282 0.713 18.527 1.00 98.38 358 LEU A N 1
ATOM 2867 C CA . LEU A 1 358 ? -12.928 1.859 19.179 1.00 98.38 358 LEU A CA 1
ATOM 2868 C C . LEU A 1 358 ? -14.394 1.569 19.544 1.00 98.38 358 LEU A C 1
ATOM 2870 O O . LEU A 1 358 ? -14.842 1.904 20.640 1.00 98.38 358 LEU A O 1
ATOM 2874 N N . SER A 1 359 ? -15.143 0.927 18.643 1.00 98.44 359 SER A N 1
ATOM 2875 C CA . SER A 1 359 ? -16.545 0.571 18.891 1.00 98.44 359 SER A CA 1
ATOM 2876 C C . SER A 1 359 ? -16.683 -0.435 20.031 1.00 98.44 359 SER A C 1
ATOM 2878 O O . SER A 1 359 ? -17.538 -0.251 20.895 1.00 98.44 359 SER A O 1
ATOM 2880 N N . ILE A 1 360 ? -15.811 -1.447 20.072 1.00 98.75 360 ILE A N 1
ATOM 2881 C CA . ILE A 1 360 ? -15.743 -2.429 21.161 1.00 98.75 360 ILE A CA 1
ATOM 2882 C C . ILE A 1 360 ? -15.506 -1.716 22.495 1.00 98.75 360 ILE A C 1
ATOM 2884 O O . ILE A 1 360 ? -16.253 -1.926 23.451 1.00 98.75 360 ILE A O 1
ATOM 2888 N N . SER A 1 361 ? -14.518 -0.818 22.554 1.00 98.69 361 SER A N 1
ATOM 2889 C CA . SER A 1 361 ? -14.205 -0.069 23.774 1.00 98.69 361 SER A CA 1
ATOM 2890 C C . SER A 1 361 ? -15.355 0.821 24.235 1.00 98.69 361 SER A C 1
ATOM 2892 O O . SER A 1 361 ? -15.607 0.893 25.433 1.00 98.69 361 SER A O 1
ATOM 2894 N N . HIS A 1 362 ? -16.070 1.482 23.318 1.00 98.19 362 HIS A N 1
ATOM 2895 C CA . HIS A 1 362 ? -17.231 2.298 23.678 1.00 98.19 362 HIS A CA 1
ATOM 2896 C C . HIS A 1 362 ? -18.385 1.470 24.257 1.00 98.19 362 HIS A C 1
ATOM 2898 O O . HIS A 1 362 ? -19.019 1.904 25.218 1.00 98.19 362 HIS A O 1
ATOM 2904 N N . ILE A 1 363 ? -18.652 0.283 23.703 1.00 98.50 363 ILE A N 1
ATOM 2905 C CA . ILE A 1 363 ? -19.700 -0.612 24.215 1.00 98.50 363 ILE A CA 1
ATOM 2906 C C . ILE A 1 363 ? -19.330 -1.114 25.611 1.00 98.50 363 ILE A C 1
ATOM 2908 O O . ILE A 1 363 ? -20.156 -1.064 26.522 1.00 98.50 363 ILE A O 1
ATOM 2912 N N . ILE A 1 364 ? -18.080 -1.547 25.802 1.00 98.50 364 ILE A N 1
ATOM 2913 C CA . ILE A 1 364 ? -17.592 -1.983 27.115 1.00 98.50 364 ILE A CA 1
ATOM 2914 C C . ILE A 1 364 ? -17.679 -0.831 28.121 1.00 98.50 364 ILE A C 1
ATOM 2916 O O . ILE A 1 364 ? -18.181 -1.030 29.222 1.00 98.50 364 ILE A O 1
ATOM 2920 N N . PHE A 1 365 ? -17.280 0.383 27.729 1.00 97.75 365 PHE A N 1
ATOM 2921 C CA . PHE A 1 365 ? -17.366 1.564 28.588 1.00 97.75 365 PHE A CA 1
ATOM 2922 C C . PHE A 1 365 ? -18.801 1.913 29.000 1.00 97.75 365 PHE A C 1
ATOM 2924 O O . PHE A 1 365 ? -19.036 2.318 30.138 1.00 97.75 365 PHE A O 1
ATOM 2931 N N . LYS A 1 366 ? -19.771 1.718 28.097 1.00 96.44 366 LYS A N 1
ATOM 2932 C CA . LYS A 1 366 ? -21.197 1.904 28.391 1.00 96.44 366 LYS A CA 1
ATOM 2933 C C . LYS A 1 366 ? -21.716 0.876 29.401 1.00 96.44 366 LYS A C 1
ATOM 2935 O O . LYS A 1 366 ? -22.450 1.246 30.313 1.00 96.44 366 LYS A O 1
ATOM 2940 N N . GLU A 1 367 ? -21.395 -0.401 29.213 1.00 97.62 367 GLU A N 1
ATOM 2941 C CA . GLU A 1 367 ? -22.004 -1.498 29.981 1.00 97.62 367 GLU A CA 1
ATOM 2942 C C . GLU A 1 367 ? -21.296 -1.774 31.315 1.00 97.62 367 GLU A C 1
ATOM 2944 O O . GLU A 1 367 ? -21.942 -2.145 32.297 1.00 97.62 367 GLU A O 1
ATOM 2949 N N . TYR A 1 368 ? -19.981 -1.561 31.382 1.00 97.62 368 TYR A N 1
ATOM 2950 C CA . TYR A 1 368 ? -19.142 -1.968 32.508 1.00 97.62 368 TYR A CA 1
ATOM 2951 C C . TYR A 1 368 ? -18.476 -0.764 33.167 1.00 97.62 368 TYR A C 1
ATOM 2953 O O . TYR A 1 368 ? -17.337 -0.427 32.875 1.00 97.62 368 TYR A O 1
ATOM 2961 N N . ASN A 1 369 ? -19.174 -0.104 34.089 1.00 94.44 369 ASN A N 1
ATOM 2962 C CA . ASN A 1 369 ? -18.651 1.080 34.776 1.00 94.44 369 ASN A CA 1
ATOM 2963 C C . ASN A 1 369 ? -17.288 0.841 35.471 1.00 94.44 369 ASN A C 1
ATOM 2965 O O . ASN A 1 369 ? -17.028 -0.221 36.038 1.00 94.44 369 ASN A O 1
ATOM 2969 N N . LEU A 1 370 ? -16.448 1.880 35.487 1.00 94.81 370 LEU A N 1
ATOM 2970 C CA . LEU A 1 370 ? -15.084 1.850 36.035 1.00 94.81 370 LEU A CA 1
ATOM 2971 C C . LEU A 1 370 ? -14.997 1.552 37.539 1.00 94.81 370 LEU A C 1
ATOM 2973 O O . LEU A 1 370 ? -13.941 1.131 38.007 1.00 94.81 370 LEU A O 1
ATOM 2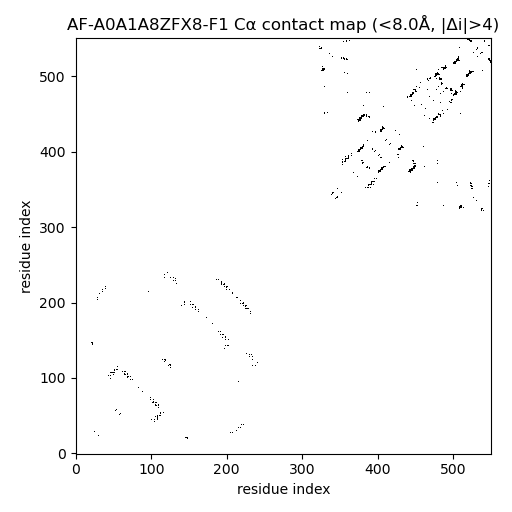977 N N . THR A 1 371 ? -16.054 1.813 38.315 1.00 92.94 371 THR A N 1
ATOM 2978 C CA . THR A 1 371 ? -16.018 1.609 39.773 1.00 92.94 371 THR A CA 1
ATOM 2979 C C . THR A 1 371 ? -16.149 0.137 40.143 1.00 92.94 371 THR A C 1
ATOM 2981 O O . THR A 1 371 ? -15.546 -0.285 41.126 1.00 92.94 371 THR A O 1
ATOM 2984 N N . LYS A 1 372 ? -16.898 -0.643 39.355 1.00 95.44 372 LYS A N 1
ATOM 2985 C CA . LYS A 1 372 ? -17.090 -2.083 39.564 1.00 95.44 372 LYS A CA 1
ATOM 2986 C C . LYS A 1 372 ? -16.185 -2.953 38.690 1.00 95.44 372 LYS A C 1
ATOM 2988 O O . LYS A 1 372 ? -15.803 -4.029 39.128 1.00 95.44 372 LYS A O 1
ATOM 2993 N N . PHE A 1 373 ? -15.871 -2.513 37.474 1.00 97.44 373 PHE A N 1
ATOM 2994 C CA . PHE A 1 373 ? -15.155 -3.312 36.478 1.00 97.44 373 PHE A CA 1
ATOM 2995 C C . PHE A 1 373 ? -13.838 -2.651 36.087 1.00 97.44 373 PHE A C 1
ATOM 2997 O O . PHE A 1 373 ? -13.669 -2.219 34.953 1.00 97.44 373 PHE A O 1
ATOM 3004 N N . LYS A 1 374 ? -12.909 -2.500 37.034 1.00 97.81 374 LYS A N 1
ATOM 3005 C CA . LYS A 1 374 ? -11.682 -1.727 36.805 1.00 97.81 374 LYS A CA 1
ATOM 3006 C C . LYS A 1 374 ? -10.634 -2.523 36.031 1.00 97.81 374 LYS A C 1
ATOM 3008 O O . LYS A 1 374 ? -9.975 -1.946 35.167 1.00 97.81 374 LYS A O 1
ATOM 3013 N N . LYS A 1 375 ? -10.460 -3.807 36.349 1.00 98.50 375 LYS A N 1
ATOM 3014 C CA . LYS A 1 375 ? -9.454 -4.689 35.746 1.00 98.50 375 LYS A CA 1
ATOM 3015 C C . LYS A 1 375 ? -10.058 -5.496 34.599 1.00 98.50 375 LYS A C 1
ATOM 3017 O O . LYS A 1 375 ? -10.960 -6.301 34.821 1.00 98.50 375 LYS A O 1
ATOM 3022 N N . ILE A 1 376 ? -9.536 -5.321 33.388 1.00 98.75 376 ILE A N 1
ATOM 3023 C CA . ILE A 1 376 ? -10.000 -6.019 32.182 1.00 98.75 376 ILE A CA 1
ATOM 3024 C C . ILE A 1 376 ? -8.891 -6.919 31.645 1.00 98.75 376 ILE A C 1
ATOM 3026 O O . ILE A 1 376 ? -7.786 -6.449 31.366 1.00 98.75 376 ILE A O 1
ATOM 3030 N N . LEU A 1 377 ? -9.217 -8.193 31.430 1.00 98.81 377 LEU A N 1
ATOM 3031 C CA . LEU A 1 377 ? -8.390 -9.124 30.672 1.00 98.81 377 LEU A CA 1
ATOM 3032 C C . LEU A 1 377 ? -8.909 -9.235 29.238 1.00 98.81 377 LEU A C 1
ATOM 3034 O O . LEU A 1 377 ? -10.075 -9.554 29.027 1.00 98.81 377 LEU A O 1
ATOM 3038 N N . ILE A 1 378 ? -8.048 -9.026 28.245 1.00 98.81 378 ILE A N 1
ATOM 3039 C CA . ILE A 1 378 ? -8.396 -9.206 26.829 1.00 98.81 378 ILE A CA 1
ATOM 3040 C C . ILE A 1 378 ? -7.613 -10.388 26.264 1.00 98.81 378 ILE A C 1
ATOM 3042 O O . ILE A 1 378 ? -6.384 -10.364 26.188 1.00 98.81 378 ILE A O 1
ATOM 3046 N N . CYS A 1 379 ? -8.331 -11.426 25.851 1.00 98.69 379 CYS A N 1
ATOM 3047 C CA . CYS A 1 379 ? -7.770 -12.642 25.282 1.00 98.69 379 CYS A CA 1
ATOM 3048 C C . CYS A 1 379 ? -7.723 -12.515 23.755 1.00 98.69 379 CYS A C 1
ATOM 3050 O O . CYS A 1 379 ? -8.748 -12.632 23.086 1.00 98.69 379 CYS A O 1
ATOM 3052 N N . CYS A 1 380 ? -6.533 -12.275 23.196 1.00 98.69 380 CYS A N 1
ATOM 3053 C CA . CYS A 1 380 ? -6.340 -12.035 21.765 1.00 98.69 380 CYS A CA 1
ATOM 3054 C C . CYS A 1 380 ? -5.882 -13.292 21.016 1.00 98.69 380 CYS A C 1
ATOM 3056 O O . CYS A 1 380 ? -4.913 -13.961 21.391 1.00 98.69 380 CYS A O 1
ATOM 3058 N N . GLY A 1 381 ? -6.546 -13.580 19.897 1.00 98.19 381 GLY A N 1
ATOM 3059 C CA . GLY A 1 381 ? -6.132 -14.620 18.958 1.00 98.19 381 GLY A CA 1
ATOM 3060 C C . GLY A 1 381 ? -5.167 -14.111 17.881 1.00 98.19 381 GLY A C 1
ATOM 3061 O O . GLY A 1 381 ? -4.878 -12.922 17.797 1.00 98.19 381 GLY A O 1
ATOM 3062 N N . PRO A 1 382 ? -4.665 -14.992 17.000 1.00 97.00 382 PRO A N 1
ATOM 3063 C CA . PRO A 1 382 ? -3.603 -14.664 16.043 1.00 97.00 382 PRO A CA 1
ATOM 3064 C C . PRO A 1 382 ? -4.101 -13.911 14.795 1.00 97.00 382 PRO A C 1
ATOM 3066 O O . PRO A 1 382 ? -3.306 -13.597 13.907 1.00 97.00 382 PRO A O 1
ATOM 3069 N N . GLY A 1 383 ? -5.414 -13.717 14.656 1.00 96.94 383 GLY A N 1
ATOM 3070 C CA . GLY A 1 383 ? -6.063 -13.156 13.468 1.00 96.94 383 GLY A CA 1
ATOM 3071 C C . GLY A 1 383 ? -6.526 -11.710 13.647 1.00 96.94 383 GLY A C 1
ATOM 3072 O O . GLY A 1 383 ? -6.149 -11.039 14.603 1.00 96.94 383 GLY A O 1
ATOM 3073 N N . ASN A 1 384 ? -7.377 -11.246 12.727 1.00 97.38 384 ASN A N 1
ATOM 3074 C CA . ASN A 1 384 ? -7.914 -9.880 12.753 1.00 97.38 384 ASN A CA 1
ATOM 3075 C C . ASN A 1 384 ? -8.708 -9.593 14.036 1.00 97.38 384 ASN A C 1
ATOM 3077 O O . ASN A 1 384 ? -8.479 -8.546 14.623 1.00 97.38 384 ASN A O 1
ATOM 3081 N N . ASN A 1 385 ? -9.491 -10.561 14.537 1.00 97.94 385 ASN A N 1
ATOM 3082 C CA . ASN A 1 385 ? -10.247 -10.408 15.790 1.00 97.94 385 ASN A CA 1
ATOM 3083 C C . ASN A 1 385 ? -9.334 -10.091 16.987 1.00 97.94 385 ASN A C 1
ATOM 3085 O O . ASN A 1 385 ? -9.631 -9.228 17.806 1.00 97.94 385 ASN A O 1
ATOM 3089 N N . GLY A 1 386 ? -8.162 -10.735 17.050 1.00 98.44 386 GLY A N 1
ATOM 3090 C CA . GLY A 1 386 ? -7.161 -10.408 18.063 1.00 98.44 386 GLY A CA 1
ATOM 3091 C C . GLY A 1 386 ? -6.581 -9.011 17.873 1.00 98.44 386 GLY A C 1
ATOM 3092 O O . GLY A 1 386 ? -6.326 -8.325 18.854 1.00 98.44 386 GLY A O 1
ATOM 3093 N N . GLY A 1 387 ? -6.423 -8.558 16.627 1.00 98.56 387 GLY A N 1
ATOM 3094 C CA . GLY A 1 387 ? -6.057 -7.179 16.302 1.00 98.56 387 GLY A CA 1
ATOM 3095 C C . GLY A 1 387 ? -7.092 -6.159 16.785 1.00 98.56 387 GLY A C 1
ATOM 3096 O O . GLY A 1 387 ? -6.705 -5.171 17.411 1.00 98.56 387 GLY A O 1
ATOM 3097 N N . ASP A 1 388 ? -8.384 -6.438 16.593 1.00 98.75 388 ASP A N 1
ATOM 3098 C CA . ASP A 1 388 ? -9.487 -5.627 17.127 1.00 98.75 388 ASP A CA 1
ATOM 3099 C C . ASP A 1 388 ? -9.418 -5.556 18.662 1.00 98.75 388 ASP A C 1
ATOM 3101 O O . ASP A 1 388 ? -9.539 -4.476 19.244 1.00 98.75 388 ASP A O 1
ATOM 3105 N N . GLY A 1 389 ? -9.110 -6.682 19.319 1.00 98.81 389 GLY A N 1
ATOM 3106 C CA . GLY A 1 389 ? -8.847 -6.754 20.760 1.00 98.81 389 GLY A CA 1
ATOM 3107 C C . GLY A 1 389 ? -7.642 -5.920 21.214 1.00 98.81 389 GLY A C 1
ATOM 3108 O O . GLY A 1 389 ? -7.728 -5.214 22.219 1.00 98.81 389 GLY A O 1
ATOM 3109 N N . LEU A 1 390 ? -6.531 -5.925 20.464 1.00 98.88 390 LEU A N 1
ATOM 3110 C CA . LEU A 1 390 ? -5.361 -5.083 20.763 1.00 98.88 390 LEU A CA 1
ATOM 3111 C C . LEU A 1 390 ? -5.702 -3.589 20.646 1.00 98.88 390 LEU A C 1
ATOM 3113 O O . LEU A 1 390 ? -5.305 -2.794 21.496 1.00 98.88 390 LEU A O 1
ATOM 3117 N N . VAL A 1 391 ? -6.455 -3.187 19.619 1.00 98.88 391 VAL A N 1
ATOM 3118 C CA . VAL A 1 391 ? -6.937 -1.803 19.491 1.00 98.88 391 VAL A CA 1
ATOM 3119 C C . VAL A 1 391 ? -7.864 -1.452 20.657 1.00 98.88 391 VAL A C 1
ATOM 3121 O O . VAL A 1 391 ? -7.688 -0.401 21.284 1.00 98.88 391 VAL A O 1
ATOM 3124 N N . ALA A 1 392 ? -8.806 -2.340 20.988 1.00 98.88 392 ALA A N 1
ATOM 3125 C CA . ALA A 1 392 ? -9.734 -2.139 22.091 1.00 98.88 392 ALA A CA 1
ATOM 3126 C C . ALA A 1 392 ? -9.001 -1.975 23.433 1.00 98.88 392 ALA A C 1
ATOM 3128 O O . ALA A 1 392 ? -9.371 -1.115 24.234 1.00 98.88 392 ALA A O 1
ATOM 3129 N N . ALA A 1 393 ? -7.915 -2.725 23.653 1.00 98.88 393 ALA A N 1
ATOM 3130 C CA . ALA A 1 393 ? -7.076 -2.620 24.845 1.00 98.88 393 ALA A CA 1
ATOM 3131 C C . ALA A 1 393 ? -6.525 -1.203 25.046 1.00 98.88 393 ALA A C 1
ATOM 3133 O O . ALA A 1 393 ? -6.614 -0.633 26.136 1.00 98.88 393 ALA A O 1
ATOM 3134 N N . ARG A 1 394 ? -5.989 -0.608 23.973 1.00 98.75 394 ARG A N 1
ATOM 3135 C CA . ARG A 1 394 ? -5.429 0.749 23.995 1.00 98.75 394 ARG A CA 1
ATOM 3136 C C . ARG A 1 394 ? -6.486 1.803 24.315 1.00 98.75 394 ARG A C 1
ATOM 3138 O O . ARG A 1 394 ? -6.229 2.709 25.112 1.00 98.75 394 ARG A O 1
ATOM 3145 N N . HIS A 1 395 ? -7.662 1.708 23.702 1.00 98.81 395 HIS A N 1
ATOM 3146 C CA . HIS A 1 395 ? -8.752 2.655 23.957 1.00 98.81 395 HIS A CA 1
ATOM 3147 C C . HIS A 1 395 ? -9.318 2.490 25.369 1.00 98.81 395 HIS A C 1
ATOM 3149 O O . HIS A 1 395 ? -9.450 3.483 26.076 1.00 98.81 395 HIS A O 1
ATOM 3155 N N . LEU A 1 396 ? -9.523 1.259 25.847 1.00 98.75 396 LEU A N 1
ATOM 3156 C CA . LEU A 1 396 ? -9.978 0.995 27.219 1.00 98.75 396 LEU A CA 1
ATOM 3157 C C . LEU A 1 396 ? -8.991 1.521 28.270 1.00 98.75 396 LEU A C 1
ATOM 3159 O O . LEU A 1 396 ? -9.405 2.167 29.231 1.00 98.75 396 LEU A O 1
ATOM 3163 N N . LYS A 1 397 ? -7.680 1.357 28.059 1.00 98.50 397 LYS A N 1
ATOM 3164 C CA . LYS A 1 397 ? -6.669 1.988 28.923 1.00 98.50 397 LYS A CA 1
ATOM 3165 C C . LYS A 1 397 ? -6.813 3.511 28.947 1.00 98.50 397 LYS A C 1
ATOM 3167 O O . LYS A 1 397 ? -6.689 4.127 30.001 1.00 98.50 397 LYS A O 1
ATOM 3172 N N . SER A 1 398 ? -7.114 4.113 27.797 1.00 97.69 398 SER A N 1
ATOM 3173 C CA . SER A 1 398 ? -7.340 5.561 27.671 1.00 97.69 398 SER A CA 1
ATOM 3174 C C . SER A 1 398 ? -8.631 6.019 28.356 1.00 97.69 398 SER A C 1
ATOM 3176 O O . SER A 1 398 ? -8.713 7.163 28.795 1.00 97.69 398 SER A O 1
ATOM 3178 N N . PHE A 1 399 ? -9.620 5.131 28.479 1.00 97.81 399 PHE A N 1
ATOM 3179 C CA . PHE A 1 399 ? -10.864 5.369 29.215 1.00 97.81 399 PHE A CA 1
ATOM 3180 C C . PHE A 1 399 ? -10.715 5.175 30.730 1.00 97.81 399 PHE A C 1
ATOM 3182 O O . PHE A 1 399 ? -11.647 5.470 31.469 1.00 97.81 399 PHE A O 1
ATOM 3189 N N . GLY A 1 400 ? -9.546 4.733 31.206 1.00 98.00 400 GLY A N 1
ATOM 3190 C CA . GLY A 1 400 ? -9.221 4.631 32.630 1.00 98.00 400 GLY A CA 1
ATOM 3191 C C . GLY A 1 400 ? -9.251 3.215 33.209 1.00 98.00 400 GLY A C 1
ATOM 3192 O O . GLY A 1 400 ? -8.987 3.062 34.402 1.00 98.00 400 GLY A O 1
ATOM 3193 N N . TYR A 1 401 ? -9.529 2.187 32.401 1.00 98.62 401 TYR A N 1
ATOM 3194 C CA . TYR A 1 401 ? -9.438 0.795 32.849 1.00 98.62 401 TYR A CA 1
ATOM 3195 C C . TYR A 1 401 ? -7.989 0.369 33.078 1.00 98.62 401 TYR A C 1
ATOM 3197 O O . TYR A 1 401 ? -7.057 0.849 32.423 1.00 98.62 401 TYR A O 1
ATOM 3205 N N . ASP A 1 402 ? -7.802 -0.596 33.970 1.00 98.38 402 ASP A N 1
ATOM 3206 C CA . ASP A 1 402 ? -6.556 -1.337 34.069 1.00 98.38 402 ASP A CA 1
ATOM 3207 C C . ASP A 1 402 ? -6.623 -2.573 33.171 1.00 98.38 402 ASP A C 1
ATOM 3209 O O . ASP A 1 402 ? -7.335 -3.531 33.459 1.00 98.38 402 ASP A O 1
ATOM 3213 N N . VAL A 1 403 ? -5.944 -2.506 32.028 1.00 98.75 403 VAL A N 1
ATOM 3214 C CA . VAL A 1 403 ? -6.063 -3.505 30.965 1.00 98.75 403 VAL A CA 1
ATOM 3215 C C . VAL A 1 403 ? -4.811 -4.371 30.912 1.00 98.75 403 VAL A C 1
ATOM 3217 O O . VAL A 1 403 ? -3.702 -3.841 30.803 1.00 98.75 403 VAL A O 1
ATOM 3220 N N . THR A 1 404 ? -5.014 -5.686 30.882 1.00 98.81 404 THR A N 1
ATOM 3221 C CA . THR A 1 404 ? -4.000 -6.685 30.528 1.00 98.81 404 THR A CA 1
ATOM 3222 C C . THR A 1 404 ? -4.449 -7.442 29.284 1.00 98.81 404 THR A C 1
ATOM 3224 O O . THR A 1 404 ? -5.626 -7.755 29.118 1.00 98.81 404 THR A O 1
ATOM 3227 N N . VAL A 1 405 ? -3.506 -7.758 28.402 1.00 98.88 405 VAL A N 1
ATOM 3228 C CA . VAL A 1 405 ? -3.745 -8.580 27.214 1.00 98.88 405 VAL A CA 1
ATOM 3229 C C . VAL A 1 405 ? -3.068 -9.933 27.390 1.00 98.88 405 VAL A C 1
ATOM 3231 O O . VAL A 1 405 ? -1.881 -9.979 27.692 1.00 98.88 405 VAL A O 1
ATOM 3234 N N . THR A 1 406 ? -3.769 -11.027 27.104 1.00 98.25 406 THR A N 1
ATOM 3235 C CA . THR A 1 406 ? -3.153 -12.345 26.887 1.00 98.25 406 THR A CA 1
ATOM 3236 C C . THR A 1 406 ? -3.102 -12.617 25.390 1.00 98.25 406 THR A C 1
ATOM 3238 O O . THR A 1 406 ? -4.140 -12.667 24.732 1.00 98.25 406 THR A O 1
ATOM 3241 N N . TYR A 1 407 ? -1.898 -12.798 24.838 1.00 98.31 407 TYR A N 1
ATOM 3242 C CA . TYR A 1 407 ? -1.675 -13.022 23.407 1.00 98.31 407 TYR A CA 1
ATOM 3243 C C . TYR A 1 407 ? -0.734 -14.218 23.149 1.00 98.31 407 TYR A C 1
ATOM 3245 O O . TYR A 1 407 ? 0.452 -14.044 22.822 1.00 98.31 407 TYR A O 1
ATOM 3253 N N . PRO A 1 408 ? -1.251 -15.459 23.273 1.00 96.69 408 PRO A N 1
ATOM 3254 C CA . PRO A 1 408 ? -0.428 -16.670 23.272 1.00 96.69 408 PRO A CA 1
ATOM 3255 C C . PRO A 1 408 ? 0.324 -16.885 21.957 1.00 96.69 408 PRO A C 1
ATOM 3257 O O . PRO A 1 408 ? 1.491 -17.279 21.945 1.00 96.69 408 PRO A O 1
ATOM 3260 N N . LYS A 1 409 ? -0.325 -16.574 20.828 1.00 96.81 409 LYS A N 1
ATOM 3261 C CA . LYS A 1 409 ? 0.249 -16.713 19.486 1.00 96.81 409 LYS A CA 1
ATOM 3262 C C . LYS A 1 409 ? 0.207 -15.387 18.743 1.00 96.81 409 LYS A C 1
ATOM 3264 O O . LYS A 1 409 ? -0.776 -15.063 18.084 1.00 96.81 409 LYS A O 1
ATOM 3269 N N . GLU A 1 410 ? 1.310 -14.657 18.821 1.00 95.19 410 GLU A N 1
ATOM 3270 C CA . GLU A 1 410 ? 1.478 -13.396 18.106 1.00 95.19 410 GLU A CA 1
ATOM 3271 C C . GLU A 1 410 ? 1.508 -13.582 16.587 1.00 95.19 410 GLU A C 1
ATOM 3273 O O . GLU A 1 410 ? 2.088 -14.531 16.051 1.00 95.19 410 GLU A O 1
ATOM 3278 N N . ASN A 1 411 ? 0.910 -12.626 15.883 1.00 95.75 411 ASN A N 1
ATOM 3279 C CA . ASN A 1 411 ? 1.000 -12.518 14.438 1.00 95.75 411 ASN A CA 1
ATOM 3280 C C . ASN A 1 411 ? 2.237 -11.702 14.029 1.00 95.75 411 ASN A C 1
ATOM 3282 O O . ASN A 1 411 ? 2.447 -10.580 14.484 1.00 95.75 411 ASN A O 1
ATOM 3286 N N . ASN A 1 412 ? 3.037 -12.243 13.109 1.00 95.12 412 ASN A N 1
ATOM 3287 C CA . ASN A 1 412 ? 4.302 -11.635 12.689 1.00 95.12 412 ASN A CA 1
ATOM 3288 C C . ASN A 1 412 ? 4.165 -10.506 11.652 1.00 95.12 412 ASN A C 1
ATOM 3290 O O . ASN A 1 412 ? 5.175 -9.881 11.304 1.00 95.12 412 ASN A O 1
ATOM 3294 N N . LYS A 1 413 ? 2.958 -10.234 11.136 1.00 96.44 413 LYS A N 1
ATOM 3295 C CA . LYS A 1 413 ? 2.723 -9.130 10.193 1.00 96.44 413 LYS A CA 1
ATOM 3296 C C . LYS A 1 413 ? 3.031 -7.777 10.851 1.00 96.44 413 LYS A C 1
ATOM 3298 O O . LYS A 1 413 ? 2.798 -7.576 12.042 1.00 96.44 413 LYS A O 1
ATOM 3303 N N . LEU A 1 414 ? 3.508 -6.824 10.045 1.00 96.75 414 LEU A N 1
ATOM 3304 C CA . LEU A 1 414 ? 3.910 -5.486 10.502 1.00 96.75 414 LEU A CA 1
ATOM 3305 C C . LEU A 1 414 ? 2.803 -4.756 11.281 1.00 96.75 414 LEU A C 1
ATOM 3307 O O . LEU A 1 414 ? 3.103 -4.089 12.266 1.00 96.75 414 LEU A O 1
ATOM 3311 N N . LEU A 1 415 ? 1.544 -4.920 10.865 1.00 97.81 415 LEU A N 1
ATOM 3312 C CA . LEU A 1 415 ? 0.369 -4.380 11.551 1.00 97.81 415 LEU A CA 1
ATOM 3313 C C . LEU A 1 415 ? 0.356 -4.729 13.045 1.00 97.81 415 LEU A C 1
ATOM 3315 O O . LEU A 1 415 ? 0.340 -3.842 13.892 1.00 97.81 415 LEU A O 1
ATOM 3319 N N . PHE A 1 416 ? 0.436 -6.017 13.375 1.00 98.19 416 PHE A N 1
ATOM 3320 C CA . PHE A 1 416 ? 0.346 -6.487 14.757 1.00 98.19 416 PHE A CA 1
ATOM 3321 C C . PHE A 1 416 ? 1.566 -6.079 15.579 1.00 98.19 416 PHE A C 1
ATOM 3323 O O . PHE A 1 416 ? 1.415 -5.685 16.731 1.00 98.19 416 PHE A O 1
ATOM 3330 N N . LYS A 1 417 ? 2.762 -6.063 14.977 1.00 98.06 417 LYS A N 1
ATOM 3331 C CA . LYS A 1 417 ? 3.965 -5.526 15.635 1.00 98.06 417 LYS A CA 1
ATOM 3332 C C . LYS A 1 417 ? 3.787 -4.058 16.037 1.00 98.06 417 LYS A C 1
ATOM 3334 O O . LYS A 1 417 ? 4.170 -3.678 17.138 1.00 98.06 417 LYS A O 1
ATOM 3339 N N . ARG A 1 418 ? 3.167 -3.244 15.173 1.00 98.25 418 ARG A N 1
ATOM 3340 C CA . ARG A 1 418 ? 2.851 -1.838 15.473 1.00 98.25 418 ARG A CA 1
ATOM 3341 C C . ARG A 1 418 ? 1.799 -1.705 16.574 1.00 98.25 418 ARG A C 1
ATOM 3343 O O . ARG A 1 418 ? 1.961 -0.858 17.444 1.00 98.25 418 ARG A O 1
ATOM 3350 N N . LEU A 1 419 ? 0.765 -2.549 16.575 1.00 98.56 419 LEU A N 1
ATOM 3351 C CA . LEU A 1 419 ? -0.229 -2.572 17.654 1.00 98.56 419 LEU A CA 1
ATOM 3352 C C . LEU A 1 419 ? 0.415 -2.906 19.005 1.00 98.56 419 LEU A C 1
ATOM 3354 O O . LEU A 1 419 ? 0.174 -2.202 19.979 1.00 98.56 419 LEU A O 1
ATOM 3358 N N . LEU A 1 420 ? 1.298 -3.907 19.057 1.00 98.44 420 LEU A N 1
ATOM 3359 C CA . LEU A 1 420 ? 2.036 -4.252 20.278 1.00 98.44 420 LEU A CA 1
ATOM 3360 C C . LEU A 1 420 ? 2.946 -3.117 20.750 1.00 98.44 420 LEU A C 1
ATOM 3362 O O . LEU A 1 420 ? 2.978 -2.813 21.939 1.00 98.44 420 LEU A O 1
ATOM 3366 N N . GLN A 1 421 ? 3.632 -2.443 19.825 1.00 98.31 421 GLN A N 1
ATOM 3367 C CA . GLN A 1 421 ? 4.429 -1.262 20.153 1.00 98.31 421 GLN A CA 1
ATOM 3368 C C . GLN A 1 421 ? 3.559 -0.141 20.742 1.00 98.31 421 GLN A C 1
ATOM 3370 O O . GLN A 1 421 ? 3.949 0.498 21.718 1.00 98.31 421 GLN A O 1
ATOM 3375 N N . LEU A 1 422 ? 2.355 0.081 20.205 1.00 98.19 422 LEU A N 1
ATOM 3376 C CA . LEU A 1 422 ? 1.408 1.023 20.798 1.00 98.19 422 LEU A CA 1
ATOM 3377 C C . LEU A 1 422 ? 1.027 0.602 22.224 1.00 98.19 422 LEU A C 1
ATOM 3379 O O . LEU A 1 422 ? 1.093 1.436 23.121 1.00 98.19 422 LEU A O 1
ATOM 3383 N N . LEU A 1 423 ? 0.709 -0.671 22.476 1.00 98.56 423 LEU A N 1
ATOM 3384 C CA . LEU A 1 423 ? 0.394 -1.142 23.835 1.00 98.56 423 LEU A CA 1
ATOM 3385 C C . LEU A 1 423 ? 1.530 -0.878 24.834 1.00 98.56 423 LEU A C 1
ATOM 3387 O O . LEU A 1 423 ? 1.261 -0.450 25.958 1.00 98.56 423 LEU A O 1
ATOM 3391 N N . GLN A 1 424 ? 2.790 -1.024 24.412 1.00 97.94 424 GLN A N 1
ATOM 3392 C CA . GLN A 1 424 ? 3.954 -0.674 25.237 1.00 97.94 424 GLN A CA 1
ATOM 3393 C C . GLN A 1 424 ? 3.968 0.815 25.613 1.00 97.94 424 GLN A C 1
ATOM 3395 O O . GLN A 1 424 ? 4.181 1.154 26.777 1.00 97.94 424 GLN A O 1
ATOM 3400 N N . HIS A 1 425 ? 3.678 1.715 24.667 1.00 97.81 425 HIS A N 1
ATOM 3401 C CA . HIS A 1 425 ? 3.598 3.156 24.941 1.00 97.81 425 HIS A CA 1
ATOM 3402 C C . HIS A 1 425 ? 2.452 3.527 25.895 1.00 97.81 425 HIS A C 1
ATOM 3404 O O . HIS A 1 425 ? 2.583 4.479 26.664 1.00 97.81 425 HIS A O 1
ATOM 3410 N N . TYR A 1 426 ? 1.365 2.754 25.894 1.00 97.81 426 TYR A N 1
ATOM 3411 C CA . TYR A 1 426 ? 0.251 2.894 26.839 1.00 97.81 426 TYR A CA 1
ATOM 3412 C C . TYR A 1 426 ? 0.464 2.131 28.156 1.00 97.81 426 TYR A C 1
ATOM 3414 O O . TYR A 1 426 ? -0.409 2.159 29.026 1.00 97.81 426 TYR A O 1
ATOM 3422 N N . LYS A 1 427 ? 1.629 1.487 28.330 1.00 98.06 427 LYS A N 1
ATOM 3423 C CA . LYS A 1 427 ? 1.986 0.686 29.511 1.00 98.06 427 LYS A CA 1
ATOM 3424 C C . LYS A 1 427 ? 0.946 -0.402 29.812 1.00 98.06 427 LYS A C 1
ATOM 3426 O O . LYS A 1 427 ? 0.518 -0.563 30.953 1.00 98.06 427 LYS A O 1
ATOM 3431 N N . ILE A 1 428 ? 0.507 -1.103 28.770 1.00 98.75 428 ILE A N 1
ATOM 3432 C CA . ILE A 1 428 ? -0.406 -2.248 28.859 1.00 98.75 428 ILE A CA 1
ATOM 3433 C C . ILE A 1 428 ? 0.433 -3.526 28.842 1.00 98.75 428 ILE A C 1
ATOM 3435 O O . ILE A 1 428 ? 1.243 -3.725 27.933 1.00 98.75 428 ILE A O 1
ATOM 3439 N N . SER A 1 429 ? 0.240 -4.387 29.841 1.00 98.06 429 SER A N 1
ATOM 3440 C CA . SER A 1 429 ? 0.934 -5.674 29.937 1.00 98.06 429 SER A CA 1
ATOM 3441 C C . SER A 1 429 ? 0.405 -6.652 28.892 1.00 98.06 429 SER A C 1
ATOM 3443 O O . SER A 1 429 ? -0.807 -6.815 28.749 1.00 98.06 429 SER A O 1
ATOM 3445 N N . VAL A 1 430 ? 1.315 -7.319 28.178 1.00 98.44 430 VAL A N 1
ATOM 3446 C CA . VAL A 1 430 ? 0.988 -8.378 27.215 1.00 98.44 430 VAL A CA 1
ATOM 3447 C C . VAL A 1 430 ? 1.609 -9.687 27.696 1.00 98.44 430 VAL A C 1
ATOM 3449 O O . VAL A 1 430 ? 2.830 -9.842 27.691 1.00 98.44 430 VAL A O 1
ATOM 3452 N N . LEU A 1 431 ? 0.764 -10.620 28.122 1.00 97.44 431 LEU A N 1
ATOM 3453 C CA . LEU A 1 431 ? 1.127 -11.924 28.662 1.00 97.44 431 LEU A CA 1
ATOM 3454 C C . LEU A 1 431 ? 1.060 -13.000 27.575 1.00 97.44 431 LEU A C 1
ATOM 3456 O O . LEU A 1 431 ? 0.207 -12.969 26.687 1.00 97.44 431 LEU A O 1
ATOM 3460 N N . LYS A 1 432 ? 1.954 -13.987 27.652 1.00 95.69 432 LYS A N 1
ATOM 3461 C CA . LYS A 1 432 ? 1.930 -15.169 26.769 1.00 95.69 432 LYS A CA 1
ATOM 3462 C C . LYS A 1 432 ? 1.054 -16.293 27.293 1.00 95.69 432 LYS A C 1
ATOM 3464 O O . LYS A 1 432 ? 0.526 -17.077 26.510 1.00 95.69 432 LYS A O 1
ATOM 3469 N N . PHE A 1 433 ? 0.943 -16.358 28.604 1.00 92.69 433 PHE A N 1
ATOM 3470 C CA . PHE A 1 433 ? 0.258 -17.388 29.350 1.00 92.69 433 PHE A CA 1
ATOM 3471 C C . PHE A 1 433 ? -0.395 -16.719 30.555 1.00 92.69 433 PHE A C 1
ATOM 3473 O O . PHE A 1 433 ? 0.092 -15.684 31.012 1.00 92.69 433 PHE A O 1
ATOM 3480 N N . ILE A 1 434 ? -1.501 -17.291 31.008 1.00 95.50 434 ILE A N 1
ATOM 3481 C CA . ILE A 1 434 ? -2.220 -16.873 32.203 1.00 95.50 434 ILE A CA 1
ATOM 3482 C C . ILE A 1 434 ? -2.710 -18.136 32.908 1.00 95.50 434 ILE A C 1
ATOM 3484 O O . ILE A 1 434 ? -3.073 -19.093 32.219 1.00 95.50 434 ILE A O 1
ATOM 3488 N N . THR A 1 435 ? -2.708 -18.158 34.238 1.00 95.38 435 THR A N 1
ATOM 3489 C CA . THR A 1 435 ? -3.300 -19.258 35.018 1.00 95.38 435 THR A CA 1
ATOM 3490 C C . THR A 1 435 ? -4.780 -18.993 35.334 1.00 95.38 435 THR A C 1
ATOM 3492 O O . THR A 1 435 ? -5.244 -17.854 35.228 1.00 95.38 435 THR A O 1
ATOM 3495 N N . PRO A 1 436 ? -5.565 -20.019 35.715 1.00 94.62 436 PRO A N 1
ATOM 3496 C CA . PRO A 1 436 ? -6.936 -19.818 36.187 1.00 94.62 436 PRO A CA 1
ATOM 3497 C C . PRO A 1 436 ? -7.027 -18.849 37.374 1.00 94.62 436 PRO A C 1
ATOM 3499 O O . PRO A 1 436 ? -7.914 -18.001 37.406 1.00 94.62 436 PRO A O 1
ATOM 3502 N N . GLU A 1 437 ? -6.077 -18.920 38.307 1.00 94.06 437 GLU A N 1
ATOM 3503 C CA . GLU A 1 437 ? -6.036 -18.059 39.492 1.00 94.06 437 GLU A CA 1
ATOM 3504 C C . GLU A 1 437 ? -5.784 -16.594 39.114 1.00 94.06 437 GLU A C 1
ATOM 3506 O O . GLU A 1 437 ? -6.465 -15.703 39.616 1.00 94.06 437 GLU A O 1
ATOM 3511 N N . GLU A 1 438 ? -4.858 -16.340 38.183 1.00 95.06 438 GLU A N 1
ATOM 3512 C CA . GLU A 1 438 ? -4.596 -14.994 37.661 1.00 95.06 438 GLU A CA 1
ATOM 3513 C C . GLU A 1 438 ? -5.811 -14.438 36.905 1.00 95.06 438 GLU A C 1
ATOM 3515 O O . GLU A 1 438 ? -6.123 -13.252 37.009 1.00 95.06 438 GLU A O 1
ATOM 3520 N N . MET A 1 439 ? -6.523 -15.280 36.147 1.00 96.38 439 MET A N 1
ATOM 3521 C CA . MET A 1 439 ? -7.736 -14.884 35.424 1.00 96.38 439 MET A CA 1
ATOM 3522 C C . MET A 1 439 ? -8.852 -14.426 36.377 1.00 96.38 439 MET A C 1
ATOM 3524 O O . MET A 1 439 ? -9.584 -13.484 36.062 1.00 96.38 439 MET A O 1
ATOM 3528 N N . ASP A 1 440 ? -8.946 -15.030 37.563 1.00 94.12 440 ASP A N 1
ATOM 3529 C CA . ASP A 1 440 ? -9.920 -14.656 38.589 1.00 94.12 440 ASP A CA 1
ATOM 3530 C C . ASP A 1 440 ? -9.623 -13.301 39.264 1.00 94.12 440 ASP A C 1
ATOM 3532 O O . ASP A 1 440 ? -10.503 -12.741 39.928 1.00 94.12 440 ASP A O 1
ATOM 3536 N N . GLU A 1 441 ? -8.442 -12.708 39.058 1.00 95.94 441 GLU A N 1
ATOM 3537 C CA . GLU A 1 441 ? -8.119 -11.361 39.554 1.00 95.94 441 GLU A CA 1
ATOM 3538 C C . GLU A 1 441 ? -8.745 -10.225 38.733 1.00 95.94 441 GLU A C 1
ATOM 3540 O O . GLU A 1 441 ? -8.728 -9.066 39.165 1.00 95.94 441 GLU A O 1
ATOM 3545 N N . TYR A 1 442 ? -9.275 -10.533 37.549 1.00 98.12 442 TYR A N 1
ATOM 3546 C CA . TYR A 1 442 ? -9.892 -9.555 36.659 1.00 98.12 442 TYR A CA 1
ATOM 3547 C C . TYR A 1 442 ? -11.393 -9.430 36.925 1.00 98.12 442 TYR A C 1
ATOM 3549 O O . TYR A 1 442 ? -12.048 -10.350 37.418 1.00 98.12 442 TYR A O 1
ATOM 3557 N N . ASP A 1 443 ? -11.959 -8.273 36.595 1.00 98.38 443 ASP A N 1
ATOM 3558 C CA . ASP A 1 443 ? -13.383 -7.995 36.784 1.00 98.38 443 ASP A CA 1
ATOM 3559 C C . ASP A 1 443 ? -14.203 -8.339 35.531 1.00 98.38 443 ASP A C 1
ATOM 3561 O O . ASP A 1 443 ? -15.393 -8.635 35.630 1.00 98.38 443 ASP A O 1
ATOM 3565 N N . LEU A 1 444 ? -13.567 -8.293 34.355 1.00 98.62 444 LEU A N 1
ATOM 3566 C CA . LEU A 1 444 ? -14.169 -8.535 33.045 1.00 98.62 444 LEU A CA 1
ATOM 3567 C C . LEU A 1 444 ? -13.172 -9.239 32.120 1.00 98.62 444 LEU A C 1
ATOM 3569 O O . LEU A 1 444 ? -11.997 -8.862 32.070 1.00 98.62 444 LEU A O 1
ATOM 3573 N N . ILE A 1 445 ? -13.665 -10.198 31.335 1.00 98.75 445 ILE A N 1
ATOM 3574 C CA . ILE A 1 445 ? -12.888 -10.878 30.296 1.00 98.75 445 ILE A CA 1
ATOM 3575 C C . ILE A 1 445 ? -13.455 -10.535 28.914 1.00 98.75 445 ILE A C 1
ATOM 3577 O O . ILE A 1 445 ? -14.663 -10.577 28.689 1.00 98.75 445 ILE A O 1
ATOM 3581 N N . VAL A 1 446 ? -12.580 -10.213 27.964 1.00 98.88 446 VAL A N 1
ATOM 3582 C CA . VAL A 1 446 ? -12.940 -9.964 26.564 1.00 98.88 446 VAL A CA 1
ATOM 3583 C C . VAL A 1 446 ? -12.395 -11.090 25.693 1.00 98.88 446 VAL A C 1
ATOM 3585 O O . VAL A 1 446 ? -11.183 -11.282 25.585 1.00 98.88 446 VAL A O 1
ATOM 3588 N N . ASP A 1 447 ? -13.301 -11.817 25.051 1.00 98.62 447 ASP A N 1
ATOM 3589 C CA . ASP A 1 447 ? -13.012 -12.814 24.030 1.00 98.62 447 ASP A CA 1
ATOM 3590 C C . ASP A 1 447 ? -12.787 -12.128 22.677 1.00 98.62 447 ASP A C 1
ATOM 3592 O O . ASP A 1 447 ? -13.727 -11.743 21.983 1.00 98.62 447 ASP A O 1
ATOM 3596 N N . ALA A 1 448 ? -11.515 -11.990 22.306 1.00 98.62 448 ALA A N 1
ATOM 3597 C CA . ALA A 1 448 ? -11.058 -11.530 21.000 1.00 98.62 448 ALA A CA 1
ATOM 3598 C C . ALA A 1 448 ? -10.220 -12.624 20.304 1.00 98.62 448 ALA A C 1
ATOM 3600 O O . ALA A 1 448 ? -9.242 -12.340 19.601 1.00 98.62 448 ALA A O 1
ATOM 3601 N N . LEU A 1 449 ? -10.556 -13.904 20.525 1.00 98.00 449 LEU A N 1
ATOM 3602 C CA . LEU A 1 449 ? -9.775 -15.025 19.994 1.00 98.00 449 LEU A CA 1
ATOM 3603 C C . LEU A 1 449 ? -10.071 -15.260 18.509 1.00 98.00 449 LEU A C 1
ATOM 3605 O O . LEU A 1 449 ? -9.174 -15.160 17.665 1.00 98.00 449 LEU A O 1
ATOM 3609 N N . PHE A 1 450 ? -11.329 -15.535 18.165 1.00 97.44 450 PHE A N 1
ATOM 3610 C CA . PHE A 1 450 ? -11.722 -15.950 16.821 1.00 97.44 450 PHE A CA 1
ATOM 3611 C C . PHE A 1 450 ? -12.980 -15.218 16.351 1.00 97.44 450 PHE A C 1
ATOM 3613 O O . PHE A 1 450 ? -14.014 -15.286 16.996 1.00 97.44 450 PHE A O 1
ATOM 3620 N N . GLY A 1 451 ? -12.877 -14.520 15.216 1.00 95.12 451 GLY A N 1
ATOM 3621 C CA . GLY A 1 451 ? -14.007 -13.826 14.583 1.00 95.12 451 GLY A CA 1
ATOM 3622 C C . GLY A 1 451 ? -14.601 -14.622 13.419 1.00 95.12 451 GLY A C 1
ATOM 3623 O O . GLY A 1 451 ? -14.269 -15.793 13.217 1.00 95.12 451 GLY A O 1
ATOM 3624 N N . PHE A 1 452 ? -15.408 -13.963 12.581 1.00 95.31 452 PHE A N 1
ATOM 3625 C CA . PHE A 1 452 ? -16.176 -14.606 11.506 1.00 95.31 452 PHE A CA 1
ATOM 3626 C C . PHE A 1 452 ? -15.351 -15.429 10.503 1.00 95.31 452 PHE A C 1
ATOM 3628 O O . PHE A 1 452 ? -15.906 -16.290 9.833 1.00 95.31 452 PHE A O 1
ATOM 3635 N N . SER A 1 453 ? -14.050 -15.170 10.340 1.00 93.00 453 SER A N 1
ATOM 3636 C CA . SER A 1 453 ? -13.199 -15.879 9.367 1.00 93.00 453 SER A CA 1
ATOM 3637 C C . SER A 1 453 ? -12.641 -17.213 9.876 1.00 93.00 453 SER A C 1
ATOM 3639 O O . SER A 1 453 ? -12.030 -17.958 9.105 1.00 93.00 453 SER A O 1
ATOM 3641 N N . PHE A 1 454 ? -12.826 -17.531 11.160 1.00 92.56 454 PHE A N 1
ATOM 3642 C CA . PHE A 1 454 ? -12.331 -18.770 11.747 1.00 92.56 454 PHE A CA 1
ATOM 3643 C C . PHE A 1 454 ? -13.123 -19.994 11.264 1.00 92.56 454 PHE A C 1
ATOM 3645 O O . PHE A 1 454 ? -14.329 -19.931 11.022 1.00 92.56 454 PHE A O 1
ATOM 3652 N N . ARG A 1 455 ? -12.427 -21.126 11.103 1.00 87.38 455 ARG A N 1
ATOM 3653 C CA . ARG A 1 455 ? -13.010 -22.402 10.672 1.00 87.38 455 ARG A CA 1
ATOM 3654 C C . ARG A 1 455 ? -12.449 -23.556 11.493 1.00 87.38 455 ARG A C 1
ATOM 3656 O O . ARG A 1 455 ? -11.237 -23.633 11.698 1.00 87.38 455 ARG A O 1
ATOM 3663 N N . GLY A 1 456 ? -13.330 -24.490 11.837 1.00 85.00 456 GLY A N 1
ATOM 3664 C CA . GLY A 1 456 ? -13.001 -25.687 12.607 1.00 85.00 456 GLY A CA 1
ATOM 3665 C C . GLY A 1 456 ? -13.007 -25.442 14.114 1.00 85.00 456 GLY A C 1
ATOM 3666 O O . GLY A 1 456 ? -13.539 -24.445 14.585 1.00 85.00 456 GLY A O 1
ATOM 3667 N N . GLU A 1 457 ? -12.404 -26.372 14.848 1.00 87.75 457 GLU A N 1
ATOM 3668 C CA . GLU A 1 457 ? -12.335 -26.351 16.310 1.00 87.75 457 GLU A CA 1
ATOM 3669 C C . GLU A 1 457 ? -11.139 -25.531 16.824 1.00 87.75 457 GLU A C 1
ATOM 3671 O O . GLU A 1 457 ? -10.045 -25.594 16.236 1.00 87.75 457 GLU A O 1
ATOM 3676 N N . PRO A 1 458 ? -11.288 -24.801 17.946 1.00 92.38 458 PRO A N 1
ATOM 3677 C CA . PRO A 1 458 ? -10.160 -24.248 18.685 1.00 92.38 458 PRO A CA 1
ATOM 3678 C C . PRO A 1 458 ? -9.124 -25.327 19.033 1.00 92.38 458 PRO A C 1
ATOM 3680 O O . PRO A 1 458 ? -9.456 -26.434 19.448 1.00 92.38 458 PRO A O 1
ATOM 3683 N N . ARG A 1 459 ? -7.838 -25.003 18.865 1.00 92.25 459 ARG A N 1
ATOM 3684 C CA . ARG A 1 459 ? -6.701 -25.891 19.173 1.00 92.25 459 ARG A CA 1
ATOM 3685 C C . ARG A 1 459 ? -5.779 -25.236 20.191 1.00 92.25 459 ARG A C 1
ATOM 3687 O O . ARG A 1 459 ? -5.764 -24.007 20.280 1.00 92.25 459 ARG A O 1
ATOM 3694 N N . LYS A 1 460 ? -4.927 -26.031 20.845 1.00 92.88 460 LYS A N 1
ATOM 3695 C CA . LYS A 1 460 ? -3.869 -25.535 21.741 1.00 92.88 460 LYS A CA 1
ATOM 3696 C C . LYS A 1 460 ? -3.096 -24.342 21.163 1.00 92.88 460 LYS A C 1
ATOM 3698 O O . LYS A 1 460 ? -2.696 -24.387 19.993 1.00 92.88 460 LYS A O 1
ATOM 3703 N N . PRO A 1 461 ? -2.857 -23.281 21.957 1.00 94.75 461 PRO A N 1
ATOM 3704 C CA . PRO A 1 461 ? -3.233 -23.111 23.374 1.00 94.75 461 PRO A CA 1
ATOM 3705 C C . PRO A 1 461 ? -4.641 -22.508 23.604 1.00 94.75 461 PRO A C 1
ATOM 3707 O O . PRO A 1 461 ? -4.971 -22.124 24.720 1.00 94.75 461 PRO A O 1
ATOM 3710 N N . PHE A 1 462 ? -5.460 -22.342 22.561 1.00 96.12 462 PHE A N 1
ATOM 3711 C CA . PHE A 1 462 ? -6.731 -21.609 22.649 1.00 96.12 462 PHE A CA 1
ATOM 3712 C C . PHE A 1 462 ? -7.894 -22.436 23.199 1.00 96.12 462 PHE A C 1
ATOM 3714 O O . PHE A 1 462 ? -8.819 -21.871 23.766 1.00 96.12 462 PHE A O 1
ATOM 3721 N N . ASP A 1 463 ? -7.854 -23.755 23.034 1.00 94.31 463 ASP A N 1
ATOM 3722 C CA . ASP A 1 463 ? -8.822 -24.686 23.621 1.00 94.31 463 ASP A CA 1
ATOM 3723 C C . ASP A 1 463 ? -8.818 -24.617 25.156 1.00 94.31 463 ASP A C 1
ATOM 3725 O O . ASP A 1 463 ? -9.870 -24.505 25.779 1.00 94.31 463 ASP A O 1
ATOM 3729 N N . GLU A 1 464 ? -7.635 -24.633 25.765 1.00 93.88 464 GLU A N 1
ATOM 3730 C CA . GLU A 1 464 ? -7.440 -24.489 27.207 1.00 93.88 464 GLU A CA 1
ATOM 3731 C C . GLU A 1 464 ? -7.887 -23.110 27.693 1.00 93.88 464 GLU A C 1
ATOM 3733 O O . GLU A 1 464 ? -8.657 -23.018 28.647 1.00 93.88 464 GLU A O 1
ATOM 3738 N N . LEU A 1 465 ? -7.504 -22.048 26.977 1.00 96.12 465 LEU A N 1
ATOM 3739 C CA . LEU A 1 465 ? -7.906 -20.686 27.317 1.00 96.12 465 LEU A CA 1
ATOM 3740 C C . LEU A 1 465 ? -9.433 -20.511 27.291 1.00 96.12 465 LEU A C 1
ATOM 3742 O O . LEU A 1 465 ? -9.986 -19.906 28.202 1.00 96.12 465 LEU A O 1
ATOM 3746 N N . ILE A 1 466 ? -10.126 -21.088 26.304 1.00 96.12 466 ILE A N 1
ATOM 3747 C CA . ILE A 1 466 ? -11.596 -21.065 26.239 1.00 96.12 466 ILE A CA 1
ATOM 3748 C C . ILE A 1 466 ? -12.217 -21.788 27.440 1.00 96.12 466 ILE A C 1
ATOM 3750 O O . ILE A 1 466 ? -13.151 -21.268 28.052 1.00 96.12 466 ILE A O 1
ATOM 3754 N N . ARG A 1 467 ? -11.691 -22.962 27.821 1.00 94.81 467 ARG A N 1
ATOM 3755 C CA . ARG A 1 467 ? -12.169 -23.685 29.013 1.00 94.81 467 ARG A CA 1
ATOM 3756 C C . ARG A 1 467 ? -11.965 -22.863 30.281 1.00 94.81 467 ARG A C 1
ATOM 3758 O O . ARG A 1 467 ? -12.882 -22.790 31.091 1.00 94.81 467 ARG A O 1
ATOM 3765 N N . MET A 1 468 ? -10.805 -22.222 30.424 1.00 95.25 468 MET A N 1
ATOM 3766 C CA . MET A 1 468 ? -10.508 -21.345 31.557 1.00 95.25 468 MET A CA 1
ATOM 3767 C C . MET A 1 468 ? -11.492 -20.179 31.633 1.00 95.25 468 MET A C 1
ATOM 3769 O O . MET A 1 468 ? -12.103 -19.970 32.678 1.00 95.25 468 MET A O 1
ATOM 3773 N N . MET A 1 469 ? -11.714 -19.486 30.512 1.00 96.56 469 MET A N 1
ATOM 3774 C CA . MET A 1 469 ? -12.664 -18.376 30.426 1.00 96.56 469 MET A CA 1
ATOM 3775 C C . MET A 1 469 ? -14.068 -18.812 30.853 1.00 96.56 469 MET A C 1
ATOM 3777 O O . MET A 1 469 ? -14.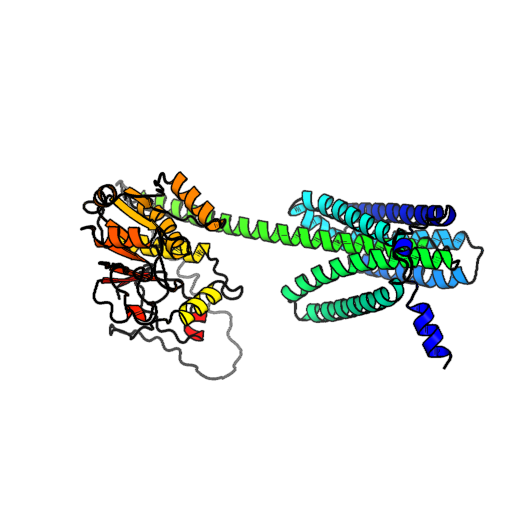641 -18.197 31.746 1.00 96.56 469 MET A O 1
ATOM 3781 N N . ASN A 1 470 ? -14.583 -19.916 30.306 1.00 95.06 470 ASN A N 1
ATOM 3782 C CA . ASN A 1 470 ? -15.901 -20.448 30.670 1.00 95.06 470 ASN A CA 1
ATOM 3783 C C . ASN A 1 470 ? -15.992 -20.944 32.121 1.00 95.06 470 ASN A C 1
ATOM 3785 O O . ASN A 1 470 ? -17.069 -20.921 32.710 1.00 95.06 470 ASN A O 1
ATOM 3789 N N . SER A 1 471 ? -14.887 -21.434 32.691 1.00 94.38 471 SER A N 1
ATOM 3790 C CA . SER A 1 471 ? -14.838 -21.854 34.096 1.00 94.38 471 SER A CA 1
ATOM 3791 C C . SER A 1 471 ? -14.735 -20.679 35.070 1.00 94.38 471 SER A C 1
ATOM 3793 O O . SER A 1 471 ? -15.069 -20.830 36.247 1.00 94.38 471 SER A O 1
ATOM 3795 N N . SER A 1 472 ? -14.296 -19.513 34.584 1.00 93.12 472 SER A N 1
ATOM 3796 C CA . SER A 1 472 ? -14.243 -18.294 35.381 1.00 93.12 472 SER A CA 1
ATOM 3797 C C . SER A 1 472 ? -15.657 -17.853 35.762 1.00 93.12 472 SER A C 1
ATOM 3799 O O . SER A 1 472 ? -16.617 -18.013 35.010 1.00 93.12 472 SER A O 1
ATOM 3801 N N . LYS A 1 473 ? -15.801 -17.245 36.940 1.00 90.44 473 LYS A N 1
ATOM 3802 C CA . LYS A 1 473 ? -17.083 -16.660 37.381 1.00 90.44 473 LYS A CA 1
ATOM 3803 C C . LYS A 1 473 ? -17.250 -15.209 36.920 1.00 90.44 473 LYS A C 1
ATOM 3805 O O . LYS A 1 473 ? -18.010 -14.452 37.525 1.00 90.44 473 LYS A O 1
ATOM 3810 N N . LYS A 1 474 ? -16.482 -14.791 35.911 1.00 95.75 474 LYS A N 1
ATOM 3811 C CA . LYS A 1 474 ? -16.408 -13.406 35.440 1.00 95.75 474 LYS A CA 1
ATOM 3812 C C . LYS A 1 474 ? -17.338 -13.203 34.246 1.00 95.75 474 LYS A C 1
ATOM 3814 O O . LYS A 1 474 ? -17.534 -14.133 33.467 1.00 95.75 474 LYS A O 1
ATOM 3819 N N . PRO A 1 475 ? -17.911 -12.002 34.068 1.00 97.62 475 PRO A N 1
ATOM 3820 C CA . PRO A 1 475 ? -18.606 -11.690 32.830 1.00 97.62 475 PRO A CA 1
ATOM 3821 C C . PRO A 1 475 ? -17.625 -11.759 31.655 1.00 97.62 475 PRO A C 1
ATOM 3823 O O . PRO A 1 475 ? -16.472 -11.328 31.761 1.00 97.62 475 PRO A O 1
ATOM 3826 N N . ILE A 1 476 ? -18.103 -12.292 30.532 1.00 98.50 476 ILE A N 1
ATOM 3827 C CA . ILE A 1 476 ? -17.340 -12.395 29.286 1.00 98.50 476 ILE A CA 1
ATOM 3828 C C . ILE A 1 476 ? -18.043 -11.576 28.204 1.00 98.50 476 ILE A C 1
ATOM 3830 O O . ILE A 1 476 ? -19.267 -11.639 28.059 1.00 98.50 476 ILE A O 1
ATOM 3834 N N . VAL A 1 477 ? -17.269 -10.826 27.424 1.00 98.69 477 VAL A N 1
ATOM 3835 C CA . VAL A 1 477 ? -17.729 -10.101 26.233 1.00 98.69 477 VAL A CA 1
ATOM 3836 C C . VAL A 1 477 ? -17.036 -10.684 25.011 1.00 98.69 477 VAL A C 1
ATOM 3838 O O . VAL A 1 477 ? -15.813 -10.626 24.936 1.00 98.69 477 VAL A O 1
ATOM 3841 N N . SER A 1 478 ? -17.791 -11.203 24.045 1.00 98.56 478 SER A N 1
ATOM 3842 C CA . SER A 1 478 ? -17.220 -11.701 22.789 1.00 98.56 478 SER A CA 1
ATOM 3843 C C . SER A 1 478 ? -17.226 -10.650 21.695 1.00 98.56 478 SER A C 1
ATOM 3845 O O . SER A 1 478 ? -18.210 -9.931 21.495 1.00 98.56 478 SER A O 1
ATOM 3847 N N . VAL A 1 479 ? -16.112 -10.585 20.974 1.00 98.62 479 VAL A N 1
ATOM 3848 C CA . VAL A 1 479 ? -15.934 -9.744 19.798 1.00 98.62 479 VAL A CA 1
ATOM 3849 C C . VAL A 1 479 ? -16.264 -10.544 18.547 1.00 98.62 479 VAL A C 1
ATOM 3851 O O . VAL A 1 479 ? -15.717 -11.614 18.293 1.00 98.62 479 VAL A O 1
ATOM 3854 N N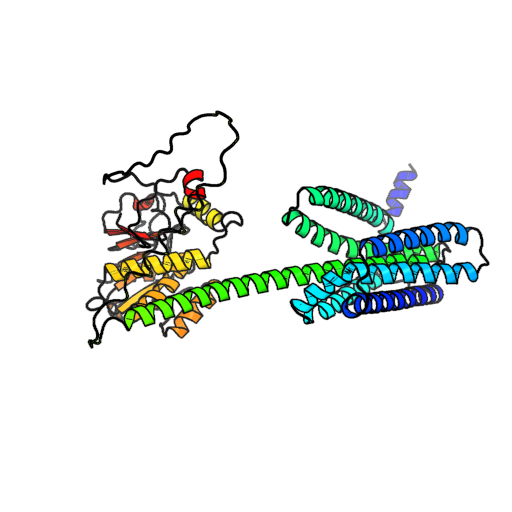 . ASP A 1 480 ? -17.123 -9.944 17.738 1.00 97.56 480 ASP A N 1
ATOM 3855 C CA . ASP A 1 480 ? -17.653 -10.398 16.467 1.00 97.56 480 ASP A CA 1
ATOM 3856 C C . ASP A 1 480 ? -18.660 -11.556 16.563 1.00 97.56 480 ASP A C 1
ATOM 3858 O O . ASP A 1 480 ? -19.854 -11.394 16.253 1.00 97.56 480 ASP A O 1
ATOM 3862 N N . VAL A 1 481 ? -18.166 -12.701 17.026 1.00 96.25 481 VAL A N 1
ATOM 3863 C CA . VAL A 1 481 ? -18.893 -13.941 17.324 1.00 96.25 481 VAL A CA 1
ATOM 3864 C C . VAL A 1 481 ? -18.227 -14.612 18.533 1.00 96.25 481 VAL A C 1
ATOM 3866 O O . VAL A 1 481 ? -17.007 -14.509 18.661 1.00 96.25 481 VAL A O 1
ATOM 3869 N N . PRO A 1 482 ? -18.959 -15.324 19.410 1.00 96.00 482 PRO A N 1
ATOM 3870 C CA . PRO A 1 482 ? -18.329 -16.039 20.513 1.00 96.00 482 PRO A CA 1
ATOM 3871 C C . PRO A 1 482 ? -17.401 -17.128 19.985 1.00 96.00 482 PRO A C 1
ATOM 3873 O O . PRO A 1 482 ? -17.819 -17.987 19.199 1.00 96.00 482 PRO A O 1
ATOM 3876 N N . SER A 1 483 ? -16.137 -17.093 20.402 1.00 96.50 483 SER A N 1
ATOM 3877 C CA . SER A 1 483 ? -15.113 -18.010 19.910 1.00 96.50 483 SER A CA 1
ATOM 3878 C C . SER A 1 483 ? -15.529 -19.466 20.113 1.00 96.50 483 SER A C 1
ATOM 3880 O O . SER A 1 483 ? -15.983 -19.843 21.189 1.00 96.50 483 SER A O 1
ATOM 3882 N N . GLY A 1 484 ? -15.382 -20.282 19.064 1.00 92.31 484 GLY A N 1
ATOM 3883 C CA . GLY A 1 484 ? -15.843 -21.678 19.035 1.00 92.31 484 GLY A CA 1
ATOM 3884 C C . GLY A 1 484 ? -17.292 -21.873 18.565 1.00 92.31 484 GLY A C 1
ATOM 3885 O O . GLY A 1 484 ? -17.725 -23.007 18.397 1.00 92.31 484 GLY A O 1
ATOM 3886 N N . THR A 1 485 ? -18.034 -20.796 18.290 1.00 91.88 485 THR A N 1
ATOM 3887 C CA . THR A 1 485 ? -19.370 -20.879 17.676 1.00 91.88 485 THR A CA 1
ATOM 3888 C C . THR A 1 485 ? -19.264 -20.972 16.155 1.00 91.88 485 THR A C 1
ATOM 3890 O O . THR A 1 485 ? -18.489 -20.249 15.522 1.00 91.88 485 THR A O 1
ATOM 3893 N N . ASN A 1 486 ? -20.079 -21.825 15.532 1.00 92.25 486 ASN A N 1
ATOM 3894 C CA . ASN A 1 486 ? -20.194 -21.865 14.081 1.00 92.25 486 ASN A CA 1
ATOM 3895 C C . ASN A 1 486 ? -20.857 -20.580 13.550 1.00 92.25 486 ASN A C 1
ATOM 3897 O O . ASN A 1 486 ? -21.991 -20.252 13.895 1.00 92.25 486 ASN A O 1
ATOM 3901 N N . VAL A 1 487 ? -20.150 -19.885 12.661 1.00 93.69 487 VAL A N 1
ATOM 3902 C CA . VAL A 1 487 ? -20.500 -18.541 12.178 1.00 93.69 487 VAL A CA 1
ATOM 3903 C C . VAL A 1 487 ? -21.838 -18.480 11.436 1.00 93.69 487 VAL A C 1
ATOM 3905 O O . VAL A 1 487 ? -22.522 -17.463 11.519 1.00 93.69 487 VAL A O 1
ATOM 3908 N N . ASP A 1 488 ? -22.225 -19.547 10.735 1.00 93.44 488 ASP A N 1
ATOM 3909 C CA . ASP A 1 488 ? -23.453 -19.580 9.931 1.00 93.44 488 ASP A CA 1
ATOM 3910 C C . ASP A 1 488 ? -24.640 -20.169 10.695 1.00 93.44 488 ASP A C 1
ATOM 3912 O O . ASP A 1 488 ? -25.757 -19.671 10.604 1.00 93.44 488 ASP A O 1
ATOM 3916 N N . THR A 1 489 ? -24.408 -21.243 11.449 1.00 90.19 489 THR A N 1
ATOM 3917 C CA . THR A 1 489 ? -25.489 -22.002 12.101 1.00 90.19 489 THR A CA 1
ATOM 3918 C C . THR A 1 489 ? -25.754 -21.563 13.536 1.00 90.19 489 THR A C 1
ATOM 3920 O O . THR A 1 489 ? -26.828 -21.842 14.065 1.00 90.19 489 THR A O 1
ATOM 3923 N N . GLY A 1 490 ? -24.786 -20.908 14.185 1.00 87.69 490 GLY A N 1
ATOM 3924 C CA . GLY A 1 490 ? -24.855 -20.567 15.607 1.00 87.69 490 GLY A CA 1
ATOM 3925 C C . GLY A 1 490 ? -24.707 -21.776 16.528 1.00 87.69 490 GLY A C 1
ATOM 3926 O O . GLY A 1 490 ? -24.853 -21.644 17.738 1.00 87.69 490 GLY A O 1
ATOM 3927 N N . LEU A 1 491 ? -24.442 -22.960 15.964 1.00 84.19 491 LEU A N 1
ATOM 3928 C CA . LEU A 1 491 ? -24.206 -24.170 16.733 1.00 84.19 491 LEU A CA 1
ATOM 3929 C C . LEU A 1 491 ? -22.818 -24.115 17.366 1.00 84.19 491 LEU A C 1
ATOM 3931 O O . LEU A 1 491 ? -21.829 -23.782 16.709 1.00 84.19 491 LEU A O 1
ATOM 3935 N N . SER A 1 492 ? -22.766 -24.495 18.633 1.00 75.62 492 SER A N 1
ATOM 3936 C CA . SER A 1 492 ? -21.534 -24.743 19.365 1.00 75.62 492 SER A CA 1
ATOM 3937 C C . SER A 1 492 ? -21.221 -26.232 19.344 1.00 75.62 492 SER A C 1
ATOM 3939 O O . SER A 1 492 ? -22.112 -27.061 19.526 1.00 75.62 492 SER A O 1
ATOM 3941 N N . THR A 1 493 ? -19.959 -26.580 19.152 1.00 58.25 493 THR A N 1
ATOM 3942 C CA . THR A 1 493 ? -19.431 -27.898 19.508 1.00 58.25 493 THR A CA 1
ATOM 3943 C C . THR A 1 493 ? -19.139 -27.929 21.013 1.00 58.25 493 THR A C 1
ATOM 3945 O O . THR A 1 493 ? -18.764 -26.916 21.607 1.00 58.25 493 THR A O 1
ATOM 3948 N N . ASP A 1 494 ? -19.396 -29.067 21.666 1.00 66.94 494 ASP A N 1
ATOM 3949 C CA . ASP A 1 494 ? -19.355 -29.194 23.130 1.00 66.94 494 ASP A CA 1
ATOM 3950 C C . ASP A 1 494 ? -18.090 -28.598 23.782 1.00 66.94 494 ASP A C 1
ATOM 3952 O O . ASP A 1 494 ? -16.964 -28.771 23.316 1.00 66.94 494 ASP A O 1
ATOM 3956 N N . SER A 1 495 ? -18.268 -27.961 24.946 1.00 66.69 495 SER A N 1
ATOM 3957 C CA . SER A 1 495 ? -17.248 -27.422 25.875 1.00 66.69 495 SER A CA 1
ATOM 3958 C C . SER A 1 495 ? -16.210 -26.413 25.339 1.00 66.69 495 SER A C 1
ATOM 3960 O O . SER A 1 495 ? -15.464 -25.857 26.147 1.00 66.69 495 SER A O 1
ATOM 3962 N N . LEU A 1 496 ? -16.142 -26.167 24.026 1.00 86.12 496 LEU A N 1
ATOM 3963 C CA . LEU A 1 496 ? -15.131 -25.319 23.373 1.00 86.12 496 LEU A CA 1
ATOM 3964 C C . LEU A 1 496 ? -15.706 -24.064 22.699 1.00 86.12 496 LEU A C 1
ATOM 3966 O O . LEU A 1 496 ? -14.984 -23.375 21.979 1.00 86.12 496 LEU A O 1
ATOM 3970 N N . SER A 1 497 ? -16.964 -23.723 22.975 1.00 91.56 497 SER A N 1
ATOM 3971 C CA . SER A 1 497 ? -17.534 -22.412 22.657 1.00 91.56 497 SER A CA 1
ATOM 3972 C C . SER A 1 497 ? -17.570 -21.510 23.885 1.00 91.56 497 SER A C 1
ATOM 3974 O O . SER A 1 497 ? -17.961 -21.965 24.961 1.00 91.56 497 SER A O 1
ATOM 3976 N N . ILE A 1 498 ? -17.242 -20.233 23.727 1.00 94.75 498 ILE A N 1
ATOM 3977 C CA . ILE A 1 498 ? -17.387 -19.231 24.785 1.00 94.75 498 ILE A CA 1
ATOM 3978 C C . ILE A 1 498 ? -18.867 -18.975 25.098 1.00 94.75 498 ILE A C 1
ATOM 3980 O O . ILE A 1 498 ? -19.652 -18.683 24.196 1.00 94.75 498 ILE A O 1
ATOM 3984 N N . ASP A 1 499 ? -19.229 -19.028 26.383 1.00 92.31 499 ASP A N 1
ATOM 3985 C CA . ASP A 1 499 ? -20.524 -18.556 26.878 1.00 92.31 499 ASP A CA 1
ATOM 3986 C C . ASP A 1 499 ? -20.399 -17.121 27.416 1.00 92.31 499 ASP A C 1
ATOM 3988 O O . ASP A 1 499 ? -20.056 -16.894 28.574 1.00 92.31 499 ASP A O 1
ATOM 3992 N N . CYS A 1 500 ? -20.660 -16.125 26.568 1.00 94.69 500 CYS A N 1
ATOM 3993 C CA . CYS A 1 500 ? -20.510 -14.712 26.927 1.00 94.69 500 CYS A CA 1
ATOM 3994 C C . CYS A 1 500 ? -21.816 -14.059 27.392 1.00 94.69 500 CYS A C 1
ATOM 3996 O O . CYS A 1 500 ? -22.905 -14.524 27.074 1.00 94.69 500 CYS A O 1
ATOM 3998 N N . GLU A 1 501 ? -21.732 -12.983 28.179 1.00 95.81 501 GLU A N 1
ATOM 3999 C CA . GLU A 1 501 ? -22.886 -12.161 28.579 1.00 95.81 501 GLU A CA 1
ATOM 4000 C C . GLU A 1 501 ? -23.297 -11.209 27.449 1.00 95.81 501 GLU A C 1
ATOM 4002 O O . GLU A 1 501 ? -24.486 -10.985 27.204 1.00 95.81 501 GLU A O 1
ATOM 4007 N N . ILE A 1 502 ? -22.305 -10.667 26.740 1.00 98.06 502 ILE A N 1
ATOM 4008 C CA . ILE A 1 502 ? -22.500 -9.724 25.641 1.00 98.06 502 ILE A CA 1
ATOM 4009 C C . ILE A 1 502 ? -21.742 -10.215 24.416 1.00 98.06 502 ILE A C 1
ATOM 4011 O O . ILE A 1 502 ? -20.556 -10.524 24.507 1.00 98.06 502 ILE A O 1
ATOM 4015 N N . ASN A 1 503 ? -22.406 -10.211 23.262 1.00 98.19 503 ASN A N 1
ATOM 4016 C CA . ASN A 1 503 ? -21.728 -10.331 21.976 1.00 98.19 503 ASN A CA 1
ATOM 4017 C C . ASN A 1 503 ? -21.721 -8.977 21.258 1.00 98.19 503 ASN A C 1
ATOM 4019 O O . ASN A 1 503 ? -22.750 -8.302 21.184 1.00 98.19 503 ASN A O 1
ATOM 4023 N N . ILE A 1 504 ? -20.577 -8.593 20.700 1.00 98.56 504 ILE A N 1
ATOM 4024 C CA . ILE A 1 504 ? -20.401 -7.376 19.907 1.00 98.56 504 ILE A CA 1
ATOM 4025 C C . ILE A 1 504 ? -20.121 -7.789 18.469 1.00 98.56 504 ILE A C 1
ATOM 4027 O O . ILE A 1 504 ? -18.975 -8.026 18.110 1.00 98.56 504 ILE A O 1
ATOM 4031 N N . SER A 1 505 ? -21.140 -7.861 17.617 1.00 98.12 505 SER A N 1
ATOM 4032 C CA . SER A 1 505 ? -20.905 -8.088 16.191 1.00 98.12 505 SER A CA 1
ATOM 4033 C C . SER A 1 505 ? -20.241 -6.874 15.548 1.00 98.12 505 SER A C 1
ATOM 4035 O O . SER A 1 505 ? -20.570 -5.738 15.881 1.00 98.12 505 SER A O 1
ATOM 4037 N N . LEU A 1 506 ? -19.329 -7.107 14.605 1.00 97.81 506 LEU A N 1
ATOM 4038 C CA . LEU A 1 506 ? -18.701 -6.054 13.808 1.00 97.81 506 LEU A CA 1
ATOM 4039 C C . LEU A 1 506 ? -19.274 -6.033 12.389 1.00 97.81 506 LEU A C 1
ATOM 4041 O O . LEU A 1 506 ? -19.607 -7.089 11.846 1.00 97.81 506 LEU A O 1
ATOM 4045 N N . MET A 1 507 ? -19.357 -4.839 11.790 1.00 94.44 507 MET A N 1
ATOM 4046 C CA . MET A 1 507 ? -19.903 -4.566 10.450 1.00 94.44 507 MET A CA 1
ATOM 4047 C C . MET A 1 507 ? -21.409 -4.857 10.342 1.00 94.44 507 MET A C 1
ATOM 4049 O O . MET A 1 507 ? -22.216 -3.934 10.278 1.00 94.44 507 MET A O 1
ATOM 4053 N N . LEU A 1 508 ? -21.787 -6.133 10.378 1.00 96.12 508 LEU A N 1
ATOM 4054 C CA . LEU A 1 508 ? -23.156 -6.635 10.496 1.00 96.12 508 LEU A CA 1
ATOM 4055 C C . LEU A 1 508 ? -23.149 -7.943 11.308 1.00 96.12 508 LEU A C 1
ATOM 4057 O O . LEU A 1 508 ? -22.131 -8.645 11.341 1.00 96.12 508 LEU A O 1
ATOM 4061 N N . PRO A 1 509 ? -24.258 -8.316 11.964 1.00 96.56 509 PRO A N 1
ATOM 4062 C CA . PRO A 1 509 ? -24.374 -9.608 12.636 1.00 96.56 509 PRO A CA 1
ATOM 4063 C C . PRO A 1 509 ? -24.142 -10.782 11.682 1.00 96.56 509 PRO A C 1
ATOM 4065 O O . PRO A 1 509 ? -24.540 -10.731 10.521 1.00 96.56 509 PRO A O 1
ATOM 4068 N N . LYS A 1 510 ? -23.499 -11.849 12.164 1.00 96.88 510 LYS A N 1
ATOM 4069 C CA . LYS A 1 510 ? -23.335 -13.097 11.394 1.00 96.88 510 LYS A CA 1
ATOM 4070 C C . LYS A 1 510 ? -24.552 -13.995 11.583 1.00 96.88 510 LYS A C 1
ATOM 4072 O O . LYS A 1 510 ? -25.163 -13.930 12.644 1.00 96.88 510 LYS A O 1
ATOM 4077 N N . GLU A 1 511 ? -24.895 -14.825 10.598 1.00 96.00 511 GLU A N 1
ATOM 4078 C CA . GLU A 1 511 ? -26.101 -15.678 10.618 1.00 96.00 511 GLU A CA 1
ATOM 4079 C C . GLU A 1 511 ? -26.239 -16.515 11.896 1.00 96.00 511 GLU A C 1
ATOM 4081 O O . GLU A 1 511 ? -27.322 -16.573 12.480 1.00 96.00 511 GLU A O 1
ATOM 4086 N N . GLY A 1 512 ? -25.136 -17.040 12.432 1.00 92.81 512 GLY A N 1
ATOM 4087 C CA . GLY A 1 512 ? -25.139 -17.785 13.690 1.00 92.81 512 GLY A CA 1
ATOM 4088 C C . GLY A 1 512 ? -25.583 -16.978 14.916 1.00 92.81 512 GLY A C 1
ATOM 4089 O O . GLY A 1 512 ? -25.994 -17.550 15.920 1.00 92.81 512 GLY A O 1
ATOM 4090 N N . MET A 1 513 ? -25.587 -15.647 14.830 1.00 94.94 513 MET A N 1
ATOM 4091 C CA . MET A 1 513 ? -26.056 -14.751 15.890 1.00 94.94 513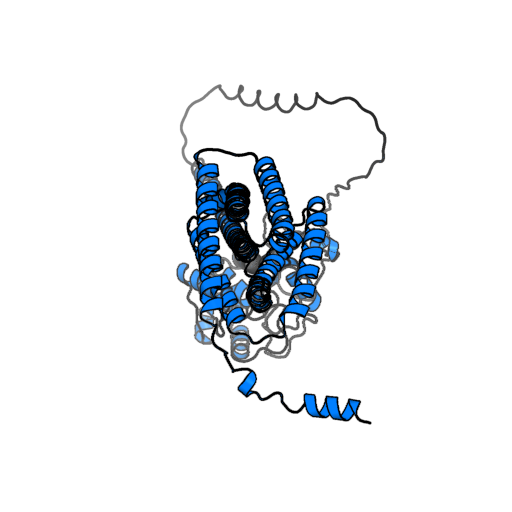 MET A CA 1
ATOM 4092 C C . MET A 1 513 ? -27.554 -14.428 15.794 1.00 94.94 513 MET A C 1
ATOM 4094 O O . MET A 1 513 ? -28.069 -13.690 16.631 1.00 94.94 513 MET A O 1
ATOM 4098 N N . ARG A 1 514 ? -28.280 -14.948 14.794 1.00 92.56 514 ARG A N 1
ATOM 4099 C CA . ARG A 1 514 ? -29.699 -14.619 14.554 1.00 92.56 514 ARG A CA 1
ATOM 4100 C C . ARG A 1 514 ? -30.611 -14.909 15.744 1.00 92.56 514 ARG A C 1
ATOM 4102 O O . ARG A 1 514 ? -31.560 -14.168 15.973 1.00 92.56 514 ARG A O 1
ATOM 4109 N N . ASN A 1 515 ? -30.305 -15.960 16.499 1.00 88.00 515 ASN A N 1
ATOM 4110 C CA . ASN A 1 515 ? -31.073 -16.384 17.671 1.00 88.00 515 ASN A CA 1
ATOM 4111 C C . ASN A 1 515 ? -30.330 -16.120 18.990 1.00 88.00 515 ASN A C 1
ATOM 4113 O O . ASN A 1 515 ? -30.606 -16.781 19.994 1.00 88.00 515 ASN A O 1
ATOM 4117 N N . TYR A 1 516 ? -29.365 -15.197 18.995 1.00 90.81 516 TYR A N 1
ATOM 4118 C CA . TYR A 1 516 ? -28.624 -14.859 20.203 1.00 90.81 516 TYR A CA 1
ATOM 4119 C C . TYR A 1 516 ? -29.551 -14.203 21.233 1.00 90.81 516 TYR A C 1
ATOM 4121 O O . TYR A 1 516 ? -30.239 -13.233 20.932 1.00 90.81 516 TYR A O 1
ATOM 4129 N N . LYS A 1 517 ? -29.610 -14.769 22.444 1.00 90.44 517 LYS A N 1
ATOM 4130 C CA . LYS A 1 517 ? -30.625 -14.407 23.454 1.00 90.44 517 LYS A CA 1
ATOM 4131 C C . LYS A 1 517 ? -30.150 -13.397 24.494 1.00 90.44 517 LYS A C 1
ATOM 4133 O O . LYS A 1 517 ? -30.974 -12.844 25.219 1.00 90.44 517 LYS A O 1
ATOM 4138 N N . LYS A 1 518 ? -28.837 -13.217 24.628 1.00 94.88 518 LYS A N 1
ATOM 4139 C CA . LYS A 1 518 ? -28.242 -12.294 25.601 1.00 94.88 518 LYS A CA 1
ATOM 4140 C C . LYS A 1 518 ? -28.040 -10.918 24.955 1.00 94.88 518 LYS A C 1
ATOM 4142 O O . LYS A 1 518 ? -28.465 -10.696 23.824 1.00 94.88 518 LYS A O 1
ATOM 4147 N N . LYS A 1 519 ? -27.413 -9.972 25.660 1.00 97.06 519 LYS A N 1
ATOM 4148 C CA . LYS A 1 519 ? -27.206 -8.614 25.132 1.00 97.06 519 LYS A CA 1
ATOM 4149 C C . LYS A 1 519 ? -26.363 -8.657 23.855 1.00 97.06 519 LYS A C 1
ATOM 4151 O O . LYS A 1 519 ? -25.264 -9.212 23.849 1.00 97.06 519 LYS A O 1
ATOM 4156 N N . HIS A 1 520 ? -26.858 -8.037 22.790 1.00 97.50 520 HIS A N 1
ATOM 4157 C CA . HIS A 1 520 ? -26.193 -8.013 21.491 1.00 97.50 520 HIS A CA 1
ATOM 4158 C C . HIS A 1 520 ? -26.005 -6.574 21.034 1.00 97.50 520 HIS A C 1
ATOM 4160 O O . HIS A 1 520 ? -26.934 -5.771 21.038 1.00 97.50 520 HIS A O 1
ATOM 4166 N N . TYR A 1 521 ? -24.780 -6.251 20.651 1.00 98.06 521 TYR A N 1
ATOM 4167 C CA . TYR A 1 521 ? -24.423 -4.970 20.070 1.00 98.06 521 TYR A CA 1
ATOM 4168 C C . TYR A 1 521 ? -23.899 -5.149 18.651 1.00 98.06 521 TYR A C 1
ATOM 4170 O O . TYR A 1 521 ? -23.272 -6.160 18.328 1.00 98.06 521 TYR A O 1
ATOM 4178 N N . LEU A 1 522 ? -24.106 -4.127 17.826 1.00 97.94 522 LEU A N 1
ATOM 4179 C CA . LEU A 1 522 ? -23.407 -3.939 16.565 1.00 97.94 522 LEU A CA 1
ATOM 4180 C C . LEU A 1 522 ? -22.434 -2.769 16.694 1.00 97.94 522 LEU A C 1
ATOM 4182 O O . LEU A 1 522 ? -22.855 -1.649 16.974 1.00 97.94 522 LEU A O 1
ATOM 4186 N N . GLY A 1 523 ? -21.151 -3.024 16.460 1.00 96.69 523 GLY A N 1
ATOM 4187 C CA . GLY A 1 523 ? -20.102 -2.017 16.323 1.00 96.69 523 GLY A CA 1
ATOM 4188 C C . GLY A 1 523 ? -19.564 -1.941 14.893 1.00 96.69 523 GLY A C 1
ATOM 4189 O O . GLY A 1 523 ? -19.851 -2.791 14.050 1.00 96.69 523 GLY A O 1
ATOM 4190 N N . GLY A 1 524 ? -18.746 -0.926 14.615 1.00 93.06 524 GLY A N 1
ATOM 4191 C CA . GLY A 1 524 ? -18.116 -0.770 13.304 1.00 93.06 524 GLY A CA 1
ATOM 4192 C C . GLY A 1 524 ? -19.008 -0.056 12.289 1.00 93.06 524 GLY A C 1
ATOM 4193 O O . GLY A 1 524 ? -19.388 -0.604 11.255 1.00 93.06 524 GLY A O 1
ATOM 4194 N N . ARG A 1 525 ? -19.338 1.204 12.585 1.00 94.31 525 ARG A N 1
ATOM 4195 C CA . ARG A 1 525 ? -20.127 2.085 11.713 1.00 94.31 525 ARG A CA 1
ATOM 4196 C C . ARG A 1 525 ? -19.298 2.617 10.534 1.00 94.31 525 ARG A C 1
ATOM 4198 O O . ARG A 1 525 ? -18.907 3.782 10.521 1.00 94.31 525 ARG A O 1
ATOM 4205 N N . PHE A 1 526 ? -19.009 1.758 9.560 1.00 94.56 526 PHE A N 1
ATOM 4206 C CA . PHE A 1 526 ? -18.148 2.098 8.415 1.00 94.56 526 PHE A CA 1
ATOM 4207 C C . PHE A 1 526 ? -18.566 1.460 7.081 1.00 94.56 526 PHE A C 1
ATOM 4209 O O . PHE A 1 526 ? -17.780 1.442 6.140 1.00 94.56 526 PHE A O 1
ATOM 4216 N N . ILE A 1 527 ? -19.793 0.940 6.964 1.00 95.31 527 ILE A N 1
ATOM 4217 C CA . ILE A 1 527 ? -20.302 0.427 5.683 1.00 95.31 527 ILE A CA 1
ATOM 4218 C C . ILE A 1 527 ? -20.761 1.617 4.820 1.00 95.31 527 ILE A C 1
ATOM 4220 O O . ILE A 1 527 ? -21.690 2.318 5.227 1.00 95.31 527 ILE A O 1
ATOM 4224 N N . PRO A 1 528 ? -20.152 1.864 3.645 1.00 95.50 528 PRO A N 1
ATOM 4225 C CA . PRO A 1 528 ? -20.559 2.954 2.767 1.00 95.50 528 PRO A CA 1
ATOM 4226 C C . PRO A 1 528 ? -21.836 2.608 1.988 1.00 95.50 528 PRO A C 1
ATOM 4228 O O . PRO A 1 528 ? -22.087 1.444 1.667 1.00 95.50 528 PRO A O 1
ATOM 4231 N N . ASP A 1 529 ? -22.600 3.633 1.595 1.00 94.38 529 ASP A N 1
ATOM 4232 C CA . ASP A 1 529 ? -23.860 3.480 0.849 1.00 94.38 529 ASP A CA 1
ATOM 4233 C C . ASP A 1 529 ? -23.699 2.677 -0.451 1.00 94.38 529 ASP A C 1
ATOM 4235 O O . ASP A 1 529 ? -24.610 1.955 -0.850 1.00 94.38 529 ASP A O 1
ATOM 4239 N N . SER A 1 530 ? -22.533 2.749 -1.101 1.00 94.88 530 SER A N 1
ATOM 4240 C CA . SER A 1 530 ? -22.227 1.957 -2.299 1.00 94.88 530 SER A CA 1
ATOM 4241 C C . SER A 1 530 ? -22.301 0.450 -2.036 1.00 94.88 530 SER A C 1
ATOM 4243 O O . SER A 1 530 ? -22.877 -0.283 -2.839 1.00 94.88 530 SER A O 1
ATOM 4245 N N . ILE A 1 531 ? -21.783 -0.012 -0.895 1.00 96.69 531 ILE A N 1
ATOM 4246 C CA . ILE A 1 531 ? -21.848 -1.415 -0.468 1.00 96.69 531 ILE A CA 1
ATOM 4247 C C . ILE A 1 531 ? -23.274 -1.774 -0.056 1.00 96.69 531 ILE A C 1
ATOM 4249 O O . ILE A 1 531 ? -23.779 -2.822 -0.458 1.00 96.69 531 ILE A O 1
ATOM 4253 N N . VAL A 1 532 ? -23.955 -0.882 0.671 1.00 95.19 532 VAL A N 1
ATOM 4254 C CA . VAL A 1 532 ? -25.363 -1.072 1.056 1.00 95.19 532 VAL A CA 1
ATOM 4255 C C . VAL A 1 532 ? -26.239 -1.291 -0.175 1.00 95.19 532 VAL A C 1
ATOM 4257 O O . VAL A 1 532 ? -26.992 -2.260 -0.225 1.00 95.19 532 VAL A O 1
ATOM 4260 N N . MET A 1 533 ? -26.106 -0.442 -1.197 1.00 94.88 533 MET A N 1
ATOM 4261 C CA . MET A 1 533 ? -26.872 -0.551 -2.439 1.00 94.88 533 MET A CA 1
ATOM 4262 C C . MET A 1 533 ? -26.492 -1.795 -3.245 1.00 94.88 533 MET A C 1
ATOM 4264 O O . MET A 1 533 ? -27.378 -2.486 -3.743 1.00 94.88 533 MET A O 1
ATOM 4268 N N . LYS A 1 534 ? -25.194 -2.105 -3.362 1.00 95.31 534 LYS A N 1
ATOM 4269 C CA . LYS A 1 534 ? -24.704 -3.244 -4.152 1.00 95.31 534 LYS A CA 1
ATOM 4270 C C . LYS A 1 534 ? -25.209 -4.584 -3.623 1.00 95.31 534 LYS A C 1
ATOM 4272 O O . LYS A 1 534 ? -25.617 -5.437 -4.406 1.00 95.31 534 LYS A O 1
ATOM 4277 N N . TYR A 1 535 ? -25.178 -4.760 -2.306 1.00 94.31 535 TYR A N 1
ATOM 4278 C CA . TYR A 1 535 ? -25.592 -5.996 -1.641 1.00 94.31 535 TYR A CA 1
ATOM 4279 C C . TYR A 1 535 ? -27.041 -5.948 -1.136 1.00 94.31 535 TYR A C 1
ATOM 4281 O O . TYR A 1 535 ? -27.508 -6.920 -0.549 1.00 94.31 535 TYR A O 1
ATOM 4289 N N . ASN A 1 536 ? -27.755 -4.842 -1.382 1.00 94.38 536 ASN A N 1
ATOM 4290 C CA . ASN A 1 536 ? -29.116 -4.589 -0.905 1.00 94.38 536 ASN A CA 1
ATOM 4291 C C . ASN A 1 536 ? -29.270 -4.823 0.613 1.00 94.38 536 ASN A C 1
ATOM 4293 O O . ASN A 1 536 ? -30.231 -5.449 1.059 1.00 94.38 536 ASN A O 1
ATOM 4297 N N . LEU A 1 537 ? -28.290 -4.342 1.387 1.00 94.50 537 LEU A N 1
ATOM 4298 C CA . LEU A 1 537 ? -28.193 -4.592 2.825 1.00 94.50 537 LEU A CA 1
ATOM 4299 C C . LEU A 1 537 ? -29.164 -3.719 3.617 1.00 94.50 537 LEU A C 1
ATOM 4301 O O . LEU A 1 537 ? -29.295 -2.517 3.384 1.00 94.50 537 LEU A O 1
ATOM 4305 N N . LYS A 1 538 ? -29.769 -4.306 4.643 1.00 94.06 538 LYS A N 1
ATOM 4306 C CA . LYS A 1 538 ? -30.567 -3.610 5.652 1.00 94.06 538 LYS A CA 1
ATOM 4307 C C . LYS A 1 538 ? -29.744 -3.425 6.914 1.00 94.06 538 LYS A C 1
ATOM 4309 O O . LYS A 1 538 ? -29.589 -4.350 7.710 1.00 94.06 538 LYS A O 1
ATOM 4314 N N . LEU A 1 539 ? -29.230 -2.211 7.087 1.00 92.00 539 LEU A N 1
ATOM 4315 C CA . LEU A 1 539 ? -28.464 -1.822 8.267 1.00 92.00 539 LEU A CA 1
ATOM 4316 C C . LEU A 1 539 ? -29.391 -1.334 9.393 1.00 92.00 539 LEU A C 1
ATOM 4318 O O . LEU A 1 539 ? -30.410 -0.699 9.105 1.00 92.00 539 LEU A O 1
ATOM 4322 N N . PRO A 1 540 ? -29.043 -1.561 10.672 1.00 91.25 540 PRO A N 1
ATOM 4323 C CA . PRO A 1 540 ? -29.718 -0.895 11.777 1.00 91.25 540 PRO A CA 1
ATOM 4324 C C . PRO A 1 540 ? -29.335 0.592 11.837 1.00 91.25 540 PRO A C 1
ATOM 4326 O O . PRO A 1 540 ? -28.291 1.020 11.337 1.00 91.25 540 PRO A O 1
ATOM 4329 N N . SER A 1 541 ? -30.175 1.397 12.484 1.00 88.25 541 SER A N 1
ATOM 4330 C CA . SER A 1 541 ? -29.887 2.812 12.710 1.00 88.25 541 SER A CA 1
ATOM 4331 C C . SER A 1 541 ? -28.885 2.999 13.849 1.00 88.25 541 SER A C 1
ATOM 4333 O O . SER A 1 541 ? -29.090 2.494 14.954 1.00 88.25 541 SER A O 1
ATOM 4335 N N . PHE A 1 542 ? -27.844 3.788 13.597 1.00 91.38 542 PHE A N 1
ATOM 4336 C CA . PHE A 1 542 ? -26.943 4.299 14.628 1.00 91.38 542 PHE A CA 1
ATOM 4337 C C . PHE A 1 542 ? -27.426 5.679 15.080 1.00 91.38 542 PHE A C 1
ATOM 4339 O O . PHE A 1 542 ? -27.706 6.544 14.246 1.00 91.38 542 PHE A O 1
ATOM 4346 N N . GLU A 1 543 ? -27.515 5.899 16.389 1.00 89.12 543 GLU A N 1
ATOM 4347 C CA . GLU A 1 543 ? -27.938 7.186 16.942 1.00 89.12 543 GLU A CA 1
ATOM 4348 C C . GLU A 1 543 ? -26.794 8.208 16.900 1.00 89.12 543 GLU A C 1
ATOM 4350 O O . GLU A 1 543 ? -25.676 7.919 17.324 1.00 89.12 543 GLU A O 1
ATOM 4355 N N . GLY A 1 544 ? -27.072 9.413 16.389 1.00 91.31 544 GLY A N 1
ATOM 4356 C CA . GLY A 1 544 ? -26.134 10.540 16.411 1.00 91.31 544 GLY A CA 1
ATOM 4357 C C . GLY A 1 544 ? -24.756 10.202 15.836 1.00 91.31 544 GLY A C 1
ATOM 4358 O O . GLY A 1 544 ? -24.639 9.743 14.696 1.00 91.31 544 GLY A O 1
ATOM 4359 N N . ASP A 1 545 ? -23.721 10.430 16.639 1.00 90.06 545 ASP A N 1
ATOM 4360 C CA . ASP A 1 545 ? -22.308 10.145 16.382 1.00 90.06 545 ASP A CA 1
ATOM 4361 C C . ASP A 1 545 ? -21.837 8.797 16.961 1.00 90.06 545 ASP A C 1
ATOM 4363 O O . ASP A 1 545 ? -20.652 8.474 16.877 1.00 90.06 545 ASP A O 1
ATOM 4367 N N . SER A 1 546 ? -22.752 7.978 17.493 1.00 93.50 546 SER A N 1
ATOM 4368 C CA . SER A 1 546 ? -22.408 6.674 18.058 1.00 93.50 546 SER A CA 1
ATOM 4369 C C . SER A 1 546 ? -21.759 5.764 17.015 1.00 93.50 546 SER A C 1
ATOM 4371 O O . SER A 1 546 ? -22.213 5.663 15.867 1.00 93.50 546 SER A O 1
ATOM 4373 N N . SER A 1 547 ? -20.711 5.058 17.443 1.00 93.25 547 SER A N 1
ATOM 4374 C CA . SER A 1 547 ? -20.021 4.028 16.661 1.00 93.25 547 SER A CA 1
ATOM 4375 C C . SER A 1 547 ? -20.645 2.635 16.814 1.00 93.25 547 SER A C 1
ATOM 4377 O O . SER A 1 547 ? -20.186 1.684 16.181 1.00 93.25 547 SER A O 1
ATOM 4379 N N . TYR A 1 548 ? -21.684 2.509 17.646 1.00 96.50 548 TYR A N 1
ATOM 4380 C CA . TYR A 1 548 ? -22.384 1.260 17.932 1.00 96.50 548 TYR A CA 1
ATOM 4381 C C . TYR A 1 548 ? -23.899 1.456 18.101 1.00 96.50 548 TYR A C 1
ATOM 4383 O O . TYR A 1 548 ? -24.382 2.568 18.325 1.00 96.50 548 TYR A O 1
ATOM 4391 N N . THR A 1 549 ? -24.651 0.364 18.021 1.00 96.38 549 THR A N 1
ATOM 4392 C CA . THR A 1 549 ? -26.081 0.306 18.352 1.00 96.38 549 THR A CA 1
ATOM 4393 C C . THR A 1 549 ? -26.405 -1.018 19.044 1.00 96.38 549 THR A C 1
ATOM 4395 O O . THR A 1 549 ? -25.708 -2.011 18.830 1.00 96.38 549 THR A O 1
ATOM 4398 N N . GLN A 1 550 ? -27.407 -1.026 19.919 1.00 95.31 550 GLN A N 1
ATOM 4399 C CA . GLN A 1 550 ? -27.882 -2.249 20.572 1.00 95.31 550 GLN A CA 1
ATOM 4400 C C . GLN A 1 550 ? -28.939 -2.910 19.681 1.00 95.31 550 GLN A C 1
ATOM 4402 O O . GLN A 1 550 ? -29.777 -2.202 19.121 1.00 95.31 550 GLN A O 1
ATOM 4407 N N . LEU A 1 551 ? -28.868 -4.234 19.535 1.00 92.69 551 LEU A N 1
ATOM 4408 C CA . LEU A 1 551 ? -29.713 -5.029 18.640 1.00 92.69 551 LEU A CA 1
ATOM 4409 C C . LEU A 1 551 ? -30.925 -5.643 19.341 1.00 92.69 551 LEU A C 1
ATOM 4411 O O . LEU A 1 551 ? -30.801 -5.987 20.541 1.00 92.69 551 LEU A O 1
#

InterPro domains:
  IPR004443 YjeF N-terminal domain [MF_01966] (330-534)
  IPR004443 YjeF N-terminal domain [PF03853] (350-512)
  IPR004443 YjeF N-terminal domain [PS51385] (333-539)
  IPR004443 YjeF N-terminal domain [TIGR00197] (330-528)
  IPR006214 Bax inhibitor 1-related [PF01027] (30-241)
  IPR032976 YjeF N-terminal domain-containing protein NAXE-like [PTHR13232] (323-548)
  IPR036652 YjeF N-terminal domain superfamily [G3DSA:3.40.50.10260] (323-551)
  IPR036652 YjeF N-terminal domain superfamily [SSF64153] (326-544)

Organism: NCBI:txid864142

Radius of gyration: 35.94 Å; Cα contacts (8 Å, |Δi|>4): 656; chains: 1; bounding box: 82×87×91 Å

Nearest PDB structures (foldseek):
  2dg2-assembly1_A  TM=9.381E-01  e=2.779E-21  Mus musculus
  3rss-assembly1_A  TM=8.969E-01  e=7.356E-12  Thermotoga maritima MSB8
  3d3k-assembly1_B  TM=8.210E-01  e=1.956E-09  Homo sapiens
  4pgw-assembly1_A  TM=7.440E-01  e=3.688E-05  Bacillus subtilis subsp. subtilis str. 168
  5i7d-assembly1_A  TM=1.373E-01  e=1.522E+00  Homo sapiens

Foldseek 3Di:
DVPVVVVVVVVPPPPVVVQQPQDDQDPVNVVLVVLLVVLLVVLQVLLQVLLVCCQPPNVDPLVVLVVQLVVLVVVLVVLVVVCVVDVDDPPSVVSNSVSSSSNSSSLSSNCNVVLVLLCVLPVVLLVVLLVVLVVLLVVLLVVLSRGDDDCQPVLVVVLVVLVVVLVVLVVVCVVVVDPVSVVVSLVSQLVSLSSQSNNLSNVSSVCVVVVNSPSSVSNSSSSCSSSSNSSSSSVVSSVVSVVVVVVVVVVVVVVVVVVVVVVVVVVVVVVPDDDDDDDDDDPPPVVVVVVVVVVPVPPPDDDDDDDDDDDDDDDDDDDDDDDPFDAAALVRVVVLVVVCVDPVNPDDLLRQLLQLLLQVLVVCCVPPPCVQFQEEEEEAAQDSLSSSSLSVQLVNLVVRHQYEYEYQDHHPDPSRVVSVVSCVVSVHHYHNDDDLVRVQVGQEYEASHDASNDDDADDPPLQVVQLSQQPHPHAYEYEQAFFQAHQQQLDHDPSRTHDHQEYEREPHHTNSCPPPDHKYKYARPDDDVVNCVVVVGGDDDDPDPRRMDTD

Secondary structure (DSSP, 8-state):
-HHHHHHHHHTT---GGGTS--PPPPHHHHHHHHHHHHHHHHHHHHHHHHHHHHHHT----HHHHHHHHHHHHHHHHHHHHHHHH-S--HHHHHHHHHHHHHHHHHHHHHHHHHHHHHHHH-TTHHHHHHHHHHHHHHHHHHHHHHS-SSSHHHHHHHHHHHHHHHHHHHHHHHHH--HHHHHHHHHHHHHHHHHHHHHHHHHHHHHHHTT---HHHHHHHHHHHHHHHHHHHHHHHHHHHHHHHHHHHHHHHHHHHHHHHHHHHHHHHTTSS---------SSSHHHHHHHHTTSTTSS---------------------------B-HHHHHHHHHHHTSTTT---HHHHHHHHHHHHHHHHHHHS-TTT--EEEEEE-SSHHHHHHHHHHHHHHHTT-EEEEE-SS---SHHHHHHHHHHHHTT-EEES---HHHHTT-SEEEEES--TT--S---TTHHHHHHHHHHSSS-EEEESS-TTB-TTT-PBPTT-S---SEEEEESS-BGGGTT--SEEEEE-----HHHHHHHT--PPPPPTT-SEEE-

pLDDT: mean 81.55, std 21.28, range [23.86, 98.88]

Mean predicted aligned error: 19.29 Å

Sequence (551 aa):
MDFLQQIRKRQKEIKLSNVFNFSPVTNEERNHLIKIYSLLALGTMITALSCYVDIYFLKIPRFVASIVSLICSFALASSCNYSHYNRNSVSTSKKRLFYFAGISSSIGILISDYIAYVNYLNPSILPLAFFGSLSIFSCFSLSAIFSKNRISIFLGAVLCSVCSYVALISFVNFFIRSRFIDTTLLYVGFFMYMGFVLFDTQITLLDFRRGNKDYIMHAICLYLDLVGLFTHLLRILGQKEEKKKNQSEALLKNLEQYSMRKYLCLHASNCLSSSCLVPPNTIYLLNFLGFLNRRLRGIINRNKVGKGRRGRTYCSTVGKSPTKMDYLSQSLAQQIDNELMSEDIGYTIEQLMELAGLSISHIIFKEYNLTKFKKILICCGPGNNGGDGLVAARHLKSFGYDVTVTYPKENNKLLFKRLLQLLQHYKISVLKFITPEEMDEYDLIVDALFGFSFRGEPRKPFDELIRMMNSSKKPIVSVDVPSGTNVDTGLSTDSLSIDCEINISLMLPKEGMRNYKKKHYLGGRFIPDSIVMKYNLKLPSFEGDSSYTQL

Solvent-accessible surface area (backbone atoms only — not comparable to full-atom values): 30511 Å² total; per-residue (Å²): 124,65,68,65,52,51,51,59,60,64,70,73,65,80,53,71,69,66,79,72,56,62,75,75,80,49,75,67,58,49,56,48,50,50,55,18,52,53,49,33,53,50,36,53,52,41,17,52,51,32,19,51,41,32,74,76,76,48,83,68,60,59,68,57,35,51,51,48,26,51,53,22,49,52,53,42,57,56,48,49,65,52,49,75,76,47,89,85,48,76,68,58,53,56,56,43,54,49,24,51,48,42,33,26,28,22,51,15,47,67,45,28,67,59,52,53,51,37,44,70,74,42,61,68,49,59,61,50,20,50,54,49,33,51,50,52,51,49,54,37,36,51,51,29,71,58,52,80,90,79,62,57,73,64,52,49,58,52,51,53,49,51,51,53,50,51,52,52,51,50,58,53,38,70,75,68,66,47,66,68,57,54,53,49,52,46,54,53,48,36,55,46,27,57,48,44,38,29,42,52,46,39,48,44,54,51,39,40,75,73,66,51,77,59,43,67,62,48,19,51,54,52,38,53,27,51,52,50,30,26,55,35,45,38,48,54,53,40,55,54,50,50,54,51,48,52,54,51,50,53,51,48,51,54,49,50,55,48,47,53,50,48,50,52,46,55,55,61,63,63,71,78,74,80,92,82,90,88,89,83,90,83,88,67,67,69,75,56,60,62,62,54,65,72,68,64,80,78,75,88,84,87,88,85,90,80,90,80,84,92,77,86,82,84,83,76,90,77,80,97,66,90,72,83,52,56,59,31,42,46,70,55,47,54,51,51,56,55,47,45,51,27,88,88,68,55,44,49,71,68,57,55,35,50,47,34,4,50,18,51,29,52,52,47,56,72,75,46,49,68,90,78,37,35,33,35,38,35,38,27,27,60,49,67,36,9,49,22,38,54,41,18,44,52,49,31,40,73,74,67,38,48,43,38,34,38,41,66,52,78,46,88,52,69,68,51,51,51,52,51,53,49,31,53,77,70,71,40,54,76,34,62,72,82,52,72,73,63,58,65,72,36,46,33,37,32,43,12,42,37,30,64,88,63,79,82,77,66,51,86,74,50,37,59,50,40,40,45,56,60,69,43,95,49,55,29,36,16,39,44,40,41,36,41,43,38,43,52,77,41,49,60,56,86,85,46,39,50,77,50,55,31,42,35,15,49,72,54,42,34,35,22,54,75,79,62,86,58,56,38,34,40,20,25,80,73,82,52,69,69,58,33,63,73,69,68,57,42,77,77,81,56,59,89,88,50,44,43,37,79,108